Protein 2JUY (pdb70)

Solvent-accessible surface area: 2559 Å² total

Nearest PDB structures (foldseek):
  2juy-assembly1_A  TM=9.361E-01  e=3.278E-03  unclassified
  2juy-assembly1_A  TM=7.278E-01  e=4.340E-03  unclassified
  2juy-assembly1_A  TM=8.025E-01  e=5.940E-03  unclassified
  2juy-assembly1_A  TM=9.299E-01  e=1.489E-03  unclassified
  2juy-assembly1_A  TM=7.868E-01  e=1.217E-03  unclassified

Foldseek 3Di:
DADPDACDVPPPHPPDHADDPDSDGHD

Structure (mmCIF, N/CA/C/O backbone):
data_2JUY
#
_entry.id   2JUY
#
loop_
_atom_site.group_PDB
_atom_site.id
_atom_site.type_symbol
_atom_site.label_atom_id
_atom_site.label_alt_id
_atom_site.label_comp_id
_atom_site.label_asym_id
_atom_site.label_entity_id
_atom_site.label_seq_id
_atom_site.pdbx_PDB_ins_code
_atom_site.Cartn_x
_atom_site.Cartn_y
_atom_site.Cartn_z
_atom_site.occupancy
_atom_site.B_iso_or_equiv
_atom_site.auth_seq_id
_atom_site.auth_comp_id
_atom_site.auth_asym_id
_atom_site.auth_atom_id
_atom_site.pdbx_PDB_model_num
ATOM 1 N N . PHE A 1 1 ? -8.154 -0.523 -1.535 1.00 1.91 1 PHE A N 1
ATOM 2 C CA . PHE A 1 1 ? -8.345 0.512 -0.486 1.00 1.58 1 PHE A CA 1
ATOM 3 C C . PHE A 1 1 ? -7.175 1.489 -0.464 1.00 1.22 1 PHE A C 1
ATOM 4 O O . PHE A 1 1 ? -6.056 1.146 -0.844 1.00 1.22 1 PHE A O 1
ATOM 23 N N . PHE A 1 2 ? -7.445 2.711 -0.014 1.00 1.12 2 PHE A N 1
ATOM 24 C CA . PHE A 1 2 ? -6.424 3.751 0.058 1.00 0.89 2 PHE A CA 1
ATOM 25 C C . PHE A 1 2 ? -5.239 3.308 0.912 1.00 0.68 2 PHE A C 1
ATOM 26 O O . PHE A 1 2 ? -5.406 2.917 2.068 1.00 0.76 2 PHE A O 1
ATOM 43 N N . CYS A 1 3 ? -4.042 3.374 0.334 1.00 0.57 3 CYS A N 1
ATOM 44 C CA . CYS A 1 3 ? -2.827 2.988 1.044 1.00 0.57 3 CYS A CA 1
ATOM 45 C C . CYS A 1 3 ? -2.138 4.212 1.640 1.00 0.61 3 CYS A C 1
ATOM 46 O O . CYS A 1 3 ? -2.376 5.339 1.203 1.00 0.99 3 CYS A O 1
ATOM 53 N N . PRO A 1 4 ? -1.273 4.011 2.648 1.00 0.70 4 PRO A N 1
ATOM 54 C CA . PRO A 1 4 ? -0.559 5.100 3.298 1.00 1.04 4 PRO A CA 1
ATOM 55 C C . PRO A 1 4 ? 0.753 5.446 2.595 1.00 1.10 4 PRO A C 1
ATOM 56 O O . PRO A 1 4 ? 0.879 6.512 1.990 1.00 1.34 4 PRO A O 1
ATOM 67 N N . PHE A 1 5 ? 1.725 4.545 2.678 1.00 1.14 5 PHE A N 1
ATOM 68 C CA . PHE A 1 5 ? 3.028 4.764 2.054 1.00 1.43 5 PHE A CA 1
ATOM 69 C C . PHE A 1 5 ? 3.673 3.442 1.645 1.00 1.59 5 PHE A C 1
ATOM 70 O O . PHE A 1 5 ? 4.896 3.343 1.551 1.00 1.55 5 PHE A O 1
ATOM 87 N N . GLY A 1 6 ? 2.846 2.430 1.403 1.00 2.04 6 GLY A N 1
ATOM 88 C CA . GLY A 1 6 ? 3.362 1.133 1.007 1.00 2.45 6 GLY A CA 1
ATOM 89 C C . GLY A 1 6 ? 2.450 -0.006 1.419 1.00 2.10 6 GLY A C 1
ATOM 90 O O . GLY A 1 6 ? 1.233 0.077 1.261 1.00 1.85 6 GLY A O 1
ATOM 94 N N . CYS A 1 7 ? 3.041 -1.073 1.950 1.00 2.17 7 CYS A N 1
ATOM 95 C CA . CYS A 1 7 ? 2.274 -2.237 2.386 1.00 1.90 7 CYS A CA 1
ATOM 96 C C . CYS A 1 7 ? 1.856 -2.106 3.853 1.00 1.77 7 CYS A C 1
ATOM 97 O O . CYS A 1 7 ? 1.441 -3.083 4.476 1.00 1.94 7 CYS A O 1
ATOM 104 N N . ALA A 1 8 ? 1.964 -0.898 4.400 1.00 2.01 8 ALA A N 1
ATOM 105 C CA . ALA A 1 8 ? 1.594 -0.656 5.789 1.00 2.15 8 ALA A CA 1
ATOM 106 C C . ALA A 1 8 ? 0.089 -0.793 5.987 1.00 1.86 8 ALA A C 1
ATOM 107 O O . ALA A 1 8 ? -0.696 -0.066 5.379 1.00 2.17 8 ALA A O 1
ATOM 114 N N . LEU A 1 9 ? -0.307 -1.730 6.842 1.00 1.84 9 LEU A N 1
ATOM 115 C CA . LEU A 1 9 ? -1.720 -1.965 7.115 1.00 1.78 9 LEU A CA 1
ATOM 116 C C . LEU A 1 9 ? -2.477 -2.279 5.828 1.00 1.36 9 LEU A C 1
ATOM 117 O O . LEU A 1 9 ? -3.686 -2.060 5.739 1.00 1.51 9 LEU A O 1
ATOM 133 N N . VAL A 1 10 ? -1.758 -2.790 4.832 1.00 1.09 10 VAL A N 1
ATOM 134 C CA . VAL A 1 10 ? -2.365 -3.131 3.552 1.00 0.95 10 VAL A CA 1
ATOM 135 C C . VAL A 1 10 ? -2.589 -4.636 3.436 1.00 0.86 10 VAL A C 1
ATOM 136 O O . VAL A 1 10 ? -3.719 -5.112 3.541 1.00 1.06 10 VAL A O 1
ATOM 149 N N . ASP A 1 11 ? -1.510 -5.382 3.221 1.00 0.96 11 ASP A N 1
ATOM 150 C CA . ASP A 1 11 ? -1.606 -6.831 3.094 1.00 1.15 11 ASP A CA 1
ATOM 151 C C . ASP A 1 11 ? -0.333 -7.514 3.574 1.00 1.38 11 ASP A C 1
ATOM 152 O O . ASP A 1 11 ? 0.036 -8.579 3.081 1.00 1.99 11 ASP A O 1
ATOM 161 N N . CYS A 1 12 ? 0.325 -6.900 4.550 1.00 1.17 12 CYS A N 1
ATOM 162 C CA . CYS A 1 12 ? 1.560 -7.447 5.106 1.00 1.51 12 CYS A CA 1
ATOM 163 C C . CYS A 1 12 ? 2.148 -6.516 6.166 1.00 1.88 12 CYS A C 1
ATOM 164 O O . CYS A 1 12 ? 2.663 -6.968 7.189 1.00 2.20 12 CYS A O 1
ATOM 171 N N . GLY A 1 13 ? 2.066 -5.215 5.909 1.00 2.07 13 GLY A N 1
ATOM 172 C CA . GLY A 1 13 ? 2.606 -4.237 6.834 1.00 2.67 13 GLY A CA 1
ATOM 173 C C . GLY A 1 13 ? 3.649 -3.353 6.176 1.00 2.12 13 GLY A C 1
ATOM 174 O O . GLY A 1 13 ? 4.029 -3.595 5.031 1.00 1.94 13 GLY A O 1
ATOM 178 N N . PRO A 1 14 ? 4.137 -2.317 6.875 1.00 2.13 14 PRO A N 1
ATOM 179 C CA . PRO A 1 14 ? 5.144 -1.402 6.327 1.00 2.09 14 PRO A CA 1
ATOM 180 C C . PRO A 1 14 ? 6.522 -2.050 6.230 1.00 2.16 14 PRO A C 1
ATOM 181 O O . PRO A 1 14 ? 7.444 -1.686 6.959 1.00 2.62 14 PRO A O 1
ATOM 192 N N . ASN A 1 15 ? 6.654 -3.013 5.322 1.00 1.89 15 ASN A N 1
ATOM 193 C CA . ASN A 1 15 ? 7.920 -3.713 5.129 1.00 2.09 15 ASN A CA 1
ATOM 194 C C . ASN A 1 15 ? 8.133 -4.072 3.659 1.00 1.59 15 ASN A C 1
ATOM 195 O O . ASN A 1 15 ? 9.171 -3.756 3.079 1.00 1.59 15 ASN A O 1
ATOM 206 N N . ARG A 1 16 ? 7.144 -4.732 3.063 1.00 1.32 16 ARG A N 1
ATOM 207 C CA . ARG A 1 16 ? 7.230 -5.136 1.663 1.00 0.97 16 ARG A CA 1
ATOM 208 C C . ARG A 1 16 ? 6.673 -4.047 0.750 1.00 1.13 16 ARG A C 1
ATOM 209 O O . ARG A 1 16 ? 5.691 -3.385 1.090 1.00 1.54 16 ARG A O 1
ATOM 230 N N . PRO A 1 17 ? 7.293 -3.848 -0.426 1.00 1.34 17 PRO A N 1
ATOM 231 C CA . PRO A 1 17 ? 6.853 -2.837 -1.387 1.00 1.75 17 PRO A CA 1
ATOM 232 C C . PRO A 1 17 ? 5.672 -3.311 -2.226 1.00 1.40 17 PRO A C 1
ATOM 233 O O . PRO A 1 17 ? 5.461 -4.512 -2.396 1.00 1.74 17 PRO A O 1
ATOM 244 N N . CYS A 1 18 ? 4.904 -2.362 -2.749 1.00 1.44 18 CYS A N 1
ATOM 245 C CA . CYS A 1 18 ? 3.743 -2.683 -3.570 1.00 1.36 18 CYS A CA 1
ATOM 246 C C . CYS A 1 18 ? 3.697 -1.804 -4.816 1.00 1.33 18 CYS A C 1
ATOM 247 O O . CYS A 1 18 ? 4.488 -0.872 -4.959 1.00 2.27 18 CYS A O 1
ATOM 254 N N . ARG A 1 19 ? 2.767 -2.110 -5.713 1.00 0.99 19 ARG A N 1
ATOM 255 C CA . ARG A 1 19 ? 2.621 -1.353 -6.953 1.00 1.62 19 ARG A CA 1
ATOM 256 C C . ARG A 1 19 ? 1.659 -0.184 -6.774 1.00 1.24 19 ARG A C 1
ATOM 257 O O . ARG A 1 19 ? 0.442 -0.353 -6.846 1.00 1.80 19 ARG A O 1
ATOM 278 N N . ASP A 1 20 ? 2.214 1.001 -6.543 1.00 0.93 20 ASP A N 1
ATOM 279 C CA . ASP A 1 20 ? 1.407 2.201 -6.359 1.00 1.08 20 ASP A CA 1
ATOM 280 C C . ASP A 1 20 ? 1.512 3.115 -7.576 1.00 0.84 20 ASP A C 1
ATOM 281 O O . ASP A 1 20 ? 2.547 3.737 -7.809 1.00 1.04 20 ASP A O 1
ATOM 290 N N . THR A 1 21 ? 0.432 3.189 -8.349 1.00 0.99 21 THR A N 1
ATOM 291 C CA . THR A 1 21 ? 0.406 4.023 -9.544 1.00 1.20 21 THR A CA 1
ATOM 292 C C . THR A 1 21 ? -0.438 5.276 -9.329 1.00 1.03 21 THR A C 1
ATOM 293 O O . THR A 1 21 ? -0.221 6.299 -9.978 1.00 1.48 21 THR A O 1
ATOM 304 N N . GLY A 1 22 ? -1.401 5.191 -8.415 1.00 0.81 22 GLY A N 1
ATOM 305 C CA . GLY A 1 22 ? -2.261 6.327 -8.139 1.00 0.92 22 GLY A CA 1
ATOM 306 C C . GLY A 1 22 ? -2.314 6.673 -6.665 1.00 0.88 22 GLY A C 1
ATOM 307 O O . GLY A 1 22 ? -2.109 5.811 -5.810 1.00 1.14 22 GLY A O 1
ATOM 311 N N . PHE A 1 23 ? -2.589 7.940 -6.367 1.00 1.07 23 PHE A N 1
ATOM 312 C CA . PHE A 1 23 ? -2.671 8.406 -4.977 1.00 1.36 23 PHE A CA 1
ATOM 313 C C . PHE A 1 23 ? -3.553 7.481 -4.142 1.00 1.25 23 PHE A C 1
ATOM 314 O O . PHE A 1 23 ? -4.751 7.354 -4.396 1.00 1.95 23 PHE A O 1
ATOM 349 N N . SER A 1 25 ? -3.381 4.066 -3.805 1.00 0.83 25 SER A N 1
ATOM 350 C CA . SER A 1 25 ? -3.786 2.930 -4.621 1.00 0.83 25 SER A CA 1
ATOM 351 C C . SER A 1 25 ? -2.641 1.933 -4.741 1.00 0.74 25 SER A C 1
ATOM 352 O O . SER A 1 25 ? -2.146 1.664 -5.836 1.00 1.06 25 SER A O 1
ATOM 360 N N . CYS A 1 26 ? -2.226 1.388 -3.606 1.00 0.57 26 CYS A N 1
ATOM 361 C CA . CYS A 1 26 ? -1.129 0.430 -3.573 1.00 0.56 26 CYS A CA 1
ATOM 362 C C . CYS A 1 26 ? -1.638 -0.998 -3.738 1.00 0.52 26 CYS A C 1
ATOM 363 O O . CYS A 1 26 ? -2.366 -1.511 -2.888 1.00 0.76 26 CYS A O 1
ATOM 370 N N . ASP A 1 27 ? -1.248 -1.632 -4.839 1.00 0.57 27 ASP A N 1
ATOM 371 C CA . ASP A 1 27 ? -1.657 -3.003 -5.119 1.00 0.82 27 ASP A CA 1
ATOM 372 C C . ASP A 1 27 ? -0.510 -3.968 -4.844 1.00 1.04 27 ASP A C 1
ATOM 373 O O . ASP A 1 27 ? 0.501 -3.963 -5.545 1.00 1.17 27 ASP A O 1
ATOM 382 N N . CYS A 1 28 ? -0.675 -4.795 -3.818 1.00 1.41 28 CYS A N 1
ATOM 383 C CA . CYS A 1 28 ? 0.351 -5.760 -3.444 1.00 1.76 28 CYS A CA 1
ATOM 384 C C . CYS A 1 28 ? 0.009 -7.151 -3.967 1.00 2.29 28 CYS A C 1
ATOM 385 O O . CYS A 1 28 ? -0.662 -7.910 -3.236 1.00 2.84 28 CYS A O 1
ATOM 393 N N . PHE A 1 1 ? -8.881 -0.626 -0.686 1.00 1.91 1 PHE A N 2
ATOM 394 C CA . PHE A 1 1 ? -8.838 0.689 0.005 1.00 1.58 1 PHE A CA 2
ATOM 395 C C . PHE A 1 1 ? -7.575 1.459 -0.365 1.00 1.22 1 PHE A C 2
ATOM 396 O O . PHE A 1 1 ? -6.666 0.919 -0.993 1.00 1.22 1 PHE A O 2
ATOM 415 N N . PHE A 1 2 ? -7.529 2.727 0.033 1.00 1.12 2 PHE A N 2
ATOM 416 C CA . PHE A 1 2 ? -6.382 3.583 -0.257 1.00 0.89 2 PHE A CA 2
ATOM 417 C C . PHE A 1 2 ? -5.297 3.432 0.804 1.00 0.68 2 PHE A C 2
ATOM 418 O O . PHE A 1 2 ? -5.591 3.243 1.985 1.00 0.76 2 PHE A O 2
ATOM 435 N N . CYS A 1 3 ? -4.042 3.521 0.374 1.00 0.57 3 CYS A N 2
ATOM 436 C CA . CYS A 1 3 ? -2.910 3.401 1.286 1.00 0.57 3 CYS A CA 2
ATOM 437 C C . CYS A 1 3 ? -2.336 4.775 1.625 1.00 0.61 3 CYS A C 2
ATOM 438 O O . CYS A 1 3 ? -2.347 5.682 0.793 1.00 0.99 3 CYS A O 2
ATOM 445 N N . PRO A 1 4 ? -1.823 4.945 2.857 1.00 0.70 4 PRO A N 2
ATOM 446 C CA . PRO A 1 4 ? -1.251 6.209 3.307 1.00 1.04 4 PRO A CA 2
ATOM 447 C C . PRO A 1 4 ? 0.236 6.335 2.981 1.00 1.10 4 PRO A C 2
ATOM 448 O O . PRO A 1 4 ? 0.790 7.434 3.002 1.00 1.34 4 PRO A O 2
ATOM 459 N N . PHE A 1 5 ? 0.877 5.209 2.682 1.00 1.14 5 PHE A N 2
ATOM 460 C CA . PHE A 1 5 ? 2.298 5.209 2.354 1.00 1.43 5 PHE A CA 2
ATOM 461 C C . PHE A 1 5 ? 2.617 4.139 1.313 1.00 1.59 5 PHE A C 2
ATOM 462 O O . PHE A 1 5 ? 2.983 4.451 0.179 1.00 1.55 5 PHE A O 2
ATOM 479 N N . GLY A 1 6 ? 2.476 2.878 1.707 1.00 2.04 6 GLY A N 2
ATOM 480 C CA . GLY A 1 6 ? 2.753 1.780 0.799 1.00 2.45 6 GLY A CA 2
ATOM 481 C C . GLY A 1 6 ? 1.965 0.532 1.143 1.00 2.10 6 GLY A C 2
ATOM 482 O O . GLY A 1 6 ? 0.735 0.544 1.132 1.00 1.85 6 GLY A O 2
ATOM 486 N N . CYS A 1 7 ? 2.676 -0.548 1.457 1.00 2.17 7 CYS A N 2
ATOM 487 C CA . CYS A 1 7 ? 2.035 -1.811 1.808 1.00 1.90 7 CYS A CA 2
ATOM 488 C C . CYS A 1 7 ? 1.530 -1.795 3.255 1.00 1.77 7 CYS A C 2
ATOM 489 O O . CYS A 1 7 ? 0.964 -2.778 3.731 1.00 1.94 7 CYS A O 2
ATOM 496 N N . ALA A 1 8 ? 1.734 -0.674 3.948 1.00 2.01 8 ALA A N 2
ATOM 497 C CA . ALA A 1 8 ? 1.295 -0.538 5.333 1.00 2.15 8 ALA A CA 2
ATOM 498 C C . ALA A 1 8 ? -0.191 -0.856 5.477 1.00 1.86 8 ALA A C 2
ATOM 499 O O . ALA A 1 8 ? -1.036 -0.212 4.857 1.00 2.17 8 ALA A O 2
ATOM 506 N N . LEU A 1 9 ? -0.501 -1.851 6.302 1.00 1.84 9 LEU A N 2
ATOM 507 C CA . LEU A 1 9 ? -1.883 -2.258 6.525 1.00 1.78 9 LEU A CA 2
ATOM 508 C C . LEU A 1 9 ? -2.574 -2.597 5.206 1.00 1.36 9 LEU A C 2
ATOM 509 O O . LEU A 1 9 ? -3.799 -2.537 5.103 1.00 1.51 9 LEU A O 2
ATOM 525 N N . VAL A 1 10 ? -1.780 -2.955 4.199 1.00 1.09 10 VAL A N 2
ATOM 526 C CA . VAL A 1 10 ? -2.319 -3.302 2.891 1.00 0.95 10 VAL A CA 2
ATOM 527 C C . VAL A 1 10 ? -2.331 -4.815 2.687 1.00 0.86 10 VAL A C 2
ATOM 528 O O . VAL A 1 10 ? -3.390 -5.442 2.708 1.00 1.06 10 VAL A O 2
ATOM 541 N N . ASP A 1 11 ? -1.152 -5.398 2.490 1.00 0.96 11 ASP A N 2
ATOM 542 C CA . ASP A 1 11 ? -1.043 -6.838 2.287 1.00 1.15 11 ASP A CA 2
ATOM 543 C C . ASP A 1 11 ? 0.285 -7.374 2.796 1.00 1.38 11 ASP A C 2
ATOM 544 O O . ASP A 1 11 ? 0.816 -8.348 2.262 1.00 1.99 11 ASP A O 2
ATOM 553 N N . CYS A 1 12 ? 0.810 -6.744 3.839 1.00 1.17 12 CYS A N 2
ATOM 554 C CA . CYS A 1 12 ? 2.083 -7.159 4.422 1.00 1.51 12 CYS A CA 2
ATOM 555 C C . CYS A 1 12 ? 2.513 -6.217 5.544 1.00 1.88 12 CYS A C 2
ATOM 556 O O . CYS A 1 12 ? 3.055 -6.649 6.562 1.00 2.20 12 CYS A O 2
ATOM 563 N N . GLY A 1 13 ? 2.267 -4.928 5.346 1.00 2.07 13 GLY A N 2
ATOM 564 C CA . GLY A 1 13 ? 2.653 -3.935 6.327 1.00 2.67 13 GLY A CA 2
ATOM 565 C C . GLY A 1 13 ? 3.701 -2.986 5.778 1.00 2.12 13 GLY A C 2
ATOM 566 O O . GLY A 1 13 ? 4.192 -3.185 4.667 1.00 1.94 13 GLY A O 2
ATOM 570 N N . PRO A 1 14 ? 4.068 -1.937 6.531 1.00 2.13 14 PRO A N 2
ATOM 571 C CA . PRO A 1 14 ? 5.071 -0.967 6.087 1.00 2.09 14 PRO A CA 2
ATOM 572 C C . PRO A 1 14 ? 6.483 -1.546 6.116 1.00 2.16 14 PRO A C 2
ATOM 573 O O . PRO A 1 14 ? 7.336 -1.093 6.880 1.00 2.62 14 PRO A O 2
ATOM 584 N N . ASN A 1 15 ? 6.726 -2.550 5.276 1.00 1.89 15 ASN A N 2
ATOM 585 C CA . ASN A 1 15 ? 8.035 -3.192 5.214 1.00 2.09 15 ASN A CA 2
ATOM 586 C C . ASN A 1 15 ? 8.370 -3.646 3.794 1.00 1.59 15 ASN A C 2
ATOM 587 O O . ASN A 1 15 ? 9.444 -3.343 3.275 1.00 1.59 15 ASN A O 2
ATOM 598 N N . ARG A 1 16 ? 7.448 -4.374 3.169 1.00 1.32 16 ARG A N 2
ATOM 599 C CA . ARG A 1 16 ? 7.660 -4.871 1.813 1.00 0.97 16 ARG A CA 2
ATOM 600 C C . ARG A 1 16 ? 7.049 -3.922 0.787 1.00 1.13 16 ARG A C 2
ATOM 601 O O . ARG A 1 16 ? 6.067 -3.237 1.071 1.00 1.54 16 ARG A O 2
ATOM 622 N N . PRO A 1 17 ? 7.628 -3.872 -0.425 1.00 1.34 17 PRO A N 2
ATOM 623 C CA . PRO A 1 17 ? 7.138 -3.000 -1.492 1.00 1.75 17 PRO A CA 2
ATOM 624 C C . PRO A 1 17 ? 5.846 -3.516 -2.117 1.00 1.40 17 PRO A C 2
ATOM 625 O O . PRO A 1 17 ? 5.608 -4.723 -2.170 1.00 1.74 17 PRO A O 2
ATOM 636 N N . CYS A 1 18 ? 5.019 -2.591 -2.591 1.00 1.44 18 CYS A N 2
ATOM 637 C CA . CYS A 1 18 ? 3.746 -2.943 -3.211 1.00 1.36 18 CYS A CA 2
ATOM 638 C C . CYS A 1 18 ? 3.631 -2.315 -4.597 1.00 1.33 18 CYS A C 2
ATOM 639 O O . CYS A 1 18 ? 4.487 -1.530 -5.005 1.00 2.27 18 CYS A O 2
ATOM 646 N N . ARG A 1 19 ? 2.572 -2.667 -5.315 1.00 0.99 19 ARG A N 2
ATOM 647 C CA . ARG A 1 19 ? 2.348 -2.133 -6.654 1.00 1.62 19 ARG A CA 2
ATOM 648 C C . ARG A 1 19 ? 1.247 -1.080 -6.638 1.00 1.24 19 ARG A C 2
ATOM 649 O O . ARG A 1 19 ? 0.063 -1.402 -6.738 1.00 1.80 19 ARG A O 2
ATOM 670 N N . ASP A 1 20 ? 1.647 0.182 -6.511 1.00 0.93 20 ASP A N 2
ATOM 671 C CA . ASP A 1 20 ? 0.695 1.286 -6.474 1.00 1.08 20 ASP A CA 2
ATOM 672 C C . ASP A 1 20 ? 0.926 2.251 -7.633 1.00 0.84 20 ASP A C 2
ATOM 673 O O . ASP A 1 20 ? 2.064 2.569 -7.974 1.00 1.04 20 ASP A O 2
ATOM 682 N N . THR A 1 21 ? -0.166 2.710 -8.234 1.00 0.99 21 THR A N 2
ATOM 683 C CA . THR A 1 21 ? -0.091 3.646 -9.349 1.00 1.20 21 THR A CA 2
ATOM 684 C C . THR A 1 21 ? -0.103 5.087 -8.846 1.00 1.03 21 THR A C 2
ATOM 685 O O . THR A 1 21 ? 0.403 5.992 -9.509 1.00 1.48 21 THR A O 2
ATOM 696 N N . GLY A 1 22 ? -0.690 5.291 -7.669 1.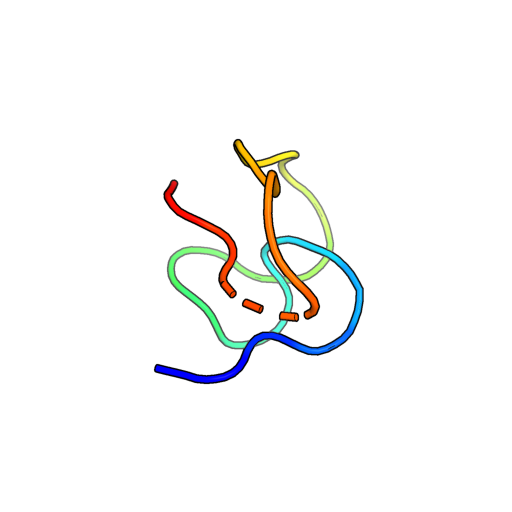00 0.81 22 GLY A N 2
ATOM 697 C CA . GLY A 1 22 ? -0.756 6.619 -7.088 1.00 0.92 22 GLY A CA 2
ATOM 698 C C . GLY A 1 22 ? -0.504 6.600 -5.593 1.00 0.88 22 GLY A C 2
ATOM 699 O O . GLY A 1 22 ? -0.096 5.578 -5.042 1.00 1.14 22 GLY A O 2
ATOM 703 N N . PHE A 1 23 ? -0.745 7.729 -4.935 1.00 1.07 23 PHE A N 2
ATOM 704 C CA . PHE A 1 23 ? -0.538 7.828 -3.487 1.00 1.36 23 PHE A CA 2
ATOM 705 C C . PHE A 1 23 ? -1.807 7.458 -2.725 1.00 1.25 23 PHE A C 2
ATOM 706 O O . PHE A 1 23 ? -2.200 8.145 -1.782 1.00 1.95 23 PHE A O 2
ATOM 741 N N . SER A 1 25 ? -3.367 3.852 -3.772 1.00 0.83 25 SER A N 2
ATOM 742 C CA . SER A 1 25 ? -3.795 2.663 -4.498 1.00 0.83 25 SER A CA 2
ATOM 743 C C . SER A 1 25 ? -2.743 1.564 -4.402 1.00 0.74 25 SER A C 2
ATOM 744 O O . SER A 1 25 ? -2.166 1.154 -5.408 1.00 1.06 25 SER A O 2
ATOM 752 N N . CYS A 1 26 ? -2.498 1.089 -3.188 1.00 0.57 26 CYS A N 2
ATOM 753 C CA . CYS A 1 26 ? -1.508 0.043 -2.971 1.00 0.56 26 CYS A CA 2
ATOM 754 C C . CYS A 1 26 ? -2.136 -1.341 -3.076 1.00 0.52 26 CYS A C 2
ATOM 755 O O . CYS A 1 26 ? -2.998 -1.711 -2.278 1.00 0.76 26 CYS A O 2
ATOM 762 N N . ASP A 1 27 ? -1.694 -2.102 -4.071 1.00 0.57 27 ASP A N 2
ATOM 763 C CA . ASP A 1 27 ? -2.204 -3.449 -4.293 1.00 0.82 27 ASP A CA 2
ATOM 764 C C . ASP A 1 27 ? -1.058 -4.417 -4.566 1.00 1.04 27 ASP A C 2
ATOM 765 O O . ASP A 1 27 ? -0.410 -4.352 -5.610 1.00 1.17 27 ASP A O 2
ATOM 774 N N . CYS A 1 28 ? -0.813 -5.317 -3.620 1.00 1.41 28 CYS A N 2
ATOM 775 C CA . CYS A 1 28 ? 0.257 -6.296 -3.758 1.00 1.76 28 CYS A CA 2
ATOM 776 C C . CYS A 1 28 ? -0.253 -7.564 -4.436 1.00 2.29 28 CYS A C 2
ATOM 777 O O . CYS A 1 28 ? -0.712 -8.475 -3.715 1.00 2.84 28 CYS A O 2
ATOM 785 N N . PHE A 1 1 ? -8.816 0.352 -0.836 1.00 1.91 1 PHE A N 3
ATOM 786 C CA . PHE A 1 1 ? -8.092 0.760 0.395 1.00 1.58 1 PHE A CA 3
ATOM 787 C C . PHE A 1 1 ? -6.924 1.682 0.063 1.00 1.22 1 PHE A C 3
ATOM 788 O O . PHE A 1 1 ? -6.137 1.406 -0.843 1.00 1.22 1 PHE A O 3
ATOM 807 N N . PHE A 1 2 ? -6.818 2.781 0.805 1.00 1.12 2 PHE A N 3
ATOM 808 C CA . PHE A 1 2 ? -5.751 3.752 0.594 1.00 0.89 2 PHE A CA 3
ATOM 809 C C . PHE A 1 2 ? -4.465 3.317 1.290 1.00 0.68 2 PHE A C 3
ATOM 810 O O . PHE A 1 2 ? -4.503 2.734 2.373 1.00 0.76 2 PHE A O 3
ATOM 827 N N . CYS A 1 3 ? -3.330 3.605 0.662 1.00 0.57 3 CYS A N 3
ATOM 828 C CA . CYS A 1 3 ? -2.033 3.245 1.225 1.00 0.57 3 CYS A CA 3
ATOM 829 C C . CYS A 1 3 ? -1.308 4.480 1.761 1.00 0.61 3 CYS A C 3
ATOM 830 O O . CYS A 1 3 ? -0.990 5.396 1.003 1.00 0.99 3 CYS A O 3
ATOM 837 N N . PRO A 1 4 ? -1.039 4.527 3.080 1.00 0.70 4 PRO A N 3
ATOM 838 C CA . PRO A 1 4 ? -0.348 5.653 3.697 1.00 1.04 4 PRO A CA 3
ATOM 839 C C . PRO A 1 4 ? 1.170 5.510 3.631 1.00 1.10 4 PRO A C 3
ATOM 840 O O . PRO A 1 4 ? 1.898 6.499 3.712 1.00 1.34 4 PRO A O 3
ATOM 851 N N . PHE A 1 5 ? 1.643 4.273 3.484 1.00 1.14 5 PHE A N 3
ATOM 852 C CA . PHE A 1 5 ? 3.077 4.012 3.413 1.00 1.43 5 PHE A CA 3
ATOM 853 C C . PHE A 1 5 ? 3.372 2.783 2.555 1.00 1.59 5 PHE A C 3
ATOM 854 O O . PHE A 1 5 ? 4.420 2.154 2.699 1.00 1.55 5 PHE A O 3
ATOM 871 N N . GLY A 1 6 ? 2.444 2.443 1.663 1.00 2.04 6 GLY A N 3
ATOM 872 C CA . GLY A 1 6 ? 2.633 1.289 0.800 1.00 2.45 6 GLY A CA 3
ATOM 873 C C . GLY A 1 6 ? 1.843 0.078 1.260 1.00 2.10 6 GLY A C 3
ATOM 874 O O . GLY A 1 6 ? 0.618 0.048 1.145 1.00 1.85 6 GLY A O 3
ATOM 878 N N . CYS A 1 7 ? 2.547 -0.921 1.784 1.00 2.17 7 CYS A N 3
ATOM 879 C CA . CYS A 1 7 ? 1.905 -2.142 2.264 1.00 1.90 7 CYS A CA 3
ATOM 880 C C . CYS A 1 7 ? 1.509 -2.016 3.737 1.00 1.77 7 CYS A C 3
ATOM 881 O O . CYS A 1 7 ? 1.146 -3.003 4.375 1.00 1.94 7 CYS A O 3
ATOM 888 N N . ALA A 1 8 ? 1.572 -0.796 4.269 1.00 2.01 8 ALA A N 3
ATOM 889 C CA . ALA A 1 8 ? 1.222 -0.548 5.664 1.00 2.15 8 ALA A CA 3
ATOM 890 C C . ALA A 1 8 ? -0.174 -1.066 5.992 1.00 1.86 8 ALA A C 3
ATOM 891 O O . ALA A 1 8 ? -0.391 -1.674 7.039 1.00 2.17 8 ALA A O 3
ATOM 898 N N . LEU A 1 9 ? -1.118 -0.821 5.090 1.00 1.84 9 LEU A N 3
ATOM 899 C CA . LEU A 1 9 ? -2.494 -1.261 5.290 1.00 1.78 9 LEU A CA 3
ATOM 900 C C . LEU A 1 9 ? -2.977 -2.087 4.102 1.00 1.36 9 LEU A C 3
ATOM 901 O O . LEU A 1 9 ? -4.153 -2.043 3.740 1.00 1.51 9 LEU A O 3
ATOM 917 N N . VAL A 1 10 ? -2.064 -2.839 3.496 1.00 1.09 10 VAL A N 3
ATOM 918 C CA . VAL A 1 10 ? -2.407 -3.673 2.352 1.00 0.95 10 VAL A CA 3
ATOM 919 C C . VAL A 1 10 ? -2.545 -5.143 2.754 1.00 0.86 10 VAL A C 3
ATOM 920 O O . VAL A 1 10 ? -3.641 -5.599 3.078 1.00 1.06 10 VAL A O 3
ATOM 933 N N . ASP A 1 11 ? -1.439 -5.886 2.735 1.00 0.96 11 ASP A N 3
ATOM 934 C CA . ASP A 1 11 ? -1.471 -7.299 3.096 1.00 1.15 11 ASP A CA 3
ATOM 935 C C . ASP A 1 11 ? -0.143 -7.755 3.693 1.00 1.38 11 ASP A C 3
ATOM 936 O O . ASP A 1 11 ? 0.336 -8.849 3.395 1.00 1.99 11 ASP A O 3
ATOM 945 N N . CYS A 1 12 ? 0.452 -6.920 4.540 1.00 1.17 12 CYS A N 3
ATOM 946 C CA . CYS A 1 12 ? 1.725 -7.267 5.165 1.00 1.51 12 CYS A CA 3
ATOM 947 C C . CYS A 1 12 ? 2.164 -6.208 6.173 1.00 1.88 12 CYS A C 3
ATOM 948 O O . CYS A 1 12 ? 2.707 -6.528 7.231 1.00 2.20 12 CYS A O 3
ATOM 955 N N . GLY A 1 13 ? 1.924 -4.946 5.838 1.00 2.07 13 GLY A N 3
ATOM 956 C CA . GLY A 1 1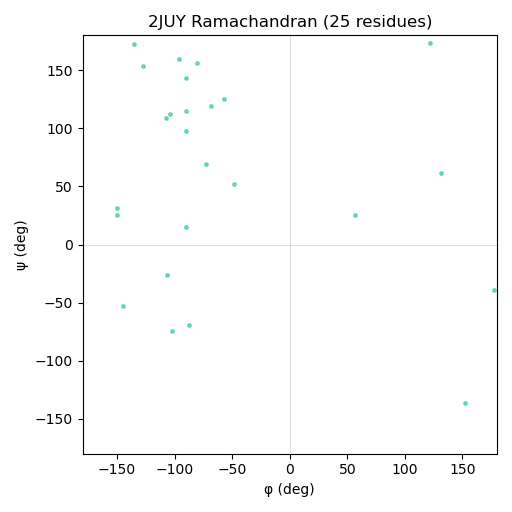3 ? 2.315 -3.856 6.710 1.00 2.67 13 GLY A CA 3
ATOM 957 C C . GLY A 1 13 ? 3.418 -3.012 6.097 1.00 2.12 13 GLY A C 3
ATOM 958 O O . GLY A 1 13 ? 3.788 -3.223 4.943 1.00 1.94 13 GLY A O 3
ATOM 962 N N . PRO A 1 14 ? 3.965 -2.043 6.849 1.00 2.13 14 PRO A N 3
ATOM 963 C CA . PRO A 1 14 ? 5.033 -1.172 6.351 1.00 2.09 14 PRO A CA 3
ATOM 964 C C . PRO A 1 14 ? 6.371 -1.898 6.244 1.00 2.16 14 PRO A C 3
ATOM 965 O O . PRO A 1 14 ? 7.315 -1.594 6.975 1.00 2.62 14 PRO A O 3
ATOM 976 N N . ASN A 1 15 ? 6.446 -2.859 5.328 1.00 1.89 15 ASN A N 3
ATOM 977 C CA . ASN A 1 15 ? 7.669 -3.629 5.127 1.00 2.09 15 ASN A CA 3
ATOM 978 C C . ASN A 1 15 ? 7.876 -3.956 3.651 1.00 1.59 15 ASN A C 3
ATOM 979 O O . ASN A 1 15 ? 8.930 -3.665 3.083 1.00 1.59 15 ASN A O 3
ATOM 990 N N . ARG A 1 16 ? 6.868 -4.563 3.031 1.00 1.32 16 ARG A N 3
ATOM 991 C CA . ARG A 1 16 ? 6.949 -4.931 1.621 1.00 0.97 16 ARG A CA 3
ATOM 992 C C . ARG A 1 16 ? 6.439 -3.796 0.732 1.00 1.13 16 ARG A C 3
ATOM 993 O O . ARG A 1 16 ? 5.395 -3.206 1.010 1.00 1.54 16 ARG A O 3
ATOM 1014 N N . PRO A 1 17 ? 7.171 -3.475 -0.351 1.00 1.34 17 PRO A N 3
ATOM 1015 C CA . PRO A 1 17 ? 6.786 -2.411 -1.277 1.00 1.75 17 PRO A CA 3
ATOM 1016 C C . PRO A 1 17 ? 5.790 -2.888 -2.330 1.00 1.40 17 PRO A C 3
ATOM 1017 O O . PRO A 1 17 ? 6.058 -3.838 -3.065 1.00 1.74 17 PRO A O 3
ATOM 1028 N N . CYS A 1 18 ? 4.642 -2.221 -2.399 1.00 1.44 18 CYS A N 3
ATOM 1029 C CA . CYS A 1 18 ? 3.609 -2.576 -3.366 1.00 1.36 18 CYS A CA 3
ATOM 1030 C C . CYS A 1 18 ? 3.672 -1.665 -4.588 1.00 1.33 18 CYS A C 3
ATOM 1031 O O . CYS A 1 18 ? 4.418 -0.685 -4.607 1.00 2.27 18 CYS A O 3
ATOM 1038 N N . ARG A 1 19 ? 2.885 -1.996 -5.607 1.00 0.99 19 ARG A N 3
ATOM 1039 C CA . ARG A 1 19 ? 2.851 -1.209 -6.835 1.00 1.62 19 ARG A CA 3
ATOM 1040 C C . ARG A 1 19 ? 1.786 -0.122 -6.754 1.00 1.24 19 ARG A C 3
ATOM 1041 O O . ARG A 1 19 ? 0.602 -0.410 -6.578 1.00 1.80 19 ARG A O 3
ATOM 1062 N N . ASP A 1 20 ? 2.216 1.129 -6.885 1.00 0.93 20 ASP A N 3
ATOM 1063 C CA . ASP A 1 20 ? 1.302 2.263 -6.825 1.00 1.08 20 ASP A CA 3
ATOM 1064 C C . ASP A 1 20 ? 0.982 2.778 -8.226 1.00 0.84 20 ASP A C 3
ATOM 1065 O O . ASP A 1 20 ? 1.852 3.308 -8.917 1.00 1.04 20 ASP A O 3
ATOM 1074 N N . THR A 1 21 ? -0.272 2.616 -8.638 1.00 0.99 21 THR A N 3
ATOM 1075 C CA . THR A 1 21 ? -0.707 3.067 -9.954 1.00 1.20 21 THR A CA 3
ATOM 1076 C C . THR A 1 21 ? -1.258 4.488 -9.888 1.00 1.03 21 THR A C 3
ATOM 1077 O O . THR A 1 21 ? -1.148 5.254 -10.846 1.00 1.48 21 THR A O 3
ATOM 1088 N N . GLY A 1 22 ? -1.849 4.833 -8.748 1.00 0.81 22 GLY A N 3
ATOM 1089 C CA . GLY A 1 22 ? -2.407 6.160 -8.572 1.00 0.92 22 GLY A CA 3
ATOM 1090 C C . GLY A 1 22 ? -2.114 6.730 -7.199 1.00 0.88 22 GLY A C 3
ATOM 1091 O O . GLY A 1 22 ? -1.122 6.367 -6.568 1.00 1.14 22 GLY A O 3
ATOM 1095 N N . PHE A 1 23 ? -2.979 7.624 -6.732 1.00 1.07 23 PHE A N 3
ATOM 1096 C CA . PHE A 1 23 ? -2.801 8.244 -5.418 1.00 1.36 23 PHE A CA 3
ATOM 1097 C C . PHE A 1 23 ? -3.498 7.427 -4.333 1.00 1.25 23 PHE A C 3
ATOM 1098 O O . PHE A 1 23 ? -4.719 7.270 -4.350 1.00 1.95 23 PHE A O 3
ATOM 1133 N N . SER A 1 25 ? -3.141 4.054 -3.578 1.00 0.83 25 SER A N 3
ATOM 1134 C CA . SER A 1 25 ? -3.637 2.811 -4.156 1.00 0.83 25 SER A CA 3
ATOM 1135 C C . SER A 1 25 ? -2.497 1.813 -4.319 1.00 0.74 25 SER A C 3
ATOM 1136 O O . SER A 1 25 ? -2.174 1.397 -5.432 1.00 1.06 25 SER A O 3
ATOM 1144 N N . CYS A 1 26 ? -1.892 1.433 -3.202 1.00 0.57 26 CYS A N 3
ATOM 1145 C CA . CYS A 1 26 ? -0.777 0.497 -3.220 1.00 0.56 26 CYS A CA 3
ATOM 1146 C C . CYS A 1 26 ? -1.267 -0.938 -3.063 1.00 0.52 26 CYS A C 3
ATOM 1147 O O . CYS A 1 26 ? -1.817 -1.308 -2.026 1.00 0.76 26 CYS A O 3
ATOM 1154 N N . ASP A 1 27 ? -1.061 -1.742 -4.101 1.00 0.57 27 ASP A N 3
ATOM 1155 C CA . ASP A 1 27 ? -1.484 -3.138 -4.083 1.00 0.82 27 ASP A CA 3
ATOM 1156 C C . ASP A 1 27 ? -0.332 -4.066 -4.456 1.00 1.04 27 ASP A C 3
ATOM 1157 O O . ASP A 1 27 ? 0.290 -3.910 -5.505 1.00 1.17 27 ASP A O 3
ATOM 1166 N N . CYS A 1 28 ? -0.053 -5.034 -3.587 1.00 1.41 28 CYS A N 3
ATOM 1167 C CA . CYS A 1 28 ? 1.022 -5.991 -3.827 1.00 1.76 28 CYS A CA 3
ATOM 1168 C C . CYS A 1 28 ? 0.506 -7.209 -4.586 1.00 2.29 28 CYS A C 3
ATOM 1169 O O . CYS A 1 28 ? 0.080 -8.180 -3.926 1.00 2.84 28 CYS A O 3
ATOM 1177 N N . PHE A 1 1 ? -8.751 0.601 -1.125 1.00 1.91 1 PHE A N 4
ATOM 1178 C CA . PHE A 1 1 ? -7.990 1.002 0.087 1.00 1.58 1 PHE A CA 4
ATOM 1179 C C . PHE A 1 1 ? -6.796 1.876 -0.286 1.00 1.22 1 PHE A C 4
ATOM 1180 O O . PHE A 1 1 ? -6.042 1.558 -1.204 1.00 1.22 1 PHE A O 4
ATOM 1199 N N . PHE A 1 2 ? -6.633 2.980 0.437 1.00 1.12 2 PHE A N 4
ATOM 1200 C CA . PHE A 1 2 ? -5.536 3.908 0.185 1.00 0.89 2 PHE A CA 4
ATOM 1201 C C . PHE A 1 2 ? -4.305 3.535 1.008 1.00 0.68 2 PHE A C 4
ATOM 1202 O O . PHE A 1 2 ? -4.425 3.032 2.125 1.00 0.76 2 PHE A O 4
ATOM 1219 N N . CYS A 1 3 ? -3.123 3.783 0.450 1.00 0.57 3 CYS A N 4
ATOM 1220 C CA . CYS A 1 3 ? -1.874 3.470 1.140 1.00 0.57 3 CYS A CA 4
ATOM 1221 C C . CYS A 1 3 ? -1.109 4.746 1.498 1.00 0.61 3 CYS A C 4
ATOM 1222 O O . CYS A 1 3 ? -0.614 5.448 0.616 1.00 0.99 3 CYS A O 4
ATOM 1229 N N . PRO A 1 4 ? -1.007 5.070 2.801 1.00 0.70 4 PRO A N 4
ATOM 1230 C CA . PRO A 1 4 ? -0.299 6.259 3.264 1.00 1.04 4 PRO A CA 4
ATOM 1231 C C . PRO A 1 4 ? 1.191 6.012 3.491 1.00 1.10 4 PRO A C 4
ATOM 1232 O O . PRO A 1 4 ? 1.996 6.943 3.442 1.00 1.34 4 PRO A O 4
ATOM 1243 N N . PHE A 1 5 ? 1.554 4.757 3.740 1.00 1.14 5 PHE A N 4
ATOM 1244 C CA . PHE A 1 5 ? 2.949 4.400 3.982 1.00 1.43 5 PHE A CA 4
ATOM 1245 C C . PHE A 1 5 ? 3.232 2.974 3.521 1.00 1.59 5 PHE A C 4
ATOM 1246 O O . PHE A 1 5 ? 3.807 2.174 4.262 1.00 1.55 5 PHE A O 4
ATOM 1263 N N . GLY A 1 6 ? 2.827 2.659 2.298 1.00 2.04 6 GLY A N 4
ATOM 1264 C CA . GLY A 1 6 ? 3.040 1.326 1.767 1.00 2.45 6 GLY A CA 4
ATOM 1265 C C . GLY A 1 6 ? 1.848 0.423 2.008 1.00 2.10 6 GLY A C 4
ATOM 1266 O O . GLY A 1 6 ? 0.719 0.895 2.116 1.00 1.85 6 GLY A O 4
ATOM 1270 N N . CYS A 1 7 ? 2.091 -0.878 2.109 1.00 2.17 7 CYS A N 4
ATOM 1271 C CA . CYS A 1 7 ? 1.009 -1.828 2.339 1.00 1.90 7 CYS A CA 4
ATOM 1272 C C . CYS A 1 7 ? 0.770 -2.034 3.833 1.00 1.77 7 CYS A C 4
ATOM 1273 O O . CYS A 1 7 ? 0.513 -3.150 4.284 1.00 1.94 7 CYS A O 4
ATOM 1280 N N . ALA A 1 8 ? 0.858 -0.947 4.597 1.00 2.01 8 ALA A N 4
ATOM 1281 C CA . ALA A 1 8 ? 0.644 -1.003 6.038 1.00 2.15 8 ALA A CA 4
ATOM 1282 C C . ALA A 1 8 ? -0.798 -1.378 6.349 1.00 1.86 8 ALA A C 4
ATOM 1283 O O . ALA A 1 8 ? -1.733 -0.718 5.895 1.00 2.17 8 ALA A O 4
ATOM 1290 N N . LEU A 1 9 ? -0.976 -2.442 7.123 1.00 1.84 9 LEU A N 4
ATOM 1291 C CA . LEU A 1 9 ? -2.311 -2.907 7.482 1.00 1.78 9 LEU A CA 4
ATOM 1292 C C . LEU A 1 9 ? -3.072 -3.365 6.236 1.00 1.36 9 LEU A C 4
ATOM 1293 O O . LEU A 1 9 ? -4.294 -3.517 6.265 1.00 1.51 9 LEU A O 4
ATOM 1309 N N . VAL A 1 10 ? -2.343 -3.587 5.144 1.00 1.09 10 VAL A N 4
ATOM 1310 C CA . VAL A 1 10 ? -2.950 -4.027 3.896 1.00 0.95 10 VAL A CA 4
ATOM 1311 C C . VAL A 1 10 ? -2.755 -5.529 3.699 1.00 0.86 10 VAL A C 4
ATOM 1312 O O . VAL A 1 10 ? -3.660 -6.319 3.971 1.00 1.06 10 VAL A O 4
ATOM 1325 N N . ASP A 1 11 ? -1.574 -5.924 3.226 1.00 0.96 11 ASP A N 4
ATOM 1326 C CA . ASP A 1 11 ? -1.279 -7.336 3.009 1.00 1.15 11 ASP A CA 4
ATOM 1327 C C . ASP A 1 11 ? 0.204 -7.619 3.178 1.00 1.38 11 ASP A C 4
ATOM 1328 O O . ASP A 1 11 ? 0.750 -8.523 2.546 1.00 1.99 11 ASP A O 4
ATOM 1337 N N . CYS A 1 12 ? 0.853 -6.845 4.035 1.00 1.17 12 CYS A N 4
ATOM 1338 C CA . CYS A 1 12 ? 2.283 -7.015 4.281 1.00 1.51 12 CYS A CA 4
ATOM 1339 C C . CYS A 1 12 ? 2.855 -5.895 5.151 1.00 1.88 12 CYS A C 4
ATOM 1340 O O . CYS A 1 12 ? 4.026 -5.538 5.022 1.00 2.20 12 CYS A O 4
ATOM 1347 N N . GLY A 1 13 ? 2.026 -5.351 6.043 1.00 2.07 13 GLY A N 4
ATOM 1348 C CA . GLY A 1 13 ? 2.470 -4.283 6.930 1.00 2.67 13 GLY A CA 4
ATOM 1349 C C . GLY A 1 13 ? 3.281 -3.211 6.222 1.00 2.12 13 GLY A C 4
ATOM 1350 O O . GLY A 1 13 ? 3.364 -3.202 4.997 1.00 1.94 13 GLY A O 4
ATOM 1354 N N . PRO A 1 14 ? 3.891 -2.282 6.976 1.00 2.13 14 PRO A N 4
ATOM 1355 C CA . PRO A 1 14 ? 4.699 -1.210 6.405 1.00 2.09 14 PRO A CA 4
ATOM 1356 C C . PRO A 1 14 ? 6.153 -1.626 6.196 1.00 2.16 14 PRO A C 4
ATOM 1357 O O . PRO A 1 14 ? 7.073 -0.970 6.685 1.00 2.62 14 PRO A O 4
ATOM 1368 N N . ASN A 1 15 ? 6.355 -2.720 5.467 1.00 1.89 15 ASN A N 4
ATOM 1369 C CA . ASN A 1 15 ? 7.702 -3.217 5.203 1.00 2.09 15 ASN A CA 4
ATOM 1370 C C . ASN A 1 15 ? 7.775 -3.942 3.858 1.00 1.59 15 ASN A C 4
ATOM 1371 O O . ASN A 1 15 ? 8.651 -4.779 3.645 1.00 1.59 15 ASN A O 4
ATOM 1382 N N . ARG A 1 16 ? 6.853 -3.617 2.956 1.00 1.32 16 ARG A N 4
ATOM 1383 C CA . ARG A 1 16 ? 6.826 -4.241 1.636 1.00 0.97 16 ARG A CA 4
ATOM 1384 C C . ARG A 1 16 ? 6.250 -3.284 0.591 1.00 1.13 16 ARG A C 4
ATOM 1385 O O . ARG A 1 16 ? 5.134 -2.788 0.747 1.00 1.54 16 ARG A O 4
ATOM 1406 N N . PRO A 1 17 ? 7.005 -3.011 -0.490 1.00 1.34 17 PRO A N 4
ATOM 1407 C CA . PRO A 1 17 ? 6.560 -2.109 -1.554 1.00 1.75 17 PRO A CA 4
ATOM 1408 C C . PRO A 1 17 ? 5.613 -2.786 -2.540 1.00 1.40 17 PRO A C 4
ATOM 1409 O O . PRO A 1 17 ? 5.757 -3.970 -2.844 1.00 1.74 17 PRO A O 4
ATOM 1420 N N . CYS A 1 18 ? 4.645 -2.022 -3.039 1.00 1.44 18 CYS A N 4
ATOM 1421 C CA . CYS A 1 18 ? 3.671 -2.539 -3.995 1.00 1.36 18 CYS A CA 4
ATOM 1422 C C . CYS A 1 18 ? 3.641 -1.677 -5.253 1.00 1.33 18 CYS A C 4
ATOM 1423 O O . CYS A 1 18 ? 4.277 -0.624 -5.311 1.00 2.27 18 CYS A O 4
ATOM 1430 N N . ARG A 1 19 ? 2.900 -2.132 -6.258 1.00 0.99 19 ARG A N 4
ATOM 1431 C CA . ARG A 1 19 ? 2.784 -1.402 -7.514 1.00 1.62 19 ARG A CA 4
ATOM 1432 C C . ARG A 1 19 ? 1.608 -0.434 -7.473 1.00 1.24 19 ARG A C 4
ATOM 1433 O O . ARG A 1 19 ? 0.452 -0.841 -7.598 1.00 1.80 19 ARG A O 4
ATOM 1454 N N . ASP A 1 20 ? 1.909 0.849 -7.297 1.00 0.93 20 ASP A N 4
ATOM 1455 C CA . ASP A 1 20 ? 0.876 1.875 -7.235 1.00 1.08 20 ASP A CA 4
ATOM 1456 C C . ASP A 1 20 ? 0.574 2.431 -8.624 1.00 0.84 20 ASP A C 4
ATOM 1457 O O . ASP A 1 20 ? 1.476 2.607 -9.443 1.00 1.04 20 ASP A O 4
ATOM 1466 N N . THR A 1 21 ? -0.701 2.705 -8.880 1.00 0.99 21 THR A N 4
ATOM 1467 C CA . THR A 1 21 ? -1.124 3.238 -10.168 1.00 1.20 21 THR A CA 4
ATOM 1468 C C . THR A 1 21 ? -1.475 4.720 -10.066 1.00 1.03 21 THR A C 4
ATOM 1469 O O . THR A 1 21 ? -1.399 5.453 -11.051 1.00 1.48 21 THR A O 4
ATOM 1480 N N . GLY A 1 22 ? -1.859 5.156 -8.870 1.00 0.81 22 GLY A N 4
ATOM 1481 C CA . GLY A 1 22 ? -2.215 6.548 -8.670 1.00 0.92 22 GLY A CA 4
ATOM 1482 C C . GLY A 1 22 ? -1.826 7.057 -7.297 1.00 0.88 22 GLY A C 4
ATOM 1483 O O . GLY A 1 22 ? -0.764 6.713 -6.777 1.00 1.14 22 GLY A O 4
ATOM 1487 N N . PHE A 1 23 ? -2.687 7.878 -6.706 1.00 1.07 23 PHE A N 4
ATOM 1488 C CA . PHE A 1 23 ? -2.426 8.437 -5.379 1.00 1.36 23 PHE A CA 4
ATOM 1489 C C . PHE A 1 23 ? -2.983 7.529 -4.289 1.00 1.25 23 PHE A C 4
ATOM 1490 O O . PHE A 1 23 ? -4.197 7.394 -4.138 1.00 1.95 23 PHE A O 4
ATOM 1525 N N . SER A 1 25 ? -2.559 3.947 -3.718 1.00 0.83 25 SER A N 4
ATOM 1526 C CA . SER A 1 25 ? -3.162 2.760 -4.311 1.00 0.83 25 SER A CA 4
ATOM 1527 C C . SER A 1 25 ? -2.121 1.654 -4.400 1.00 0.74 25 SER A C 4
ATOM 1528 O O . SER A 1 25 ? -1.759 1.206 -5.488 1.00 1.06 25 SER A O 4
ATOM 1536 N N . CYS A 1 26 ? -1.649 1.219 -3.240 1.00 0.57 26 CYS A N 4
ATOM 1537 C CA . CYS A 1 26 ? -0.625 0.189 -3.166 1.00 0.56 26 CYS A CA 4
ATOM 1538 C C . CYS A 1 26 ? -1.240 -1.203 -3.103 1.00 0.52 26 CYS A C 4
ATOM 1539 O O . CYS A 1 26 ? -1.988 -1.524 -2.180 1.00 0.76 26 CYS A O 4
ATOM 1546 N N . ASP A 1 27 ? -0.915 -2.026 -4.094 1.00 0.57 27 ASP A N 4
ATOM 1547 C CA . ASP A 1 27 ? -1.431 -3.388 -4.157 1.00 0.82 27 ASP A CA 4
ATOM 1548 C C . ASP A 1 27 ? -0.363 -4.349 -4.675 1.00 1.04 27 ASP A C 4
ATOM 1549 O O . ASP A 1 27 ? 0.051 -4.265 -5.831 1.00 1.17 27 ASP A O 4
ATOM 1558 N N . CYS A 1 28 ? 0.076 -5.260 -3.813 1.00 1.41 28 CYS A N 4
ATOM 1559 C CA . CYS A 1 28 ? 1.092 -6.237 -4.186 1.00 1.76 28 CYS A CA 4
ATOM 1560 C C . CYS A 1 28 ? 0.450 -7.497 -4.756 1.00 2.29 28 CYS A C 4
ATOM 1561 O O . CYS A 1 28 ? 0.152 -8.418 -3.967 1.00 2.84 28 CYS A O 4
ATOM 1569 N N . PHE A 1 1 ? -9.014 0.810 -0.109 1.00 1.91 1 PHE A N 5
ATOM 1570 C CA . PHE A 1 1 ? -8.070 1.195 0.971 1.00 1.58 1 PHE A CA 5
ATOM 1571 C C . PHE A 1 1 ? -6.967 2.101 0.435 1.00 1.22 1 PHE A C 5
ATOM 1572 O O . PHE A 1 1 ? -6.345 1.806 -0.586 1.00 1.22 1 PHE A O 5
ATOM 1591 N N . PHE A 1 2 ? -6.731 3.207 1.132 1.00 1.12 2 PHE A N 5
ATOM 1592 C CA . PHE A 1 2 ? -5.707 4.166 0.733 1.00 0.89 2 PHE A CA 5
ATOM 1593 C C . PHE A 1 2 ? -4.361 3.825 1.368 1.00 0.68 2 PHE A C 5
ATOM 1594 O O . PHE A 1 2 ? -4.298 3.444 2.537 1.00 0.76 2 PHE A O 5
ATOM 1611 N N . CYS A 1 3 ? -3.287 3.961 0.594 1.00 0.57 3 CYS A N 5
ATOM 1612 C CA . CYS A 1 3 ? -1.947 3.666 1.094 1.00 0.57 3 CYS A CA 5
ATOM 1613 C C . CYS A 1 3 ? -1.152 4.953 1.326 1.00 0.61 3 CYS A C 5
ATOM 1614 O O . CYS A 1 3 ? -0.976 5.754 0.407 1.00 0.99 3 CYS A O 5
ATOM 1621 N N . PRO A 1 4 ? -0.663 5.172 2.561 1.00 0.70 4 PRO A N 5
ATOM 1622 C CA . PRO A 1 4 ? 0.115 6.363 2.900 1.00 1.04 4 PRO A CA 5
ATOM 1623 C C . PRO A 1 4 ? 1.591 6.215 2.544 1.00 1.10 4 PRO A C 5
ATOM 1624 O O . PRO A 1 4 ? 2.253 7.190 2.190 1.00 1.34 4 PRO A O 5
ATOM 1635 N N . PHE A 1 5 ? 2.099 4.991 2.642 1.00 1.14 5 PHE A N 5
ATOM 1636 C CA . PHE A 1 5 ? 3.498 4.718 2.332 1.00 1.43 5 PHE A CA 5
ATOM 1637 C C . PHE A 1 5 ? 3.625 3.452 1.490 1.00 1.59 5 PHE A C 5
ATOM 1638 O O . PHE A 1 5 ? 4.034 3.502 0.330 1.00 1.55 5 PHE A O 5
ATOM 1655 N N . GLY A 1 6 ? 3.268 2.320 2.086 1.00 2.04 6 GLY A N 5
ATOM 1656 C CA . GLY A 1 6 ? 3.338 1.051 1.385 1.00 2.45 6 GLY A CA 5
ATOM 1657 C C . GLY A 1 6 ? 2.145 0.168 1.689 1.00 2.10 6 GLY A C 5
ATOM 1658 O O . GLY A 1 6 ? 1.010 0.642 1.719 1.00 1.85 6 GLY A O 5
ATOM 1662 N N . CYS A 1 7 ? 2.395 -1.117 1.915 1.00 2.17 7 CYS A N 5
ATOM 1663 C CA . CYS A 1 7 ? 1.325 -2.055 2.228 1.00 1.90 7 CYS A CA 5
ATOM 1664 C C . CYS A 1 7 ? 1.099 -2.136 3.734 1.00 1.77 7 CYS A C 5
ATOM 1665 O O . CYS A 1 7 ? 0.899 -3.217 4.288 1.00 1.94 7 CYS A O 5
ATOM 1672 N N . ALA A 1 8 ? 1.134 -0.979 4.392 1.00 2.01 8 ALA A N 5
ATOM 1673 C CA . ALA A 1 8 ? 0.936 -0.903 5.834 1.00 2.15 8 ALA A CA 5
ATOM 1674 C C . ALA A 1 8 ? -0.354 -1.598 6.261 1.00 1.86 8 ALA A C 5
ATOM 1675 O O . ALA A 1 8 ? -0.472 -2.065 7.394 1.00 2.17 8 ALA A O 5
ATOM 1682 N N . LEU A 1 9 ? -1.318 -1.668 5.348 1.00 1.84 9 LEU A N 5
ATOM 1683 C CA . LEU A 1 9 ? -2.597 -2.304 5.640 1.00 1.78 9 LEU A CA 5
ATOM 1684 C C . LEU A 1 9 ? -3.183 -2.956 4.390 1.00 1.36 9 LEU A C 5
ATOM 1685 O O . LEU A 1 9 ? -4.386 -2.869 4.140 1.00 1.51 9 LEU A O 5
ATOM 1701 N N . VAL A 1 10 ? -2.331 -3.606 3.601 1.00 1.09 10 VAL A N 5
ATOM 1702 C CA . VAL A 1 10 ? -2.783 -4.266 2.382 1.00 0.95 10 VAL A CA 5
ATOM 1703 C C . VAL A 1 10 ? -2.519 -5.772 2.430 1.00 0.86 10 VAL A C 5
ATOM 1704 O O . VAL A 1 10 ? -3.437 -6.556 2.662 1.00 1.06 10 VAL A O 5
ATOM 1717 N N . ASP A 1 11 ? -1.267 -6.178 2.209 1.00 0.96 11 ASP A N 5
ATOM 1718 C CA . ASP A 1 11 ? -0.923 -7.597 2.231 1.00 1.15 11 ASP A CA 5
ATOM 1719 C C . ASP A 1 11 ? 0.518 -7.834 2.674 1.00 1.38 11 ASP A C 5
ATOM 1720 O O . ASP A 1 11 ? 1.192 -8.728 2.163 1.00 1.99 11 ASP A O 5
ATOM 1729 N N . CYS A 1 12 ? 0.991 -7.034 3.624 1.00 1.17 12 CYS A N 5
ATOM 1730 C CA . CYS A 1 12 ? 2.356 -7.186 4.133 1.00 1.51 12 CYS A CA 5
ATOM 1731 C C . CYS A 1 12 ? 2.744 -6.071 5.104 1.00 1.88 12 CYS A C 5
ATOM 1732 O O . CYS A 1 12 ? 3.924 -5.746 5.238 1.00 2.20 12 CYS A O 5
ATOM 1739 N N . GLY A 1 13 ? 1.753 -5.499 5.788 1.00 2.07 13 GLY A N 5
ATOM 1740 C CA . GLY A 1 13 ? 2.016 -4.433 6.746 1.00 2.67 13 GLY A CA 5
ATOM 1741 C C . GLY A 1 13 ? 3.050 -3.428 6.261 1.00 2.12 13 GLY A C 5
ATOM 1742 O O . GLY A 1 13 ? 3.363 -3.383 5.074 1.00 1.94 13 GLY A O 5
ATOM 1746 N N . PRO A 1 14 ? 3.590 -2.596 7.166 1.00 2.13 14 PRO A N 5
ATOM 1747 C CA . PRO A 1 14 ? 4.595 -1.593 6.817 1.00 2.09 14 PRO A CA 5
ATOM 1748 C C . PRO A 1 14 ? 6.013 -2.157 6.840 1.00 2.16 14 PRO A C 5
ATOM 1749 O O . PRO A 1 14 ? 6.828 -1.778 7.681 1.00 2.62 14 PRO A O 5
ATOM 1760 N N . ASN A 1 15 ? 6.303 -3.063 5.911 1.00 1.89 15 ASN A N 5
ATOM 1761 C CA . ASN A 1 15 ? 7.625 -3.678 5.834 1.00 2.09 15 ASN A CA 5
ATOM 1762 C C . ASN A 1 15 ? 8.014 -3.976 4.387 1.00 1.59 15 ASN A C 5
ATOM 1763 O O . ASN A 1 15 ? 9.130 -3.679 3.963 1.00 1.59 15 ASN A O 5
ATOM 1774 N N . ARG A 1 16 ? 7.088 -4.562 3.636 1.00 1.32 16 ARG A N 5
ATOM 1775 C CA . ARG A 1 16 ? 7.339 -4.901 2.241 1.00 0.97 16 ARG A CA 5
ATOM 1776 C C . ARG A 1 16 ? 6.802 -3.817 1.313 1.00 1.13 16 ARG A C 5
ATOM 1777 O O . ARG A 1 16 ? 5.809 -3.160 1.623 1.00 1.54 16 ARG A O 5
ATOM 1798 N N . PRO A 1 17 ? 7.457 -3.616 0.156 1.00 1.34 17 PRO A N 5
ATOM 1799 C CA . PRO A 1 17 ? 7.039 -2.606 -0.819 1.00 1.75 17 PRO A CA 5
ATOM 1800 C C . PRO A 1 17 ? 5.765 -3.007 -1.553 1.00 1.40 17 PRO A C 5
ATOM 1801 O O . PRO A 1 17 ? 5.322 -4.152 -1.467 1.00 1.74 17 PRO A O 5
ATOM 1812 N N . CYS A 1 18 ? 5.183 -2.059 -2.278 1.00 1.44 18 CYS A N 5
ATOM 1813 C CA . CYS A 1 18 ? 3.958 -2.313 -3.026 1.00 1.36 18 CYS A CA 5
ATOM 1814 C C . CYS A 1 18 ? 3.987 -1.593 -4.371 1.00 1.33 18 CYS A C 5
ATOM 1815 O O . CYS A 1 18 ? 4.888 -0.799 -4.639 1.00 2.27 18 CYS A O 5
ATOM 1822 N N . ARG A 1 19 ? 2.997 -1.876 -5.211 1.00 0.99 19 ARG A N 5
ATOM 1823 C CA . ARG A 1 19 ? 2.916 -1.254 -6.528 1.00 1.62 19 ARG A CA 5
ATOM 1824 C C . ARG A 1 19 ? 1.907 -0.111 -6.527 1.00 1.24 19 ARG A C 5
ATOM 1825 O O . ARG A 1 19 ? 0.729 -0.310 -6.230 1.00 1.80 19 ARG A O 5
ATOM 1846 N N . ASP A 1 20 ? 2.377 1.085 -6.865 1.00 0.93 20 ASP A N 5
ATOM 1847 C CA . ASP A 1 20 ? 1.518 2.263 -6.903 1.00 1.08 20 ASP A CA 5
ATOM 1848 C C . ASP A 1 20 ? 0.892 2.437 -8.282 1.00 0.84 20 ASP A C 5
ATOM 1849 O O . ASP A 1 20 ? 1.572 2.328 -9.302 1.00 1.04 20 ASP A O 5
ATOM 1858 N N . THR A 1 21 ? -0.409 2.710 -8.305 1.00 0.99 21 THR A N 5
ATOM 1859 C CA . THR A 1 21 ? -1.128 2.901 -9.560 1.00 1.20 21 THR A CA 5
ATOM 1860 C C . THR A 1 21 ? -1.611 4.342 -9.699 1.00 1.03 21 THR A C 5
ATOM 1861 O O . THR A 1 21 ? -1.669 4.884 -10.803 1.00 1.48 21 THR A O 5
ATOM 1872 N N . GLY A 1 22 ? -1.957 4.958 -8.573 1.00 0.81 22 GLY A N 5
ATOM 1873 C CA . GLY A 1 22 ? -2.430 6.330 -8.591 1.00 0.92 22 GLY A CA 5
ATOM 1874 C C . GLY A 1 22 ? -2.253 7.023 -7.254 1.00 0.88 22 GLY A C 5
ATOM 1875 O O . GLY A 1 22 ? -1.196 6.926 -6.632 1.00 1.14 22 GLY A O 5
ATOM 1879 N N . PHE A 1 23 ? -3.291 7.725 -6.810 1.00 1.07 23 PHE A N 5
ATOM 1880 C CA . PHE A 1 23 ? -3.245 8.439 -5.533 1.00 1.36 23 PHE A CA 5
ATOM 1881 C C . PHE A 1 23 ? -3.726 7.549 -4.394 1.00 1.25 23 PHE A C 5
ATOM 1882 O O . PHE A 1 23 ? -4.925 7.315 -4.240 1.00 1.95 23 PHE A O 5
ATOM 1917 N N . SER A 1 25 ? -3.170 4.101 -3.704 1.00 0.83 25 SER A N 5
ATOM 1918 C CA . SER A 1 25 ? -3.753 2.878 -4.239 1.00 0.83 25 SER A CA 5
ATOM 1919 C C . SER A 1 25 ? -2.672 1.820 -4.407 1.00 0.74 25 SER A C 5
ATOM 1920 O O . SER A 1 25 ? -2.364 1.398 -5.521 1.00 1.06 25 SER A O 5
ATOM 1928 N N . CYS A 1 26 ? -2.101 1.397 -3.290 1.00 0.57 26 CYS A N 5
ATOM 1929 C CA . CYS A 1 26 ? -1.036 0.407 -3.302 1.00 0.56 26 CYS A CA 5
ATOM 1930 C C . CYS A 1 26 ? -1.595 -1.008 -3.212 1.00 0.52 26 CYS A C 5
ATOM 1931 O O . CYS A 1 26 ? -2.234 -1.375 -2.225 1.00 0.76 26 CYS A O 5
ATOM 1938 N N . ASP A 1 27 ? -1.346 -1.799 -4.250 1.00 0.57 27 ASP A N 5
ATOM 1939 C CA . ASP A 1 27 ? -1.820 -3.177 -4.297 1.00 0.82 27 ASP A CA 5
ATOM 1940 C C . ASP A 1 27 ? -0.656 -4.142 -4.489 1.00 1.04 27 ASP A C 5
ATOM 1941 O O . ASP A 1 27 ? 0.001 -4.138 -5.531 1.00 1.17 27 ASP A O 5
ATOM 1950 N N . CYS A 1 28 ? -0.404 -4.965 -3.478 1.00 1.41 28 CYS A N 5
ATOM 1951 C CA . CYS A 1 28 ? 0.686 -5.932 -3.534 1.00 1.76 28 CYS A CA 5
ATOM 1952 C C . CYS A 1 28 ? 0.204 -7.262 -4.102 1.00 2.29 28 CYS A C 5
ATOM 1953 O O . CYS A 1 28 ? -0.231 -8.122 -3.306 1.00 2.84 28 CYS A O 5
ATOM 1961 N N . PHE A 1 1 ? -8.900 0.560 -0.227 1.00 1.91 1 PHE A N 6
ATOM 1962 C CA . PHE A 1 1 ? -8.033 1.010 0.891 1.00 1.58 1 PHE A CA 6
ATOM 1963 C C . PHE A 1 1 ? -6.914 1.914 0.385 1.00 1.22 1 PHE A C 6
ATOM 1964 O O . PHE A 1 1 ? -6.224 1.588 -0.582 1.00 1.22 1 PHE A O 6
ATOM 1983 N N . PHE A 1 2 ? -6.742 3.055 1.046 1.00 1.12 2 PHE A N 6
ATOM 1984 C CA . PHE A 1 2 ? -5.713 4.017 0.668 1.00 0.89 2 PHE A CA 6
ATOM 1985 C C . PHE A 1 2 ? -4.402 3.736 1.397 1.00 0.68 2 PHE A C 6
ATOM 1986 O O . PHE A 1 2 ? -4.398 3.432 2.589 1.00 0.76 2 PHE A O 6
ATOM 2003 N N . CYS A 1 3 ? -3.289 3.840 0.674 1.00 0.57 3 CYS A N 6
ATOM 2004 C CA . CYS A 1 3 ? -1.974 3.602 1.261 1.00 0.57 3 CYS A CA 6
ATOM 2005 C C . CYS A 1 3 ? -1.246 4.922 1.517 1.00 0.61 3 CYS A C 6
ATOM 2006 O O . CYS A 1 3 ? -1.106 5.743 0.609 1.00 0.99 3 CYS A O 6
ATOM 2013 N N . PRO A 1 4 ? -0.771 5.147 2.756 1.00 0.70 4 PRO A N 6
ATOM 2014 C CA . PRO A 1 4 ? -0.060 6.373 3.116 1.00 1.04 4 PRO A CA 6
ATOM 2015 C C . PRO A 1 4 ? 1.415 6.323 2.732 1.00 1.10 4 PRO A C 6
ATOM 2016 O O . PRO A 1 4 ? 2.055 7.359 2.552 1.00 1.34 4 PRO A O 6
ATOM 2027 N N . PHE A 1 5 ? 1.950 5.112 2.611 1.00 1.14 5 PHE A N 6
ATOM 2028 C CA . PHE A 1 5 ? 3.351 4.928 2.250 1.00 1.43 5 PHE A CA 6
ATOM 2029 C C . PHE A 1 5 ? 3.504 3.768 1.272 1.00 1.59 5 PHE A C 6
ATOM 2030 O O . PHE A 1 5 ? 4.039 3.933 0.175 1.00 1.55 5 PHE A O 6
ATOM 2047 N N . GLY A 1 6 ? 3.029 2.597 1.679 1.00 2.04 6 GLY A N 6
ATOM 2048 C CA . GLY A 1 6 ? 3.117 1.421 0.834 1.00 2.45 6 GLY A CA 6
ATOM 2049 C C . GLY A 1 6 ? 2.165 0.326 1.273 1.00 2.10 6 GLY A C 6
ATOM 2050 O O . GLY A 1 6 ? 0.960 0.409 1.039 1.00 1.85 6 GLY A O 6
ATOM 2054 N N . CYS A 1 7 ? 2.708 -0.704 1.913 1.00 2.17 7 CYS A N 6
ATOM 2055 C CA . CYS A 1 7 ? 1.903 -1.822 2.393 1.00 1.90 7 CYS A CA 6
ATOM 2056 C C . CYS A 1 7 ? 1.419 -1.571 3.822 1.00 1.77 7 CYS A C 6
ATOM 2057 O O . CYS A 1 7 ? 1.381 -2.484 4.644 1.00 1.94 7 CYS A O 6
ATOM 2064 N N . ALA A 1 8 ? 1.044 -0.327 4.111 1.00 2.01 8 ALA A N 6
ATOM 2065 C CA . ALA A 1 8 ? 0.569 0.044 5.442 1.00 2.15 8 ALA A CA 6
ATOM 2066 C C . ALA A 1 8 ? -0.454 -0.957 5.971 1.00 1.86 8 ALA A C 6
ATOM 2067 O O . ALA A 1 8 ? -0.249 -1.576 7.015 1.00 2.17 8 ALA A O 6
ATOM 2074 N N . LEU A 1 9 ? -1.555 -1.113 5.243 1.00 1.84 9 LEU A N 6
ATOM 2075 C CA . LEU A 1 9 ? -2.609 -2.040 5.639 1.00 1.78 9 LEU A CA 6
ATOM 2076 C C . LEU A 1 9 ? -3.147 -2.797 4.429 1.00 1.36 9 LEU A C 6
ATOM 2077 O O . LEU A 1 9 ? -4.356 -2.853 4.205 1.00 1.51 9 LEU A O 6
ATOM 2093 N N . VAL A 1 10 ? -2.241 -3.380 3.650 1.00 1.09 10 VAL A N 6
ATOM 2094 C CA . VAL A 1 10 ? -2.631 -4.129 2.462 1.00 0.95 10 VAL A CA 6
ATOM 2095 C C . VAL A 1 10 ? -2.564 -5.641 2.704 1.00 0.86 10 VAL A C 6
ATOM 2096 O O . VAL A 1 10 ? -3.558 -6.252 3.098 1.00 1.06 10 VAL A O 6
ATOM 2109 N N . ASP A 1 11 ? -1.399 -6.243 2.471 1.00 0.96 11 ASP A N 6
ATOM 2110 C CA . ASP A 1 11 ? -1.231 -7.679 2.668 1.00 1.15 11 ASP A CA 6
ATOM 2111 C C . ASP A 1 11 ? 0.206 -8.012 3.048 1.00 1.38 11 ASP A C 6
ATOM 2112 O O . ASP A 1 11 ? 0.754 -9.025 2.612 1.00 1.99 11 ASP A O 6
ATOM 2121 N N . CYS A 1 12 ? 0.812 -7.160 3.863 1.00 1.17 12 CYS A N 6
ATOM 2122 C CA . CYS A 1 12 ? 2.195 -7.371 4.282 1.00 1.51 12 CYS A CA 6
ATOM 2123 C C . CYS A 1 12 ? 2.667 -6.314 5.280 1.00 1.88 12 CYS A C 6
ATOM 2124 O O . CYS A 1 12 ? 3.869 -6.105 5.443 1.00 2.20 12 CYS A O 6
ATOM 2131 N N . GLY A 1 13 ? 1.726 -5.654 5.953 1.00 2.07 13 GLY A N 6
ATOM 2132 C CA . GLY A 1 13 ? 2.088 -4.627 6.917 1.00 2.67 13 GLY A CA 6
ATOM 2133 C C . GLY A 1 13 ? 3.105 -3.642 6.364 1.00 2.12 13 GLY A C 6
ATOM 2134 O O . GLY A 1 13 ? 3.459 -3.709 5.187 1.00 1.94 13 GLY A O 6
ATOM 2138 N N . PRO A 1 14 ? 3.592 -2.705 7.193 1.00 2.13 14 PRO A N 6
ATOM 2139 C CA . PRO A 1 14 ? 4.577 -1.711 6.762 1.00 2.09 14 PRO A CA 6
ATOM 2140 C C . PRO A 1 14 ? 5.981 -2.299 6.655 1.00 2.16 14 PRO A C 6
ATOM 2141 O O . PRO A 1 14 ? 6.908 -1.849 7.329 1.00 2.62 14 PRO A O 6
ATOM 2152 N N . ASN A 1 15 ? 6.132 -3.310 5.803 1.00 1.89 15 ASN A N 6
ATOM 2153 C CA . ASN A 1 15 ? 7.424 -3.961 5.612 1.00 2.09 15 ASN A CA 6
ATOM 2154 C C . ASN A 1 15 ? 7.715 -4.186 4.129 1.00 1.59 15 ASN A C 6
ATOM 2155 O O . ASN A 1 15 ? 8.741 -3.740 3.615 1.00 1.59 15 ASN A O 6
ATOM 2166 N N . ARG A 1 16 ? 6.808 -4.879 3.447 1.00 1.32 16 ARG A N 6
ATOM 2167 C CA . ARG A 1 16 ? 6.975 -5.161 2.025 1.00 0.97 16 ARG A CA 6
ATOM 2168 C C . ARG A 1 16 ? 6.358 -4.052 1.175 1.00 1.13 16 ARG A C 6
ATOM 2169 O O . ARG A 1 16 ? 5.240 -3.612 1.439 1.00 1.54 16 ARG A O 6
ATOM 2190 N N . PRO A 1 17 ? 7.080 -3.583 0.141 1.00 1.34 17 PRO A N 6
ATOM 2191 C CA . PRO A 1 17 ? 6.596 -2.520 -0.742 1.00 1.75 17 PRO A CA 6
ATOM 2192 C C . PRO A 1 17 ? 5.652 -3.038 -1.822 1.00 1.40 17 PRO A C 6
ATOM 2193 O O . PRO A 1 17 ? 5.788 -4.169 -2.290 1.00 1.74 17 PRO A O 6
ATOM 2204 N N . CYS A 1 18 ? 4.697 -2.200 -2.215 1.00 1.44 18 CYS A N 6
ATOM 2205 C CA . CYS A 1 18 ? 3.727 -2.566 -3.242 1.00 1.36 18 CYS A CA 6
ATOM 2206 C C . CYS A 1 18 ? 3.774 -1.582 -4.408 1.00 1.33 18 CYS A C 6
ATOM 2207 O O . CYS A 1 18 ? 4.405 -0.529 -4.319 1.00 2.27 18 CYS A O 6
ATOM 2214 N N . ARG A 1 19 ? 3.103 -1.934 -5.500 1.00 0.99 19 ARG A N 6
ATOM 2215 C CA . ARG A 1 19 ? 3.063 -1.082 -6.684 1.00 1.62 19 ARG A CA 6
ATOM 2216 C C . ARG A 1 19 ? 1.772 -0.268 -6.729 1.00 1.24 19 ARG A C 6
ATOM 2217 O O . ARG A 1 19 ? 0.675 -0.821 -6.670 1.00 1.80 19 ARG A O 6
ATOM 2238 N N . ASP A 1 20 ? 1.916 1.049 -6.834 1.00 0.93 20 ASP A N 6
ATOM 2239 C CA . ASP A 1 20 ? 0.765 1.944 -6.893 1.00 1.08 20 ASP A CA 6
ATOM 2240 C C . ASP A 1 20 ? 0.717 2.675 -8.230 1.00 0.84 20 ASP A C 6
ATOM 2241 O O . ASP A 1 20 ? 1.752 3.058 -8.775 1.00 1.04 20 ASP A O 6
ATOM 2250 N N . THR A 1 21 ? -0.489 2.867 -8.756 1.00 0.99 21 THR A N 6
ATOM 2251 C CA . THR A 1 21 ? -0.663 3.549 -10.034 1.00 1.20 21 THR A CA 6
ATOM 2252 C C . THR A 1 21 ? -1.374 4.890 -9.864 1.00 1.03 21 THR A C 6
ATOM 2253 O O . THR A 1 21 ? -1.312 5.746 -10.746 1.00 1.48 21 THR A O 6
ATOM 2264 N N . GLY A 1 22 ? -2.048 5.073 -8.731 1.00 0.81 22 GLY A N 6
ATOM 2265 C CA . GLY A 1 22 ? -2.759 6.316 -8.490 1.00 0.92 22 GLY A CA 6
ATOM 2266 C C . GLY A 1 22 ? -2.449 6.913 -7.133 1.00 0.88 22 GLY A C 6
ATOM 2267 O O . GLY A 1 22 ? -1.403 6.632 -6.546 1.00 1.14 22 GLY A O 6
ATOM 2271 N N . PHE A 1 23 ? -3.361 7.740 -6.632 1.00 1.07 23 PHE A N 6
ATOM 2272 C CA . PHE A 1 23 ? -3.181 8.381 -5.328 1.00 1.36 23 PHE A CA 6
ATOM 2273 C C . PHE A 1 23 ? -3.635 7.454 -4.206 1.00 1.25 23 PHE A C 6
ATOM 2274 O O . PHE A 1 23 ? -4.831 7.259 -3.994 1.00 1.95 23 PHE A O 6
ATOM 2309 N N . SER A 1 25 ? -2.894 3.884 -3.613 1.00 0.83 25 SER A N 6
ATOM 2310 C CA . SER A 1 25 ? -3.411 2.644 -4.175 1.00 0.83 25 SER A CA 6
ATOM 2311 C C . SER A 1 25 ? -2.295 1.611 -4.251 1.00 0.74 25 SER A C 6
ATOM 2312 O O . SER A 1 25 ? -1.920 1.157 -5.332 1.00 1.06 25 SER A O 6
ATOM 2320 N N . CYS A 1 26 ? -1.771 1.248 -3.089 1.00 0.57 26 CYS A N 6
ATOM 2321 C CA . CYS A 1 26 ? -0.682 0.288 -3.004 1.00 0.56 26 CYS A CA 6
ATOM 2322 C C . CYS A 1 26 ? -1.212 -1.135 -2.882 1.00 0.52 26 CYS A C 6
ATOM 2323 O O . CYS A 1 26 ? -1.898 -1.474 -1.918 1.00 0.76 26 CYS A O 6
ATOM 2330 N N . ASP A 1 27 ? -0.887 -1.965 -3.868 1.00 0.57 27 ASP A N 6
ATOM 2331 C CA . ASP A 1 27 ? -1.330 -3.355 -3.874 1.00 0.82 27 ASP A CA 6
ATOM 2332 C C . ASP A 1 27 ? -0.204 -4.287 -4.313 1.00 1.04 27 ASP A C 6
ATOM 2333 O O . ASP A 1 27 ? 0.336 -4.150 -5.411 1.00 1.17 27 ASP A O 6
ATOM 2342 N N . CYS A 1 28 ? 0.144 -5.235 -3.448 1.00 1.41 28 CYS A N 6
ATOM 2343 C CA . CYS A 1 28 ? 1.202 -6.195 -3.750 1.00 1.76 28 CYS A CA 6
ATOM 2344 C C . CYS A 1 28 ? 0.632 -7.429 -4.440 1.00 2.29 28 CYS A C 6
ATOM 2345 O O . CYS A 1 28 ? 0.258 -8.385 -3.727 1.00 2.84 28 CYS A O 6
ATOM 2353 N N . PHE A 1 1 ? -8.842 0.467 -0.579 1.00 1.91 1 PHE A N 7
ATOM 2354 C CA . PHE A 1 1 ? -7.939 0.690 0.580 1.00 1.58 1 PHE A CA 7
ATOM 2355 C C . PHE A 1 1 ? -6.813 1.653 0.218 1.00 1.22 1 PHE A C 7
ATOM 2356 O O . PHE A 1 1 ? -6.149 1.494 -0.805 1.00 1.22 1 PHE A O 7
ATOM 2375 N N . PHE A 1 2 ? -6.609 2.656 1.066 1.00 1.12 2 PHE A N 7
ATOM 2376 C CA . PHE A 1 2 ? -5.566 3.650 0.840 1.00 0.89 2 PHE A CA 7
ATOM 2377 C C . PHE A 1 2 ? -4.251 3.227 1.488 1.00 0.68 2 PHE A C 7
ATOM 2378 O O . PHE A 1 2 ? -4.242 2.596 2.545 1.00 0.76 2 PHE A O 7
ATOM 2395 N N . CYS A 1 3 ? -3.142 3.579 0.844 1.00 0.57 3 CYS A N 7
ATOM 2396 C CA . CYS A 1 3 ? -1.817 3.244 1.355 1.00 0.57 3 CYS A CA 7
ATOM 2397 C C . CYS A 1 3 ? -0.859 4.418 1.143 1.00 0.61 3 CYS A C 7
ATOM 2398 O O . CYS A 1 3 ? -0.761 4.952 0.038 1.00 0.99 3 CYS A O 7
ATOM 2405 N N . PRO A 1 4 ? -0.137 4.839 2.201 1.00 0.70 4 PRO A N 7
ATOM 2406 C CA . PRO A 1 4 ? 0.795 5.969 2.120 1.00 1.04 4 PRO A CA 7
ATOM 2407 C C . PRO A 1 4 ? 2.108 5.616 1.427 1.00 1.10 4 PRO A C 7
ATOM 2408 O O . PRO A 1 4 ? 2.581 6.356 0.566 1.00 1.34 4 PRO A O 7
ATOM 2419 N N . PHE A 1 5 ? 2.695 4.487 1.808 1.00 1.14 5 PHE A N 7
ATOM 2420 C CA . PHE A 1 5 ? 3.960 4.051 1.219 1.00 1.43 5 PHE A CA 7
ATOM 2421 C C . PHE A 1 5 ? 3.850 2.615 0.719 1.00 1.59 5 PHE A C 7
ATOM 2422 O O . PHE A 1 5 ? 3.874 2.362 -0.484 1.00 1.55 5 PHE A O 7
ATOM 2439 N N . GLY A 1 6 ? 3.732 1.679 1.655 1.00 2.04 6 GLY A N 7
ATOM 2440 C CA . GLY A 1 6 ? 3.612 0.280 1.294 1.00 2.45 6 GLY A CA 7
ATOM 2441 C C . GLY A 1 6 ? 2.214 -0.246 1.537 1.00 2.10 6 GLY A C 7
ATOM 2442 O O . GLY A 1 6 ? 1.260 0.186 0.891 1.00 1.85 6 GLY A O 7
ATOM 2446 N N . CYS A 1 7 ? 2.087 -1.178 2.474 1.00 2.17 7 CYS A N 7
ATOM 2447 C CA . CYS A 1 7 ? 0.789 -1.753 2.802 1.00 1.90 7 CYS A CA 7
ATOM 2448 C C . CYS A 1 7 ? 0.099 -0.940 3.890 1.00 1.77 7 CYS A C 7
ATOM 2449 O O . CYS A 1 7 ? -0.830 -0.182 3.619 1.00 1.94 7 CYS A O 7
ATOM 2456 N N . ALA A 1 8 ? 0.576 -1.095 5.119 1.00 2.01 8 ALA A N 7
ATOM 2457 C CA . ALA A 1 8 ? 0.003 -0.393 6.262 1.00 2.15 8 ALA A CA 7
ATOM 2458 C C . ALA A 1 8 ? -1.360 -0.976 6.616 1.00 1.86 8 ALA A C 7
ATOM 2459 O O . ALA A 1 8 ? -2.395 -0.357 6.372 1.00 2.17 8 ALA A O 7
ATOM 2466 N N . LEU A 1 9 ? -1.347 -2.177 7.188 1.00 1.84 9 LEU A N 7
ATOM 2467 C CA . LEU A 1 9 ? -2.575 -2.864 7.574 1.00 1.78 9 LEU A CA 7
ATOM 2468 C C . LEU A 1 9 ? -3.384 -3.263 6.344 1.00 1.36 9 LEU A C 7
ATOM 2469 O O . LEU A 1 9 ? -4.613 -3.301 6.382 1.00 1.51 9 LEU A O 7
ATOM 2485 N N . VAL A 1 10 ? -2.684 -3.558 5.250 1.00 1.09 10 VAL A N 7
ATOM 2486 C CA . VAL A 1 10 ? -3.339 -3.954 4.009 1.00 0.95 10 VAL A CA 7
ATOM 2487 C C . VAL A 1 10 ? -3.131 -5.441 3.720 1.00 0.86 10 VAL A C 7
ATOM 2488 O O . VAL A 1 10 ? -4.043 -6.247 3.907 1.00 1.06 10 VAL A O 7
ATOM 2501 N N . ASP A 1 11 ? -1.934 -5.803 3.264 1.00 0.96 11 ASP A N 7
ATOM 2502 C CA . ASP A 1 11 ? -1.637 -7.198 2.951 1.00 1.15 11 ASP A CA 7
ATOM 2503 C C . ASP A 1 11 ? -0.163 -7.521 3.156 1.00 1.38 11 ASP A C 7
ATOM 2504 O O . ASP A 1 11 ? 0.404 -8.344 2.437 1.00 1.99 11 ASP A O 7
ATOM 2513 N N . CYS A 1 12 ? 0.447 -6.884 4.146 1.00 1.17 12 CYS A N 7
ATOM 2514 C CA . CYS A 1 12 ? 1.863 -7.110 4.441 1.00 1.51 12 CYS A CA 7
ATOM 2515 C C . CYS A 1 12 ? 2.353 -6.191 5.560 1.00 1.88 12 CYS A C 7
ATOM 2516 O O . CYS A 1 12 ? 3.270 -6.539 6.303 1.00 2.20 12 CYS A O 7
ATOM 2523 N N . GLY A 1 13 ? 1.735 -5.022 5.672 1.00 2.07 13 GLY A N 7
ATOM 2524 C CA . GLY A 1 13 ? 2.138 -4.066 6.684 1.00 2.67 13 GLY A CA 7
ATOM 2525 C C . GLY A 1 13 ? 3.261 -3.172 6.193 1.00 2.12 13 GLY A C 7
ATOM 2526 O O . GLY A 1 13 ? 3.666 -3.273 5.035 1.00 1.94 13 GLY A O 7
ATOM 2530 N N . PRO A 1 14 ? 3.787 -2.283 7.047 1.00 2.13 14 PRO A N 7
ATOM 2531 C CA . PRO A 1 14 ? 4.876 -1.380 6.666 1.00 2.09 14 PRO A CA 7
ATOM 2532 C C . PRO A 1 14 ? 6.198 -2.122 6.479 1.00 2.16 14 PRO A C 7
ATOM 2533 O O . PRO A 1 14 ? 7.162 -1.887 7.208 1.00 2.62 14 PRO A O 7
ATOM 2544 N N . ASN A 1 15 ? 6.236 -3.018 5.497 1.00 1.89 15 ASN A N 7
ATOM 2545 C CA . ASN A 1 15 ? 7.439 -3.796 5.220 1.00 2.09 15 ASN A CA 7
ATOM 2546 C C . ASN A 1 15 ? 7.638 -4.000 3.719 1.00 1.59 15 ASN A C 7
ATOM 2547 O O . ASN A 1 15 ? 8.619 -3.526 3.145 1.00 1.59 15 ASN A O 7
ATOM 2558 N N . ARG A 1 16 ? 6.702 -4.703 3.087 1.00 1.32 16 ARG A N 7
ATOM 2559 C CA . ARG A 1 16 ? 6.785 -4.971 1.655 1.00 0.97 16 ARG A CA 7
ATOM 2560 C C . ARG A 1 16 ? 6.099 -3.867 0.851 1.00 1.13 16 ARG A C 7
ATOM 2561 O O . ARG A 1 16 ? 4.874 -3.747 0.873 1.00 1.54 16 ARG A O 7
ATOM 2582 N N . PRO A 1 17 ? 6.881 -3.044 0.128 1.00 1.34 17 PRO A N 7
ATOM 2583 C CA . PRO A 1 17 ? 6.335 -1.949 -0.681 1.00 1.75 17 PRO A CA 7
ATOM 2584 C C . PRO A 1 17 ? 5.601 -2.451 -1.920 1.00 1.40 17 PRO A C 7
ATOM 2585 O O . PRO A 1 17 ? 6.019 -3.421 -2.551 1.00 1.74 17 PRO A O 7
ATOM 2596 N N . CYS A 1 18 ? 4.505 -1.782 -2.261 1.00 1.44 18 CYS A N 7
ATOM 2597 C CA . CYS A 1 18 ? 3.710 -2.155 -3.425 1.00 1.36 18 CYS A CA 7
ATOM 2598 C C . CYS A 1 18 ? 3.859 -1.123 -4.535 1.00 1.33 18 CYS A C 7
ATOM 2599 O O . CYS A 1 18 ? 4.494 -0.084 -4.352 1.00 2.27 18 CYS A O 7
ATOM 2606 N N . ARG A 1 19 ? 3.268 -1.417 -5.687 1.00 0.99 19 ARG A N 7
ATOM 2607 C CA . ARG A 1 19 ? 3.330 -0.514 -6.829 1.00 1.62 19 ARG A CA 7
ATOM 2608 C C . ARG A 1 19 ? 2.163 0.466 -6.800 1.00 1.24 19 ARG A C 7
ATOM 2609 O O . ARG A 1 19 ? 1.001 0.062 -6.759 1.00 1.80 19 ARG A O 7
ATOM 2630 N N . ASP A 1 20 ? 2.480 1.757 -6.825 1.00 0.93 20 ASP A N 7
ATOM 2631 C CA . ASP A 1 20 ? 1.456 2.795 -6.797 1.00 1.08 20 ASP A CA 7
ATOM 2632 C C . ASP A 1 20 ? 1.016 3.164 -8.209 1.00 0.84 20 ASP A C 7
ATOM 2633 O O . ASP A 1 20 ? 1.842 3.460 -9.070 1.00 1.04 20 ASP A O 7
ATOM 2642 N N . THR A 1 21 ? -0.293 3.143 -8.437 1.00 0.99 21 THR A N 7
ATOM 2643 C CA . THR A 1 21 ? -0.846 3.474 -9.744 1.00 1.20 21 THR A CA 7
ATOM 2644 C C . THR A 1 21 ? -1.563 4.819 -9.715 1.00 1.03 21 THR A C 7
ATOM 2645 O O . THR A 1 21 ? -1.656 5.504 -10.734 1.00 1.48 21 THR A O 7
ATOM 2656 N N . GLY A 1 22 ? -2.068 5.196 -8.543 1.00 0.81 22 GLY A N 7
ATOM 2657 C CA . GLY A 1 22 ? -2.769 6.459 -8.414 1.00 0.92 22 GLY A CA 7
ATOM 2658 C C . GLY A 1 22 ? -2.573 7.099 -7.054 1.00 0.88 22 GLY A C 7
ATOM 2659 O O . GLY A 1 22 ? -1.466 7.105 -6.516 1.00 1.14 22 GLY A O 7
ATOM 2663 N N . PHE A 1 23 ? -3.651 7.640 -6.497 1.00 1.07 23 PHE A N 7
ATOM 2664 C CA . PHE A 1 23 ? -3.595 8.290 -5.187 1.00 1.36 23 PHE A CA 7
ATOM 2665 C C . PHE A 1 23 ? -3.874 7.290 -4.070 1.00 1.25 23 PHE A C 7
ATOM 2666 O O . PHE A 1 23 ? -5.010 6.856 -3.880 1.00 1.95 23 PHE A O 7
ATOM 2701 N N . SER A 1 25 ? -2.628 3.851 -3.361 1.00 0.83 25 SER A N 7
ATOM 2702 C CA . SER A 1 25 ? -3.012 2.543 -3.878 1.00 0.83 25 SER A CA 7
ATOM 2703 C C . SER A 1 25 ? -1.822 1.593 -3.861 1.00 0.74 25 SER A C 7
ATOM 2704 O O . SER A 1 25 ? -0.935 1.678 -4.711 1.00 1.06 25 SER A O 7
ATOM 2712 N N . CYS A 1 26 ? -1.807 0.689 -2.889 1.00 0.57 26 CYS A N 7
ATOM 2713 C CA . CYS A 1 26 ? -0.718 -0.272 -2.758 1.00 0.56 26 CYS A CA 7
ATOM 2714 C C . CYS A 1 26 ? -1.147 -1.656 -3.239 1.00 0.52 26 CYS A C 7
ATOM 2715 O O . CYS A 1 26 ? -1.919 -2.347 -2.575 1.00 0.76 26 CYS A O 7
ATOM 2722 N N . ASP A 1 27 ? -0.644 -2.052 -4.402 1.00 0.57 27 ASP A N 7
ATOM 2723 C CA . ASP A 1 27 ? -0.972 -3.352 -4.976 1.00 0.82 27 ASP A CA 7
ATOM 2724 C C . ASP A 1 27 ? 0.281 -4.198 -5.176 1.00 1.04 27 ASP A C 7
ATOM 2725 O O . ASP A 1 27 ? 1.004 -4.032 -6.158 1.00 1.17 27 ASP A O 7
ATOM 2734 N N . CYS A 1 28 ? 0.533 -5.108 -4.239 1.00 1.41 28 CYS A N 7
ATOM 2735 C CA . CYS A 1 28 ? 1.697 -5.984 -4.315 1.00 1.76 28 CYS A CA 7
ATOM 2736 C C . CYS A 1 28 ? 1.362 -7.268 -5.068 1.00 2.29 28 CYS A C 7
ATOM 2737 O O . CYS A 1 28 ? 0.940 -8.244 -4.414 1.00 2.84 28 CYS A O 7
ATOM 2745 N N . PHE A 1 1 ? -9.217 -0.382 -1.224 1.00 1.91 1 PHE A N 8
ATOM 2746 C CA . PHE A 1 1 ? -8.599 0.180 0.005 1.00 1.58 1 PHE A CA 8
ATOM 2747 C C . PHE A 1 1 ? -7.511 1.189 -0.344 1.00 1.22 1 PHE A C 8
ATOM 2748 O O . PHE A 1 1 ? -6.717 0.972 -1.259 1.00 1.22 1 PHE A O 8
ATOM 2767 N N . PHE A 1 2 ? -7.482 2.294 0.393 1.00 1.12 2 PHE A N 8
ATOM 2768 C CA . PHE A 1 2 ? -6.495 3.345 0.166 1.00 0.89 2 PHE A CA 8
ATOM 2769 C C . PHE A 1 2 ? -5.239 3.104 0.998 1.00 0.68 2 PHE A C 8
ATOM 2770 O O . PHE A 1 2 ? -5.323 2.757 2.176 1.00 0.76 2 PHE A O 8
ATOM 2787 N N . CYS A 1 3 ? -4.077 3.291 0.380 1.00 0.57 3 CYS A N 8
ATOM 2788 C CA . CYS A 1 3 ? -2.808 3.097 1.072 1.00 0.57 3 CYS A CA 8
ATOM 2789 C C . CYS A 1 3 ? -2.171 4.438 1.433 1.00 0.61 3 CYS A C 8
ATOM 2790 O O . CYS A 1 3 ? -2.094 5.338 0.597 1.00 0.99 3 CYS A O 8
ATOM 2797 N N . PRO A 1 4 ? -1.704 4.592 2.687 1.00 0.70 4 PRO A N 8
ATOM 2798 C CA . PRO A 1 4 ? -1.073 5.827 3.144 1.00 1.04 4 PRO A CA 8
ATOM 2799 C C . PRO A 1 4 ? 0.415 5.881 2.808 1.00 1.10 4 PRO A C 8
ATOM 2800 O O . PRO A 1 4 ? 1.015 6.955 2.775 1.00 1.34 4 PRO A O 8
ATOM 2811 N N . PHE A 1 5 ? 1.006 4.715 2.561 1.00 1.14 5 PHE A N 8
ATOM 2812 C CA . PHE A 1 5 ? 2.424 4.632 2.227 1.00 1.43 5 PHE A CA 8
ATOM 2813 C C . PHE A 1 5 ? 2.676 3.530 1.203 1.00 1.59 5 PHE A C 8
ATOM 2814 O O . PHE A 1 5 ? 3.069 3.800 0.068 1.00 1.55 5 PHE A O 8
ATOM 2831 N N . GLY A 1 6 ? 2.444 2.288 1.614 1.00 2.04 6 GLY A N 8
ATOM 2832 C CA . GLY A 1 6 ? 2.649 1.159 0.725 1.00 2.45 6 GLY A CA 8
ATOM 2833 C C . GLY A 1 6 ? 1.875 -0.069 1.166 1.00 2.10 6 GLY A C 8
ATOM 2834 O O . GLY A 1 6 ? 0.658 -0.139 0.997 1.00 1.85 6 GLY A O 8
ATOM 2838 N N . CYS A 1 7 ? 2.585 -1.039 1.734 1.00 2.17 7 CYS A N 8
ATOM 2839 C CA . CYS A 1 7 ? 1.960 -2.269 2.208 1.00 1.90 7 CYS A CA 8
ATOM 2840 C C . CYS A 1 7 ? 1.522 -2.130 3.670 1.00 1.77 7 CYS A C 8
ATOM 2841 O O . CYS A 1 7 ? 1.145 -3.111 4.311 1.00 1.94 7 CYS A O 8
ATOM 2848 N N . ALA A 1 8 ? 1.562 -0.903 4.190 1.00 2.01 8 ALA A N 8
ATOM 2849 C CA . ALA A 1 8 ? 1.174 -0.639 5.573 1.00 2.15 8 ALA A CA 8
ATOM 2850 C C . ALA A 1 8 ? -0.174 -1.273 5.905 1.00 1.86 8 ALA A C 8
ATOM 2851 O O . ALA A 1 8 ? -0.243 -2.258 6.639 1.00 2.17 8 ALA A O 8
ATOM 2858 N N . LEU A 1 9 ? -1.241 -0.702 5.360 1.00 1.84 9 LEU A N 8
ATOM 2859 C CA . LEU A 1 9 ? -2.584 -1.213 5.599 1.00 1.78 9 LEU A CA 8
ATOM 2860 C C . LEU A 1 9 ? -3.035 -2.102 4.444 1.00 1.36 9 LEU A C 8
ATOM 2861 O O . LEU A 1 9 ? -4.218 -2.145 4.109 1.00 1.51 9 LEU A O 8
ATOM 2877 N N . VAL A 1 10 ? -2.086 -2.810 3.839 1.00 1.09 10 VAL A N 8
ATOM 2878 C CA . VAL A 1 10 ? -2.395 -3.690 2.720 1.00 0.95 10 VAL A CA 8
ATOM 2879 C C . VAL A 1 10 ? -2.449 -5.157 3.157 1.00 0.86 10 VAL A C 8
ATOM 2880 O O . VAL A 1 10 ? -3.516 -5.658 3.516 1.00 1.06 10 VAL A O 8
ATOM 2893 N N . ASP A 1 11 ? -1.309 -5.851 3.130 1.00 0.96 11 ASP A N 8
ATOM 2894 C CA . ASP A 1 11 ? -1.278 -7.257 3.519 1.00 1.15 11 ASP A CA 8
ATOM 2895 C C . ASP A 1 11 ? 0.074 -7.663 4.101 1.00 1.38 11 ASP A C 8
ATOM 2896 O O . ASP A 1 11 ? 0.555 -8.766 3.848 1.00 1.99 11 ASP A O 8
ATOM 2905 N N . CYS A 1 12 ? 0.683 -6.780 4.885 1.00 1.17 12 CYS A N 8
ATOM 2906 C CA . CYS A 1 12 ? 1.978 -7.084 5.490 1.00 1.51 12 CYS A CA 8
ATOM 2907 C C . CYS A 1 12 ? 2.462 -5.954 6.398 1.00 1.88 12 CYS A C 8
ATOM 2908 O O . CYS A 1 12 ? 3.001 -6.200 7.478 1.00 2.20 12 CYS A O 8
ATOM 2915 N N . GLY A 1 13 ? 2.263 -4.719 5.955 1.00 2.07 13 GLY A N 8
ATOM 2916 C CA . GLY A 1 13 ? 2.699 -3.573 6.729 1.00 2.67 13 GLY A CA 8
ATOM 2917 C C . GLY A 1 13 ? 3.689 -2.715 5.964 1.00 2.12 13 GLY A C 8
ATOM 2918 O O . GLY A 1 13 ? 4.039 -3.039 4.829 1.00 1.94 13 GLY A O 8
ATOM 2922 N N . PRO A 1 14 ? 4.164 -1.610 6.560 1.00 2.13 14 PRO A N 8
ATOM 2923 C CA . PRO A 1 14 ? 5.121 -0.710 5.906 1.00 2.09 14 PRO A CA 8
ATOM 2924 C C . PRO A 1 14 ? 6.511 -1.327 5.793 1.00 2.16 14 PRO A C 8
ATOM 2925 O O . PRO A 1 14 ? 7.465 -0.851 6.410 1.00 2.62 14 PRO A O 8
ATOM 2936 N N . ASN A 1 15 ? 6.621 -2.389 4.999 1.00 1.89 15 ASN A N 8
ATOM 2937 C CA . ASN A 1 15 ? 7.898 -3.071 4.808 1.00 2.09 15 ASN A CA 8
ATOM 2938 C C . ASN A 1 15 ? 8.081 -3.509 3.357 1.00 1.59 15 ASN A C 8
ATOM 2939 O O . ASN A 1 15 ? 9.123 -3.253 2.752 1.00 1.59 15 ASN A O 8
ATOM 2950 N N . ARG A 1 16 ? 7.067 -4.168 2.805 1.00 1.32 16 ARG A N 8
ATOM 2951 C CA . ARG A 1 16 ? 7.127 -4.646 1.426 1.00 0.97 16 ARG A CA 8
ATOM 2952 C C . ARG A 1 16 ? 6.501 -3.636 0.467 1.00 1.13 16 ARG A C 8
ATOM 2953 O O . ARG A 1 16 ? 5.519 -2.974 0.804 1.00 1.54 16 ARG A O 8
ATOM 2974 N N . PRO A 1 17 ? 7.066 -3.505 -0.748 1.00 1.34 17 PRO A N 8
ATOM 2975 C CA . PRO A 1 17 ? 6.559 -2.574 -1.759 1.00 1.75 17 PRO A CA 8
ATOM 2976 C C . PRO A 1 17 ? 5.321 -3.109 -2.468 1.00 1.40 17 PRO A C 8
ATOM 2977 O O . PRO A 1 17 ? 4.977 -4.283 -2.335 1.00 1.74 17 PRO A O 8
ATOM 2988 N N . CYS A 1 18 ? 4.656 -2.243 -3.226 1.00 1.44 18 CYS A N 8
ATOM 2989 C CA . CYS A 1 18 ? 3.452 -2.632 -3.954 1.00 1.36 18 CYS A CA 8
ATOM 2990 C C . CYS A 1 18 ? 3.368 -1.899 -5.288 1.00 1.33 18 CYS A C 8
ATOM 2991 O O . CYS A 1 18 ? 4.081 -0.922 -5.518 1.00 2.27 18 CYS A O 8
ATOM 2998 N N . ARG A 1 19 ? 2.489 -2.376 -6.165 1.00 0.99 19 ARG A N 8
ATOM 2999 C CA . ARG A 1 19 ? 2.310 -1.765 -7.476 1.00 1.62 19 ARG A CA 8
ATOM 3000 C C . ARG A 1 19 ? 1.242 -0.679 -7.417 1.00 1.24 19 ARG A C 8
ATOM 3001 O O . ARG A 1 19 ? 0.066 -0.936 -7.676 1.00 1.80 19 ARG A O 8
ATOM 3022 N N . ASP A 1 20 ? 1.660 0.535 -7.076 1.00 0.93 20 ASP A N 8
ATOM 3023 C CA . ASP A 1 20 ? 0.739 1.659 -6.969 1.00 1.08 20 ASP A CA 8
ATOM 3024 C C . ASP A 1 20 ? 1.070 2.748 -7.983 1.00 0.84 20 ASP A C 8
ATOM 3025 O O . ASP A 1 20 ? 2.236 3.069 -8.208 1.00 1.04 20 ASP A O 8
ATOM 3034 N N . THR A 1 21 ? 0.031 3.314 -8.587 1.00 0.99 21 THR A N 8
ATOM 3035 C CA . THR A 1 21 ? 0.202 4.384 -9.561 1.00 1.20 21 THR A CA 8
ATOM 3036 C C . THR A 1 21 ? 0.185 5.740 -8.862 1.00 1.03 21 THR A C 8
ATOM 3037 O O . THR A 1 21 ? 0.715 6.725 -9.377 1.00 1.48 21 THR A O 8
ATOM 3048 N N . GLY A 1 22 ? -0.433 5.776 -7.684 1.00 0.81 22 GLY A N 8
ATOM 3049 C CA . GLY A 1 22 ? -0.509 7.000 -6.911 1.00 0.92 22 GLY A CA 8
ATOM 3050 C C . GLY A 1 22 ? -0.360 6.736 -5.425 1.00 0.88 22 GLY A C 8
ATOM 3051 O O . GLY A 1 22 ? -0.071 5.610 -5.017 1.00 1.14 22 GLY A O 8
ATOM 3055 N N . PHE A 1 23 ? -0.557 7.766 -4.612 1.00 1.07 23 PHE A N 8
ATOM 3056 C CA . PHE A 1 23 ? -0.439 7.624 -3.159 1.00 1.36 23 PHE A CA 8
ATOM 3057 C C . PHE A 1 23 ? -1.781 7.248 -2.534 1.00 1.25 23 PHE A C 8
ATOM 3058 O O . PHE A 1 23 ? -2.225 7.876 -1.573 1.00 1.95 23 PHE A O 8
ATOM 3093 N N . SER A 1 25 ? -3.297 3.752 -3.874 1.00 0.83 25 SER A N 8
ATOM 3094 C CA . SER A 1 25 ? -3.671 2.533 -4.579 1.00 0.83 25 SER A CA 8
ATOM 3095 C C . SER A 1 25 ? -2.531 1.521 -4.551 1.00 0.74 25 SER A C 8
ATOM 3096 O O . SER A 1 25 ? -1.943 1.205 -5.587 1.00 1.06 25 SER A O 8
ATOM 3104 N N . CYS A 1 26 ? -2.222 1.015 -3.366 1.00 0.57 26 CYS A N 8
ATOM 3105 C CA . CYS A 1 26 ? -1.144 0.049 -3.212 1.00 0.56 26 CYS A CA 8
ATOM 3106 C C . CYS A 1 26 ? -1.679 -1.377 -3.168 1.00 0.52 26 CYS A C 8
ATOM 3107 O O . CYS A 1 26 ? -2.319 -1.784 -2.199 1.00 0.76 26 CYS A O 8
ATOM 3114 N N . ASP A 1 27 ? -1.408 -2.130 -4.228 1.00 0.57 27 ASP A N 8
ATOM 3115 C CA . ASP A 1 27 ? -1.855 -3.515 -4.322 1.00 0.82 27 ASP A CA 8
ATOM 3116 C C . ASP A 1 27 ? -0.666 -4.465 -4.425 1.00 1.04 27 ASP A C 8
ATOM 3117 O O . ASP A 1 27 ? -0.087 -4.637 -5.498 1.00 1.17 27 ASP A O 8
ATOM 3126 N N . CYS A 1 28 ? -0.309 -5.080 -3.303 1.00 1.41 28 CYS A N 8
ATOM 3127 C CA . CYS A 1 28 ? 0.811 -6.015 -3.262 1.00 1.76 28 CYS A CA 8
ATOM 3128 C C . CYS A 1 28 ? 0.382 -7.355 -2.672 1.00 2.29 28 CYS A C 8
ATOM 3129 O O . CYS A 1 28 ? -0.049 -8.232 -3.450 1.00 2.84 28 CYS A O 8
ATOM 3137 N N . PHE A 1 1 ? -8.763 0.401 -0.427 1.00 1.91 1 PHE A N 9
ATOM 3138 C CA . PHE A 1 1 ? -7.801 0.599 0.688 1.00 1.58 1 PHE A CA 9
ATOM 3139 C C . PHE A 1 1 ? -6.713 1.594 0.302 1.00 1.22 1 PHE A C 9
ATOM 3140 O O . PHE A 1 1 ? -6.103 1.483 -0.762 1.00 1.22 1 PHE A O 9
ATOM 3159 N N . PHE A 1 2 ? -6.478 2.570 1.173 1.00 1.12 2 PHE A N 9
ATOM 3160 C CA . PHE A 1 2 ? -5.466 3.593 0.926 1.00 0.89 2 PHE A CA 9
ATOM 3161 C C . PHE A 1 2 ? -4.108 3.170 1.482 1.00 0.68 2 PHE A C 9
ATOM 3162 O O . PHE A 1 2 ? -4.030 2.478 2.496 1.00 0.76 2 PHE A O 9
ATOM 3179 N N . CYS A 1 3 ? -3.042 3.593 0.807 1.00 0.57 3 CYS A N 9
ATOM 3180 C CA . CYS A 1 3 ? -1.685 3.264 1.235 1.00 0.57 3 CYS A CA 9
ATOM 3181 C C . CYS A 1 3 ? -0.753 4.456 1.007 1.00 0.61 3 CYS A C 9
ATOM 3182 O O . CYS A 1 3 ? -0.706 5.009 -0.091 1.00 0.99 3 CYS A O 9
ATOM 3189 N N . PRO A 1 4 ? 0.005 4.868 2.043 1.00 0.70 4 PRO A N 9
ATOM 3190 C CA . PRO A 1 4 ? 0.921 6.005 1.944 1.00 1.04 4 PRO A CA 9
ATOM 3191 C C . PRO A 1 4 ? 2.256 5.638 1.302 1.00 1.10 4 PRO A C 9
ATOM 3192 O O . PRO A 1 4 ? 2.764 6.365 0.450 1.00 1.34 4 PRO A O 9
ATOM 3203 N N . PHE A 1 5 ? 2.821 4.509 1.719 1.00 1.14 5 PHE A N 9
ATOM 3204 C CA . PHE A 1 5 ? 4.103 4.056 1.184 1.00 1.43 5 PHE A CA 9
ATOM 3205 C C . PHE A 1 5 ? 3.988 2.637 0.640 1.00 1.59 5 PHE A C 9
ATOM 3206 O O . PHE A 1 5 ? 4.068 2.415 -0.568 1.00 1.55 5 PHE A O 9
ATOM 3223 N N . GLY A 1 6 ? 3.800 1.679 1.543 1.00 2.04 6 GLY A N 9
ATOM 3224 C CA . GLY A 1 6 ? 3.670 0.293 1.139 1.00 2.45 6 GLY A CA 9
ATOM 3225 C C . GLY A 1 6 ? 2.268 -0.231 1.365 1.00 2.10 6 GLY A C 9
ATOM 3226 O O . GLY A 1 6 ? 1.330 0.173 0.678 1.00 1.85 6 GLY A O 9
ATOM 3230 N N . CYS A 1 7 ? 2.120 -1.129 2.331 1.00 2.17 7 CYS A N 9
ATOM 3231 C CA . CYS A 1 7 ? 0.815 -1.696 2.647 1.00 1.90 7 CYS A CA 9
ATOM 3232 C C . CYS A 1 7 ? 0.103 -0.862 3.705 1.00 1.77 7 CYS A C 9
ATOM 3233 O O . CYS A 1 7 ? -0.790 -0.077 3.395 1.00 1.94 7 CYS A O 9
ATOM 3240 N N . ALA A 1 8 ? 0.524 -1.027 4.955 1.00 2.01 8 ALA A N 9
ATOM 3241 C CA . ALA A 1 8 ? -0.078 -0.312 6.074 1.00 2.15 8 ALA A CA 9
ATOM 3242 C C . ALA A 1 8 ? -1.452 -0.889 6.388 1.00 1.86 8 ALA A C 9
ATOM 3243 O O . ALA A 1 8 ? -2.479 -0.274 6.099 1.00 2.17 8 ALA A O 9
ATOM 3250 N N . LEU A 1 9 ? -1.459 -2.082 6.979 1.00 1.84 9 LEU A N 9
ATOM 3251 C CA . LEU A 1 9 ? -2.700 -2.765 7.329 1.00 1.78 9 LEU A CA 9
ATOM 3252 C C . LEU A 1 9 ? -3.476 -3.146 6.072 1.00 1.36 9 LEU A C 9
ATOM 3253 O O . LEU A 1 9 ? -4.706 -3.137 6.063 1.00 1.51 9 LEU A O 9
ATOM 3269 N N . VAL A 1 10 ? -2.746 -3.481 5.011 1.00 1.09 10 VAL A N 9
ATOM 3270 C CA . VAL A 1 10 ? -3.361 -3.865 3.747 1.00 0.95 10 VAL A CA 9
ATOM 3271 C C . VAL A 1 10 ? -3.164 -5.352 3.456 1.00 0.86 10 VAL A C 9
ATOM 3272 O O . VAL A 1 10 ? -4.090 -6.147 3.608 1.00 1.06 10 VAL A O 9
ATOM 3285 N N . ASP A 1 11 ? -1.956 -5.727 3.038 1.00 0.96 11 ASP A N 9
ATOM 3286 C CA . ASP A 1 11 ? -1.663 -7.123 2.727 1.00 1.15 11 ASP A CA 9
ATOM 3287 C C . ASP A 1 11 ? -0.200 -7.466 2.981 1.00 1.38 11 ASP A C 9
ATOM 3288 O O . ASP A 1 11 ? 0.380 -8.292 2.277 1.00 1.99 11 ASP A O 9
ATOM 3297 N N . CYS A 1 12 ? 0.384 -6.846 3.998 1.00 1.17 12 CYS A N 9
ATOM 3298 C CA . CYS A 1 12 ? 1.784 -7.095 4.340 1.00 1.51 12 CYS A CA 9
ATOM 3299 C C . CYS A 1 12 ? 2.245 -6.198 5.486 1.00 1.88 12 CYS A C 9
ATOM 3300 O O . CYS A 1 12 ? 3.095 -6.587 6.288 1.00 2.20 12 CYS A O 9
ATOM 3307 N N . GLY A 1 13 ? 1.677 -5.001 5.559 1.00 2.07 13 GLY A N 9
ATOM 3308 C CA . GLY A 1 13 ? 2.060 -4.060 6.592 1.00 2.67 13 GLY A CA 9
ATOM 3309 C C . GLY A 1 13 ? 3.233 -3.202 6.156 1.00 2.12 13 GLY A C 9
ATOM 3310 O O . GLY A 1 13 ? 3.644 -3.264 4.998 1.00 1.94 13 GLY A O 9
ATOM 3314 N N . PRO A 1 14 ? 3.795 -2.384 7.058 1.00 2.13 14 PRO A N 9
ATOM 3315 C CA . PRO A 1 14 ? 4.932 -1.524 6.731 1.00 2.09 14 PRO A CA 9
ATOM 3316 C C . PRO A 1 14 ? 6.242 -2.304 6.652 1.00 2.16 14 PRO A C 9
ATOM 3317 O O . PRO A 1 14 ? 7.154 -2.087 7.450 1.00 2.62 14 PRO A O 9
ATOM 3328 N N . ASN A 1 15 ? 6.330 -3.215 5.685 1.00 1.89 15 ASN A N 9
ATOM 3329 C CA . ASN A 1 15 ? 7.531 -4.027 5.512 1.00 2.09 15 ASN A CA 9
ATOM 3330 C C . ASN A 1 15 ? 7.816 -4.303 4.036 1.00 1.59 15 ASN A C 9
ATOM 3331 O O . ASN A 1 15 ? 8.931 -4.087 3.562 1.00 1.59 15 ASN A O 9
ATOM 3342 N N . ARG A 1 16 ? 6.807 -4.781 3.310 1.00 1.32 16 ARG A N 9
ATOM 3343 C CA . ARG A 1 16 ? 6.971 -5.089 1.892 1.00 0.97 16 ARG A CA 9
ATOM 3344 C C . ARG A 1 16 ? 6.482 -3.931 1.022 1.00 1.13 16 ARG A C 9
ATOM 3345 O O . ARG A 1 16 ? 5.441 -3.335 1.300 1.00 1.54 16 ARG A O 9
ATOM 3366 N N . PRO A 1 17 ? 7.232 -3.597 -0.045 1.00 1.34 17 PRO A N 9
ATOM 3367 C CA . PRO A 1 17 ? 6.871 -2.506 -0.953 1.00 1.75 17 PRO A CA 9
ATOM 3368 C C . PRO A 1 17 ? 5.724 -2.880 -1.885 1.00 1.40 17 PRO A C 9
ATOM 3369 O O . PRO A 1 17 ? 5.410 -4.058 -2.057 1.00 1.74 17 PRO A O 9
ATOM 3380 N N . CYS A 1 18 ? 5.104 -1.869 -2.486 1.00 1.44 18 CYS A N 9
ATOM 3381 C CA . CYS A 1 18 ? 3.991 -2.088 -3.400 1.00 1.36 18 CYS A CA 9
ATOM 3382 C C . CYS A 1 18 ? 4.052 -1.109 -4.569 1.00 1.33 18 CYS A C 9
ATOM 3383 O O . CYS A 1 18 ? 4.727 -0.082 -4.495 1.00 2.27 18 CYS A O 9
ATOM 3390 N N . ARG A 1 19 ? 3.343 -1.433 -5.645 1.00 0.99 19 ARG A N 9
ATOM 3391 C CA . ARG A 1 19 ? 3.321 -0.584 -6.830 1.00 1.62 19 ARG A CA 9
ATOM 3392 C C . ARG A 1 19 ? 2.192 0.439 -6.746 1.00 1.24 19 ARG A C 9
ATOM 3393 O O . ARG A 1 19 ? 1.026 0.080 -6.581 1.00 1.80 19 ARG A O 9
ATOM 3414 N N . ASP A 1 20 ? 2.547 1.715 -6.863 1.00 0.93 20 ASP A N 9
ATOM 3415 C CA . ASP A 1 20 ? 1.566 2.791 -6.801 1.00 1.08 20 ASP A CA 9
ATOM 3416 C C . ASP A 1 20 ? 1.023 3.112 -8.191 1.00 0.84 20 ASP A C 9
ATOM 3417 O O . ASP A 1 20 ? 1.776 3.180 -9.161 1.00 1.04 20 ASP A O 9
ATOM 3426 N N . THR A 1 21 ? -0.289 3.308 -8.277 1.00 0.99 21 THR A N 9
ATOM 3427 C CA . THR A 1 21 ? -0.932 3.620 -9.548 1.00 1.20 21 THR A CA 9
ATOM 3428 C C . THR A 1 21 ? -1.796 4.873 -9.439 1.00 1.03 21 THR A C 9
ATOM 3429 O O . THR A 1 21 ? -1.791 5.720 -10.332 1.00 1.48 21 THR A O 9
ATOM 3440 N N . GLY A 1 22 ? -2.537 4.984 -8.341 1.00 0.81 22 GLY A N 9
ATOM 3441 C CA . GLY A 1 22 ? -3.395 6.138 -8.140 1.00 0.92 22 GLY A CA 9
ATOM 3442 C C . GLY A 1 22 ? -3.288 6.708 -6.739 1.00 0.88 22 GLY A C 9
ATOM 3443 O O . GLY A 1 22 ? -2.518 6.214 -5.916 1.00 1.14 22 GLY A O 9
ATOM 3447 N N . PHE A 1 23 ? -4.065 7.754 -6.468 1.00 1.07 23 PHE A N 9
ATOM 3448 C CA . PHE A 1 23 ? -4.059 8.400 -5.151 1.00 1.36 23 PHE A CA 9
ATOM 3449 C C . PHE A 1 23 ? -4.191 7.370 -4.032 1.00 1.25 23 PHE A C 9
ATOM 3450 O O . PHE A 1 23 ? -5.280 6.856 -3.775 1.00 1.95 23 PHE A O 9
ATOM 3485 N N . SER A 1 25 ? -2.700 3.998 -3.418 1.00 0.83 25 SER A N 9
ATOM 3486 C CA . SER A 1 25 ? -3.050 2.680 -3.928 1.00 0.83 25 SER A CA 9
ATOM 3487 C C . SER A 1 25 ? -1.819 1.786 -3.965 1.00 0.74 25 SER A C 9
ATOM 3488 O O . SER A 1 25 ? -0.913 1.994 -4.772 1.00 1.06 25 SER A O 9
ATOM 3496 N N . CYS A 1 26 ? -1.789 0.790 -3.090 1.00 0.57 26 CYS A N 9
ATOM 3497 C CA . CYS A 1 26 ? -0.659 -0.126 -3.020 1.00 0.56 26 CYS A CA 9
ATOM 3498 C C . CYS A 1 26 ? -1.037 -1.509 -3.542 1.00 0.52 26 CYS A C 9
ATOM 3499 O O . CYS A 1 26 ? -1.729 -2.273 -2.871 1.00 0.76 26 CYS A O 9
ATOM 3506 N N . ASP A 1 27 ? -0.578 -1.819 -4.750 1.00 0.57 27 ASP A N 9
ATOM 3507 C CA . ASP A 1 27 ? -0.863 -3.108 -5.369 1.00 0.82 27 ASP A CA 9
ATOM 3508 C C . ASP A 1 27 ? 0.349 -4.033 -5.293 1.00 1.04 27 ASP A C 9
ATOM 3509 O O . ASP A 1 27 ? 1.172 -4.070 -6.207 1.00 1.17 27 ASP A O 9
ATOM 3518 N N . CYS A 1 28 ? 0.448 -4.778 -4.197 1.00 1.41 28 CYS A N 9
ATOM 3519 C CA . CYS A 1 28 ? 1.556 -5.707 -3.997 1.00 1.76 28 CYS A CA 9
ATOM 3520 C C . CYS A 1 28 ? 1.044 -7.120 -3.740 1.00 2.29 28 CYS A C 9
ATOM 3521 O O . CYS A 1 28 ? 0.819 -7.462 -2.561 1.00 2.84 28 CYS A O 9
ATOM 3529 N N . PHE A 1 1 ? -8.413 -0.100 -1.614 1.00 1.91 1 PHE A N 10
ATOM 3530 C CA . PHE A 1 1 ? -8.535 1.005 -0.628 1.00 1.58 1 PHE A CA 10
ATOM 3531 C C . PHE A 1 1 ? -7.271 1.858 -0.608 1.00 1.22 1 PHE A C 10
ATOM 3532 O O . PHE A 1 1 ? -6.157 1.339 -0.637 1.00 1.22 1 PHE A O 10
ATOM 3551 N N . PHE A 1 2 ? -7.458 3.173 -0.562 1.00 1.12 2 PHE A N 10
ATOM 3552 C CA . PHE A 1 2 ? -6.338 4.108 -0.541 1.00 0.89 2 PHE A CA 10
ATOM 3553 C C . PHE A 1 2 ? -5.435 3.858 0.662 1.00 0.68 2 PHE A C 10
ATOM 3554 O O . PHE A 1 2 ? -5.909 3.735 1.791 1.00 0.76 2 PHE A O 10
ATOM 3571 N N . CYS A 1 3 ? -4.130 3.787 0.412 1.00 0.57 3 CYS A N 10
ATOM 3572 C CA . CYS A 1 3 ? -3.159 3.559 1.477 1.00 0.57 3 CYS A CA 10
ATOM 3573 C C . CYS A 1 3 ? -2.191 4.735 1.593 1.00 0.61 3 CYS A C 10
ATOM 3574 O O . CYS A 1 3 ? -2.066 5.536 0.667 1.00 0.99 3 CYS A O 10
ATOM 3581 N N . PRO A 1 4 ? -1.493 4.856 2.735 1.00 0.70 4 PRO A N 10
ATOM 3582 C CA . PRO A 1 4 ? -0.545 5.953 2.967 1.00 1.04 4 PRO A CA 10
ATOM 3583 C C . PRO A 1 4 ? 0.550 6.019 1.908 1.00 1.10 4 PRO A C 10
ATOM 3584 O O . PRO A 1 4 ? 0.654 6.998 1.167 1.00 1.34 4 PRO A O 10
ATOM 3595 N N . PHE A 1 5 ? 1.362 4.971 1.841 1.00 1.14 5 PHE A N 10
ATOM 3596 C CA . PHE A 1 5 ? 2.464 4.914 0.886 1.00 1.43 5 PHE A CA 10
ATOM 3597 C C . PHE A 1 5 ? 2.753 3.475 0.468 1.00 1.59 5 PHE A C 10
ATOM 3598 O O . PHE A 1 5 ? 2.796 3.161 -0.720 1.00 1.55 5 PHE A O 10
ATOM 3615 N N . GLY A 1 6 ? 2.949 2.606 1.454 1.00 2.04 6 GLY A N 10
ATOM 3616 C CA . GLY A 1 6 ? 3.230 1.212 1.168 1.00 2.45 6 GLY A CA 10
ATOM 3617 C C . GLY A 1 6 ? 2.035 0.319 1.431 1.00 2.10 6 GLY A C 10
ATOM 3618 O O . GLY A 1 6 ? 0.891 0.772 1.381 1.00 1.85 6 GLY A O 10
ATOM 3622 N N . CYS A 1 7 ? 2.297 -0.954 1.712 1.00 2.17 7 CYS A N 10
ATOM 3623 C CA . CYS A 1 7 ? 1.229 -1.909 1.984 1.00 1.90 7 CYS A CA 10
ATOM 3624 C C . CYS A 1 7 ? 0.900 -1.957 3.475 1.00 1.77 7 CYS A C 10
ATOM 3625 O O . CYS A 1 7 ? 0.642 -3.025 4.029 1.00 1.94 7 CYS A O 10
ATOM 3632 N N . ALA A 1 8 ? 0.911 -0.793 4.120 1.00 2.01 8 ALA A N 10
ATOM 3633 C CA . ALA A 1 8 ? 0.615 -0.704 5.545 1.00 2.15 8 ALA A CA 10
ATOM 3634 C C . ALA A 1 8 ? -0.792 -1.205 5.847 1.00 1.86 8 ALA A C 10
ATOM 3635 O O . ALA A 1 8 ? -1.775 -0.676 5.329 1.00 2.17 8 ALA A O 10
ATOM 3642 N N . LEU A 1 9 ? -0.882 -2.229 6.689 1.00 1.84 9 LEU A N 10
ATOM 3643 C CA . LEU A 1 9 ? -2.170 -2.803 7.059 1.00 1.78 9 LEU A CA 10
ATOM 3644 C C . LEU A 1 9 ? -2.896 -3.338 5.828 1.00 1.36 9 LEU A C 10
ATOM 3645 O O . LEU A 1 9 ? -4.126 -3.376 5.785 1.00 1.51 9 LEU A O 10
ATOM 3661 N N . VAL A 1 10 ? -2.126 -3.752 4.826 1.00 1.09 10 VAL A N 10
ATOM 3662 C CA . VAL A 1 10 ? -2.698 -4.285 3.596 1.00 0.95 10 VAL A CA 10
ATOM 3663 C C . VAL A 1 10 ? -2.459 -5.791 3.486 1.00 0.86 10 VAL A C 10
ATOM 3664 O O . VAL A 1 10 ? -3.365 -6.588 3.729 1.00 1.06 10 VAL A O 10
ATOM 3677 N N . ASP A 1 11 ? -1.238 -6.176 3.122 1.00 0.96 11 ASP A N 10
ATOM 3678 C CA . ASP A 1 11 ? -0.893 -7.589 2.991 1.00 1.15 11 ASP A CA 10
ATOM 3679 C C . ASP A 1 11 ? 0.578 -7.816 3.286 1.00 1.38 11 ASP A C 10
ATOM 3680 O O . ASP A 1 11 ? 1.203 -8.719 2.727 1.00 1.99 11 ASP A O 10
ATOM 3689 N N . CYS A 1 12 ? 1.129 -6.996 4.165 1.00 1.17 12 CYS A N 10
ATOM 3690 C CA . CYS A 1 12 ? 2.538 -7.103 4.521 1.00 1.51 12 CYS A CA 10
ATOM 3691 C C . CYS A 1 12 ? 2.954 -6.018 5.513 1.00 1.88 12 CYS A C 10
ATOM 3692 O O . CYS A 1 12 ? 3.835 -6.236 6.344 1.00 2.20 12 CYS A O 10
ATOM 3699 N N . GLY A 1 13 ? 2.320 -4.853 5.426 1.00 2.07 13 GLY A N 10
ATOM 3700 C CA . GLY A 1 13 ? 2.642 -3.767 6.336 1.00 2.67 13 GLY A CA 10
ATOM 3701 C C . GLY A 1 13 ? 3.728 -2.850 5.805 1.00 2.12 13 GLY A C 10
ATOM 3702 O O . GLY A 1 13 ? 4.287 -3.098 4.740 1.00 1.94 13 GLY A O 10
ATOM 3706 N N . PRO A 1 14 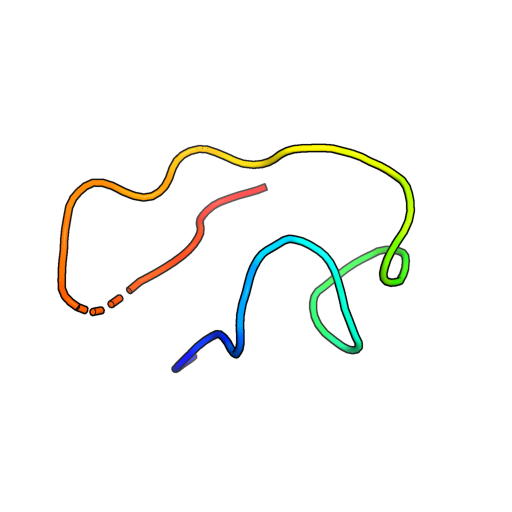? 4.053 -1.772 6.541 1.00 2.13 14 PRO A N 10
ATOM 3707 C CA . PRO A 1 14 ? 5.084 -0.812 6.128 1.00 2.09 14 PRO A CA 10
ATOM 3708 C C . PRO A 1 14 ? 6.486 -1.415 6.164 1.00 2.16 14 PRO A C 10
ATOM 3709 O O . PRO A 1 14 ? 7.339 -0.988 6.943 1.00 2.62 14 PRO A O 10
ATOM 3720 N N . ASN A 1 15 ? 6.715 -2.411 5.316 1.00 1.89 15 ASN A N 10
ATOM 3721 C CA . ASN A 1 15 ? 8.012 -3.075 5.247 1.00 2.09 15 ASN A CA 10
ATOM 3722 C C . ASN A 1 15 ? 8.283 -3.597 3.839 1.00 1.59 15 ASN A C 10
ATOM 3723 O O . ASN A 1 15 ? 9.379 -3.426 3.304 1.00 1.59 15 ASN A O 10
ATOM 3734 N N . ARG A 1 16 ? 7.280 -4.234 3.241 1.00 1.32 16 ARG A N 10
ATOM 3735 C CA . ARG A 1 16 ? 7.413 -4.775 1.893 1.00 0.97 16 ARG A CA 10
ATOM 3736 C C . ARG A 1 16 ? 6.855 -3.799 0.858 1.00 1.13 16 ARG A C 10
ATOM 3737 O O . ARG A 1 16 ? 5.848 -3.135 1.100 1.00 1.54 16 ARG A O 10
ATOM 3758 N N . PRO A 1 17 ? 7.509 -3.701 -0.314 1.00 1.34 17 PRO A N 10
ATOM 3759 C CA . PRO A 1 17 ? 7.075 -2.799 -1.387 1.00 1.75 17 PRO A CA 10
ATOM 3760 C C . PRO A 1 17 ? 5.823 -3.299 -2.099 1.00 1.40 17 PRO A C 10
ATOM 3761 O O . PRO A 1 17 ? 5.684 -4.491 -2.371 1.00 1.74 17 PRO A O 10
ATOM 3772 N N . CYS A 1 18 ? 4.915 -2.376 -2.401 1.00 1.44 18 CYS A N 10
ATOM 3773 C CA . CYS A 1 18 ? 3.672 -2.716 -3.085 1.00 1.36 18 CYS A CA 10
ATOM 3774 C C . CYS A 1 18 ? 3.617 -2.052 -4.457 1.00 1.33 18 CYS A C 10
ATOM 3775 O O . CYS A 1 18 ? 4.485 -1.250 -4.802 1.00 2.27 18 CYS A O 10
ATOM 3782 N N . ARG A 1 19 ? 2.594 -2.388 -5.235 1.00 0.99 19 ARG A N 10
ATOM 3783 C CA . ARG A 1 19 ? 2.437 -1.821 -6.571 1.00 1.62 19 ARG A CA 10
ATOM 3784 C C . ARG A 1 19 ? 1.373 -0.732 -6.573 1.00 1.24 19 ARG A C 10
ATOM 3785 O O . ARG A 1 19 ? 0.212 -0.983 -6.894 1.00 1.80 19 ARG A O 10
ATOM 3806 N N . ASP A 1 20 ? 1.779 0.480 -6.213 1.00 0.93 20 ASP A N 10
ATOM 3807 C CA . ASP A 1 20 ? 0.863 1.611 -6.169 1.00 1.08 20 ASP A CA 10
ATOM 3808 C C . ASP A 1 20 ? 0.910 2.401 -7.472 1.00 0.84 20 ASP A C 10
ATOM 3809 O O . ASP A 1 20 ? 1.984 2.669 -8.011 1.00 1.04 20 ASP A O 10
ATOM 3818 N N . THR A 1 21 ? -0.263 2.772 -7.973 1.00 0.99 21 THR A N 10
ATOM 3819 C CA . THR A 1 21 ? -0.359 3.538 -9.209 1.00 1.20 21 THR A CA 10
ATOM 3820 C C . THR A 1 21 ? -0.328 5.036 -8.923 1.00 1.03 21 THR A C 10
ATOM 3821 O O . THR A 1 21 ? 0.065 5.834 -9.773 1.00 1.48 21 THR A O 10
ATOM 3832 N N . GLY A 1 22 ? -0.745 5.408 -7.716 1.00 0.81 22 GLY A N 10
ATOM 3833 C CA . GLY A 1 22 ? -0.754 6.806 -7.328 1.00 0.92 22 GLY A CA 10
ATOM 3834 C C . GLY A 1 22 ? -0.527 6.984 -5.840 1.00 0.88 22 GLY A C 10
ATOM 3835 O O . GLY A 1 22 ? 0.002 6.091 -5.177 1.00 1.14 22 GLY A O 10
ATOM 3839 N N . PHE A 1 23 ? -0.925 8.136 -5.312 1.00 1.07 23 PHE A N 10
ATOM 3840 C CA . PHE A 1 23 ? -0.761 8.418 -3.884 1.00 1.36 23 PHE A CA 10
ATOM 3841 C C . PHE A 1 23 ? -1.988 7.970 -3.094 1.00 1.25 23 PHE A C 10
ATOM 3842 O O . PHE A 1 23 ? -2.479 8.693 -2.226 1.00 1.95 23 PHE A O 10
ATOM 3877 N N . SER A 1 25 ? -3.123 4.024 -3.638 1.00 0.83 25 SER A N 10
ATOM 3878 C CA . SER A 1 25 ? -3.411 2.746 -4.274 1.00 0.83 25 SER A CA 10
ATOM 3879 C C . SER A 1 25 ? -2.421 1.686 -3.814 1.00 0.74 25 SER A C 10
ATOM 3880 O O . SER A 1 25 ? -1.260 1.689 -4.223 1.00 1.06 25 SER A O 10
ATOM 3888 N N . CYS A 1 26 ? -2.879 0.784 -2.959 1.00 0.57 26 CYS A N 10
ATOM 3889 C CA . CYS A 1 26 ? -2.027 -0.280 -2.447 1.00 0.56 26 CYS A CA 10
ATOM 3890 C C . CYS A 1 26 ? -2.488 -1.639 -2.954 1.00 0.52 26 CYS A C 10
ATOM 3891 O O . CYS A 1 26 ? -3.440 -2.219 -2.433 1.00 0.76 26 CYS A O 10
ATOM 3898 N N . ASP A 1 27 ? -1.804 -2.141 -3.976 1.00 0.57 27 ASP A N 10
ATOM 3899 C CA . ASP A 1 27 ? -2.142 -3.433 -4.561 1.00 0.82 27 ASP A CA 10
ATOM 3900 C C . ASP A 1 27 ? -0.903 -4.312 -4.686 1.00 1.04 27 ASP A C 10
ATOM 3901 O O . ASP A 1 27 ? -0.103 -4.146 -5.604 1.00 1.17 27 ASP A O 10
ATOM 3910 N N . CYS A 1 28 ? -0.754 -5.250 -3.757 1.00 1.41 28 CYS A N 10
ATOM 3911 C CA . CYS A 1 28 ? 0.390 -6.153 -3.764 1.00 1.76 28 CYS A CA 10
ATOM 3912 C C . CYS A 1 28 ? 0.057 -7.447 -4.500 1.00 2.29 28 CYS A C 10
ATOM 3913 O O . CYS A 1 28 ? 0.274 -7.500 -5.728 1.00 2.84 28 CYS A O 10
ATOM 3921 N N . PHE A 1 1 ? -8.671 0.270 -0.976 1.00 1.91 1 PHE A N 11
ATOM 3922 C CA . PHE A 1 1 ? -7.852 0.569 0.227 1.00 1.58 1 PHE A CA 11
ATOM 3923 C C . PHE A 1 1 ? -6.792 1.622 -0.081 1.00 1.22 1 PHE A C 11
ATOM 3924 O O . PHE A 1 1 ? -6.062 1.515 -1.065 1.00 1.22 1 PHE A O 11
ATOM 3943 N N . PHE A 1 2 ? -6.717 2.639 0.771 1.00 1.12 2 PHE A N 11
ATOM 3944 C CA . PHE A 1 2 ? -5.750 3.717 0.599 1.00 0.89 2 PHE A CA 11
ATOM 3945 C C . PHE A 1 2 ? -4.444 3.397 1.322 1.00 0.68 2 PHE A C 11
ATOM 3946 O O . PHE A 1 2 ? -4.454 2.983 2.481 1.00 0.76 2 PHE A O 11
ATOM 3963 N N . CYS A 1 3 ? -3.323 3.590 0.634 1.00 0.57 3 CYS A N 11
ATOM 3964 C CA . CYS A 1 3 ? -2.015 3.323 1.222 1.00 0.57 3 CYS A CA 11
ATOM 3965 C C . CYS A 1 3 ? -1.325 4.624 1.636 1.00 0.61 3 CYS A C 11
ATOM 3966 O O . CYS A 1 3 ? -1.121 5.514 0.811 1.00 0.99 3 CYS A O 11
ATOM 3973 N N . PRO A 1 4 ? -0.960 4.756 2.925 1.00 0.70 4 PRO A N 11
ATOM 3974 C CA . PRO A 1 4 ? -0.291 5.953 3.432 1.00 1.04 4 PRO A CA 11
ATOM 3975 C C . PRO A 1 4 ? 1.209 5.940 3.154 1.00 1.10 4 PRO A C 11
ATOM 3976 O O . PRO A 1 4 ? 1.854 6.988 3.124 1.00 1.34 4 PRO A O 11
ATOM 3987 N N . PHE A 1 5 ? 1.761 4.746 2.952 1.00 1.14 5 PHE A N 11
ATOM 3988 C CA . PHE A 1 5 ? 3.185 4.599 2.677 1.00 1.43 5 PHE A CA 11
ATOM 3989 C C . PHE A 1 5 ? 3.425 3.503 1.642 1.00 1.59 5 PHE A C 11
ATOM 3990 O O . PHE A 1 5 ? 4.157 3.699 0.672 1.00 1.55 5 PHE A O 11
ATOM 4007 N N . GLY A 1 6 ? 2.802 2.349 1.860 1.00 2.04 6 GLY A N 11
ATOM 4008 C CA . GLY A 1 6 ? 2.957 1.235 0.943 1.00 2.45 6 GLY A CA 11
ATOM 4009 C C . GLY A 1 6 ? 2.054 0.070 1.296 1.00 2.10 6 GLY A C 11
ATOM 4010 O O . GLY A 1 6 ? 0.840 0.138 1.106 1.00 1.85 6 GLY A O 11
ATOM 4014 N N . CYS A 1 7 ? 2.646 -1.002 1.812 1.00 2.17 7 CYS A N 11
ATOM 4015 C CA . CYS A 1 7 ? 1.886 -2.186 2.198 1.00 1.90 7 CYS A CA 11
ATOM 4016 C C . CYS A 1 7 ? 1.431 -2.095 3.657 1.00 1.77 7 CYS A C 11
ATOM 4017 O O . CYS A 1 7 ? 0.923 -3.065 4.220 1.00 1.94 7 CYS A O 11
ATOM 4024 N N . ALA A 1 8 ? 1.612 -0.923 4.265 1.00 2.01 8 ALA A N 11
ATOM 4025 C CA . ALA A 1 8 ? 1.220 -0.713 5.653 1.00 2.15 8 ALA A CA 11
ATOM 4026 C C . ALA A 1 8 ? -0.289 -0.848 5.823 1.00 1.86 8 ALA A C 11
ATOM 4027 O O . ALA A 1 8 ? -1.061 -0.114 5.207 1.00 2.17 8 ALA A O 11
ATOM 4034 N N . LEU A 1 9 ? -0.702 -1.790 6.666 1.00 1.84 9 LEU A N 11
ATOM 4035 C CA . LEU A 1 9 ? -2.120 -2.021 6.917 1.00 1.78 9 LEU A CA 11
ATOM 4036 C C . LEU A 1 9 ? -2.860 -2.350 5.624 1.00 1.36 9 LEU A C 11
ATOM 4037 O O . LEU A 1 9 ? -4.064 -2.123 5.513 1.00 1.51 9 LEU A O 11
ATOM 4053 N N . VAL A 1 10 ? -2.132 -2.884 4.646 1.00 1.09 10 VAL A N 11
ATOM 4054 C CA . VAL A 1 10 ? -2.726 -3.242 3.364 1.00 0.95 10 VAL A CA 11
ATOM 4055 C C . VAL A 1 10 ? -2.923 -4.751 3.254 1.00 0.86 10 VAL A C 11
ATOM 4056 O O . VAL A 1 10 ? -4.042 -5.247 3.380 1.00 1.06 10 VAL A O 11
ATOM 4069 N N . ASP A 1 11 ? -1.835 -5.479 3.019 1.00 0.96 11 ASP A N 11
ATOM 4070 C CA . ASP A 1 11 ? -1.907 -6.930 2.896 1.00 1.15 11 ASP A CA 11
ATOM 4071 C C . ASP A 1 11 ? -0.610 -7.586 3.352 1.00 1.38 11 ASP A C 11
ATOM 4072 O O . ASP A 1 11 ? -0.220 -8.636 2.844 1.00 1.99 11 ASP A O 11
ATOM 4081 N N . CYS A 1 12 ? 0.046 -6.962 4.322 1.00 1.17 12 CYS A N 11
ATOM 4082 C CA . CYS A 1 12 ? 1.302 -7.483 4.857 1.00 1.51 12 CYS A CA 11
ATOM 4083 C C . CYS A 1 12 ? 1.859 -6.561 5.939 1.00 1.88 12 CYS A C 11
ATOM 4084 O O . CYS A 1 12 ? 2.396 -7.021 6.947 1.00 2.20 12 CYS A O 11
ATOM 4091 N N . GLY A 1 13 ? 1.728 -5.257 5.719 1.00 2.07 13 GLY A N 11
ATOM 4092 C CA . GLY A 1 13 ? 2.230 -4.285 6.671 1.00 2.67 13 GLY A CA 11
ATOM 4093 C C . GLY A 1 13 ? 3.310 -3.405 6.071 1.00 2.12 13 GLY A C 11
ATOM 4094 O O . GLY A 1 13 ? 3.673 -3.576 4.907 1.00 1.94 13 GLY A O 11
ATOM 4098 N N . PRO A 1 14 ? 3.846 -2.446 6.844 1.00 2.13 14 PRO A N 11
ATOM 4099 C CA . PRO A 1 14 ? 4.895 -1.541 6.365 1.00 2.09 14 PRO A CA 11
ATOM 4100 C C . PRO A 1 14 ? 6.248 -2.238 6.244 1.00 2.16 14 PRO A C 11
ATOM 4101 O O . PRO A 1 14 ? 7.185 -1.929 6.981 1.00 2.62 14 PRO A O 11
ATOM 4112 N N . ASN A 1 15 ? 6.343 -3.178 5.310 1.00 1.89 15 ASN A N 11
ATOM 4113 C CA . ASN A 1 15 ? 7.583 -3.917 5.098 1.00 2.09 15 ASN A CA 11
ATOM 4114 C C . ASN A 1 15 ? 7.816 -4.192 3.614 1.00 1.59 15 ASN A C 11
ATOM 4115 O O . ASN A 1 15 ? 8.889 -3.906 3.083 1.00 1.59 15 ASN A O 11
ATOM 4126 N N . ARG A 1 16 ? 6.807 -4.748 2.950 1.00 1.32 16 ARG A N 11
ATOM 4127 C CA . ARG A 1 16 ? 6.912 -5.064 1.530 1.00 0.97 16 ARG A CA 11
ATOM 4128 C C . ARG A 1 16 ? 6.454 -3.887 0.669 1.00 1.13 16 ARG A C 11
ATOM 4129 O O . ARG A 1 16 ? 5.390 -3.315 0.909 1.00 1.54 16 ARG A O 11
ATOM 4150 N N . PRO A 1 17 ? 7.252 -3.510 -0.347 1.00 1.34 17 PRO A N 11
ATOM 4151 C CA . PRO A 1 17 ? 6.921 -2.402 -1.241 1.00 1.75 17 PRO A CA 11
ATOM 4152 C C . PRO A 1 17 ? 5.981 -2.822 -2.366 1.00 1.40 17 PRO A C 11
ATOM 4153 O O . PRO A 1 17 ? 6.294 -3.724 -3.145 1.00 1.74 17 PRO A O 11
ATOM 4164 N N . CYS A 1 18 ? 4.830 -2.165 -2.447 1.00 1.44 18 CYS A N 11
ATOM 4165 C CA . CYS A 1 18 ? 3.846 -2.469 -3.480 1.00 1.36 18 CYS A CA 11
ATOM 4166 C C . CYS A 1 18 ? 3.961 -1.490 -4.643 1.00 1.33 18 CYS A C 11
ATOM 4167 O O . CYS A 1 18 ? 4.718 -0.521 -4.581 1.00 2.27 18 CYS A O 11
ATOM 4174 N N . ARG A 1 19 ? 3.204 -1.751 -5.704 1.00 0.99 19 ARG A N 11
ATOM 4175 C CA . ARG A 1 19 ? 3.221 -0.895 -6.884 1.00 1.62 19 ARG A CA 11
ATOM 4176 C C . ARG A 1 19 ? 2.028 0.054 -6.886 1.00 1.24 19 ARG A C 11
ATOM 4177 O O . ARG A 1 19 ? 0.877 -0.380 -6.935 1.00 1.80 19 ARG A O 11
ATOM 4198 N N . ASP A 1 20 ? 2.312 1.352 -6.834 1.00 0.93 20 ASP A N 11
ATOM 4199 C CA . ASP A 1 20 ? 1.264 2.365 -6.830 1.00 1.08 20 ASP A CA 11
ATOM 4200 C C . ASP A 1 20 ? 0.913 2.788 -8.253 1.00 0.84 20 ASP A C 11
ATOM 4201 O O . ASP A 1 20 ? 1.795 2.975 -9.091 1.00 1.04 20 ASP A O 11
ATOM 4210 N N . THR A 1 21 ? -0.382 2.937 -8.519 1.00 0.99 21 THR A N 11
ATOM 4211 C CA . THR A 1 21 ? -0.849 3.338 -9.841 1.00 1.20 21 THR A CA 11
ATOM 4212 C C . THR A 1 21 ? -1.461 4.734 -9.807 1.00 1.03 21 THR A C 11
ATOM 4213 O O . THR A 1 21 ? -1.375 5.483 -10.781 1.00 1.48 21 THR A O 11
ATOM 4224 N N . GLY A 1 22 ? -2.079 5.078 -8.682 1.00 0.81 22 GLY A N 11
ATOM 4225 C CA . GLY A 1 22 ? -2.696 6.385 -8.545 1.00 0.92 22 GLY A CA 11
ATOM 4226 C C . GLY A 1 22 ? -2.494 6.980 -7.166 1.00 0.88 22 GLY A C 11
ATOM 4227 O O . GLY A 1 22 ? -1.420 6.854 -6.579 1.00 1.14 22 GLY A O 11
ATOM 4231 N N . PHE A 1 23 ? -3.529 7.632 -6.648 1.00 1.07 23 PHE A N 11
ATOM 4232 C CA . PHE A 1 23 ? -3.459 8.253 -5.323 1.00 1.36 23 PHE A CA 11
ATOM 4233 C C . PHE A 1 23 ? -3.899 7.275 -4.239 1.00 1.25 23 PHE A C 11
ATOM 4234 O O . PHE A 1 23 ? -5.082 6.952 -4.123 1.00 1.95 23 PHE A O 11
ATOM 4269 N N . SER A 1 25 ? -2.962 3.809 -3.620 1.00 0.83 25 SER A N 11
ATOM 4270 C CA . SER A 1 25 ? -3.378 2.540 -4.204 1.00 0.83 25 SER A CA 11
ATOM 4271 C C . SER A 1 25 ? -2.194 1.585 -4.284 1.00 0.74 25 SER A C 11
ATOM 4272 O O . SER A 1 25 ? -1.766 1.195 -5.371 1.00 1.06 25 SER A O 11
ATOM 4280 N N . CYS A 1 26 ? -1.671 1.213 -3.124 1.00 0.57 26 CYS A N 11
ATOM 4281 C CA . CYS A 1 26 ? -0.525 0.318 -3.050 1.00 0.56 26 CYS A CA 11
ATOM 4282 C C . CYS A 1 26 ? -0.972 -1.128 -2.853 1.00 0.52 26 CYS A C 11
ATOM 4283 O O . CYS A 1 26 ? -1.458 -1.497 -1.784 1.00 0.76 26 CYS A O 11
ATOM 4290 N N . ASP A 1 27 ? -0.797 -1.942 -3.890 1.00 0.57 27 ASP A N 11
ATOM 4291 C CA . ASP A 1 27 ? -1.186 -3.347 -3.832 1.00 0.82 27 ASP A CA 11
ATOM 4292 C C . ASP A 1 27 ? -0.050 -4.250 -4.304 1.00 1.04 27 ASP A C 11
ATOM 4293 O O . ASP A 1 27 ? 0.442 -4.112 -5.424 1.00 1.17 27 ASP A O 11
ATOM 4302 N N . CYS A 1 28 ? 0.361 -5.174 -3.441 1.00 1.41 28 CYS A N 11
ATOM 4303 C CA . CYS A 1 28 ? 1.435 -6.104 -3.771 1.00 1.76 28 CYS A CA 11
ATOM 4304 C C . CYS A 1 28 ? 0.879 -7.366 -4.421 1.00 2.29 28 CYS A C 11
ATOM 4305 O O . CYS A 1 28 ? 0.573 -8.326 -3.682 1.00 2.84 28 CYS A O 11
ATOM 4313 N N . PHE A 1 1 ? -8.584 0.897 -0.789 1.00 1.91 1 PHE A N 12
ATOM 4314 C CA . PHE A 1 1 ? -7.691 1.102 0.380 1.00 1.58 1 PHE A CA 12
ATOM 4315 C C . PHE A 1 1 ? -6.578 2.091 0.053 1.00 1.22 1 PHE A C 12
ATOM 4316 O O . PHE A 1 1 ? -5.899 1.964 -0.966 1.00 1.22 1 PHE A O 12
ATOM 4335 N N . PHE A 1 2 ? -6.398 3.077 0.924 1.00 1.12 2 PHE A N 12
ATOM 4336 C CA . PHE A 1 2 ? -5.369 4.092 0.735 1.00 0.89 2 PHE A CA 12
ATOM 4337 C C . PHE A 1 2 ? -4.058 3.670 1.391 1.00 0.68 2 PHE A C 12
ATOM 4338 O O . PHE A 1 2 ? -4.042 3.241 2.545 1.00 0.76 2 PHE A O 12
ATOM 4355 N N . CYS A 1 3 ? -2.960 3.792 0.651 1.00 0.57 3 CYS A N 12
ATOM 4356 C CA . CYS A 1 3 ? -1.646 3.423 1.170 1.00 0.57 3 CYS A CA 12
ATOM 4357 C C . CYS A 1 3 ? -0.813 4.663 1.493 1.00 0.61 3 CYS A C 12
ATOM 4358 O O . CYS A 1 3 ? -0.625 5.529 0.638 1.00 0.99 3 CYS A O 12
ATOM 4365 N N . PRO A 1 4 ? -0.302 4.769 2.734 1.00 0.70 4 PRO A N 12
ATOM 4366 C CA . PRO A 1 4 ? 0.520 5.903 3.150 1.00 1.04 4 PRO A CA 12
ATOM 4367 C C . PRO A 1 4 ? 1.980 5.732 2.739 1.00 1.10 4 PRO A C 12
ATOM 4368 O O . PRO A 1 4 ? 2.714 6.710 2.597 1.00 1.34 4 PRO A O 12
ATOM 4379 N N . PHE A 1 5 ? 2.392 4.481 2.551 1.00 1.14 5 PHE A N 12
ATOM 4380 C CA . PHE A 1 5 ? 3.763 4.176 2.155 1.00 1.43 5 PHE A CA 12
ATOM 4381 C C . PHE A 1 5 ? 3.805 2.899 1.321 1.00 1.59 5 PHE A C 12
ATOM 4382 O O . PHE A 1 5 ? 4.335 2.885 0.210 1.00 1.55 5 PHE A O 12
ATOM 4399 N N . GLY A 1 6 ? 3.240 1.827 1.869 1.00 2.04 6 GLY A N 12
ATOM 4400 C CA . GLY A 1 6 ? 3.213 0.556 1.171 1.00 2.45 6 GLY A CA 12
ATOM 4401 C C . GLY A 1 6 ? 1.949 -0.229 1.465 1.00 2.10 6 GLY A C 12
ATOM 4402 O O . GLY A 1 6 ? 0.853 0.331 1.468 1.00 1.85 6 GLY A O 12
ATOM 4406 N N . CYS A 1 7 ? 2.096 -1.527 1.710 1.00 2.17 7 CYS A N 12
ATOM 4407 C CA . CYS A 1 7 ? 0.951 -2.379 2.010 1.00 1.90 7 CYS A CA 12
ATOM 4408 C C . CYS A 1 7 ? 0.672 -2.429 3.514 1.00 1.77 7 CYS A C 12
ATOM 4409 O O . CYS A 1 7 ? 0.010 -3.342 4.000 1.00 1.94 7 CYS A O 12
ATOM 4416 N N . ALA A 1 8 ? 1.164 -1.428 4.241 1.00 2.01 8 ALA A N 12
ATOM 4417 C CA . ALA A 1 8 ? 0.980 -1.358 5.689 1.00 2.15 8 ALA A CA 12
ATOM 4418 C C . ALA A 1 8 ? -0.473 -1.599 6.097 1.00 1.86 8 ALA A C 12
ATOM 4419 O O . ALA A 1 8 ? -0.762 -2.501 6.882 1.00 2.17 8 ALA A O 12
ATOM 4426 N N . LEU A 1 9 ? -1.384 -0.791 5.561 1.00 1.84 9 LEU A N 12
ATOM 4427 C CA . LEU A 1 9 ? -2.801 -0.915 5.891 1.00 1.78 9 LEU A CA 12
ATOM 4428 C C . LEU A 1 9 ? -3.531 -1.853 4.930 1.00 1.36 9 LEU A C 12
ATOM 4429 O O . LEU A 1 9 ? -4.755 -1.797 4.814 1.00 1.51 9 LEU A O 12
ATOM 4445 N N . VAL A 1 10 ? -2.785 -2.712 4.245 1.00 1.09 10 VAL A N 12
ATOM 4446 C CA . VAL A 1 10 ? -3.382 -3.652 3.305 1.00 0.95 10 VAL A CA 12
ATOM 4447 C C . VAL A 1 10 ? -2.945 -5.085 3.603 1.00 0.86 10 VAL A C 12
ATOM 4448 O O . VAL A 1 10 ? -3.733 -5.897 4.089 1.00 1.06 10 VAL A O 12
ATOM 4461 N N . ASP A 1 11 ? -1.685 -5.387 3.309 1.00 0.96 11 ASP A N 12
ATOM 4462 C CA . ASP A 1 11 ? -1.133 -6.717 3.543 1.00 1.15 11 ASP A CA 12
ATOM 4463 C C . ASP A 1 11 ? 0.365 -6.621 3.827 1.00 1.38 11 ASP A C 12
ATOM 4464 O O . ASP A 1 11 ? 0.880 -5.534 4.071 1.00 1.99 11 ASP A O 12
ATOM 4473 N N . CYS A 1 12 ? 1.057 -7.762 3.811 1.00 1.17 12 CYS A N 12
ATOM 4474 C CA . CYS A 1 12 ? 2.506 -7.806 4.051 1.00 1.51 12 CYS A CA 12
ATOM 4475 C C . CYS A 1 12 ? 2.953 -6.801 5.114 1.00 1.88 12 CYS A C 12
ATOM 4476 O O . CYS A 1 12 ? 4.074 -6.292 5.061 1.00 2.20 12 CYS A O 12
ATOM 4483 N N . GLY A 1 13 ? 2.081 -6.524 6.080 1.00 2.07 13 GLY A N 12
ATOM 4484 C CA . GLY A 1 13 ? 2.412 -5.578 7.134 1.00 2.67 13 GLY A CA 12
ATOM 4485 C C . GLY A 1 13 ? 3.016 -4.289 6.601 1.00 2.12 13 GLY A C 12
ATOM 4486 O O . GLY A 1 13 ? 3.083 -4.087 5.388 1.00 1.94 13 GLY A O 12
ATOM 4490 N N . PRO A 1 14 ? 3.459 -3.387 7.494 1.00 2.13 14 PRO A N 12
ATOM 4491 C CA . PRO A 1 14 ? 4.064 -2.117 7.104 1.00 2.09 14 PRO A CA 12
ATOM 4492 C C . PRO A 1 14 ? 5.576 -2.225 6.915 1.00 2.16 14 PRO A C 12
ATOM 4493 O O . PRO A 1 14 ? 6.347 -1.639 7.674 1.00 2.62 14 PRO A O 12
ATOM 4504 N N . ASN A 1 15 ? 5.996 -2.978 5.901 1.00 1.89 15 ASN A N 12
ATOM 4505 C CA . ASN A 1 15 ? 7.419 -3.157 5.632 1.00 2.09 15 ASN A CA 12
ATOM 4506 C C . ASN A 1 15 ? 7.691 -3.380 4.145 1.00 1.59 15 ASN A C 12
ATOM 4507 O O . ASN A 1 15 ? 8.643 -2.830 3.593 1.00 1.59 15 ASN A O 12
ATOM 4518 N N . ARG A 1 16 ? 6.854 -4.188 3.500 1.00 1.32 16 ARG A N 12
ATOM 4519 C CA . ARG A 1 16 ? 7.026 -4.483 2.080 1.00 0.97 16 ARG A CA 12
ATOM 4520 C C . ARG A 1 16 ? 6.276 -3.475 1.210 1.00 1.13 16 ARG A C 12
ATOM 4521 O O . ARG A 1 16 ? 5.105 -3.187 1.452 1.00 1.54 16 ARG A O 12
ATOM 4542 N N . PRO A 1 17 ? 6.948 -2.924 0.179 1.00 1.34 17 PRO A N 12
ATOM 4543 C CA . PRO A 1 17 ? 6.344 -1.950 -0.727 1.00 1.75 17 PRO A CA 12
ATOM 4544 C C . PRO A 1 17 ? 5.584 -2.612 -1.873 1.00 1.40 17 PRO A C 12
ATOM 4545 O O . PRO A 1 17 ? 5.821 -3.773 -2.200 1.00 1.74 17 PRO A O 12
ATOM 4556 N N . CYS A 1 18 ? 4.673 -1.858 -2.481 1.00 1.44 18 CYS A N 12
ATOM 4557 C CA . CYS A 1 18 ? 3.872 -2.361 -3.592 1.00 1.36 18 CYS A CA 12
ATOM 4558 C C . CYS A 1 18 ? 3.863 -1.369 -4.748 1.00 1.33 18 CYS A C 12
ATOM 4559 O O . CYS A 1 18 ? 4.426 -0.278 -4.652 1.00 2.27 18 CYS A O 12
ATOM 4566 N N . ARG A 1 19 ? 3.217 -1.759 -5.841 1.00 0.99 19 ARG A N 12
ATOM 4567 C CA . ARG A 1 19 ? 3.131 -0.910 -7.024 1.00 1.62 19 ARG A CA 12
ATOM 4568 C C . ARG A 1 19 ? 1.899 -0.013 -6.963 1.00 1.24 19 ARG A C 12
ATOM 4569 O O . ARG A 1 19 ? 0.771 -0.496 -6.860 1.00 1.80 19 ARG A O 12
ATOM 4590 N N . ASP A 1 20 ? 2.123 1.295 -7.028 1.00 0.93 20 ASP A N 12
ATOM 4591 C CA . ASP A 1 20 ? 1.033 2.262 -6.982 1.00 1.08 20 ASP A CA 12
ATOM 4592 C C . ASP A 1 20 ? 0.604 2.662 -8.391 1.00 0.84 20 ASP A C 12
ATOM 4593 O O . ASP A 1 20 ? 1.431 2.756 -9.299 1.00 1.04 20 ASP A O 12
ATOM 4602 N N . THR A 1 21 ? -0.692 2.896 -8.565 1.00 0.99 21 THR A N 12
ATOM 4603 C CA . THR A 1 21 ? -1.231 3.284 -9.864 1.00 1.20 21 THR A CA 12
ATOM 4604 C C . THR A 1 21 ? -1.844 4.679 -9.811 1.00 1.03 21 THR A C 12
ATOM 4605 O O . THR A 1 21 ? -1.716 5.460 -10.754 1.00 1.48 21 THR A O 12
ATOM 4616 N N . GLY A 1 22 ? -2.511 4.987 -8.703 1.00 0.81 22 GLY A N 12
ATOM 4617 C CA . GLY A 1 22 ? -3.133 6.289 -8.549 1.00 0.92 22 GLY A CA 12
ATOM 4618 C C . GLY A 1 22 ? -2.793 6.942 -7.224 1.00 0.88 22 GLY A C 12
ATOM 4619 O O . GLY A 1 22 ? -1.655 6.868 -6.763 1.00 1.14 22 GLY A O 12
ATOM 4623 N N . PHE A 1 23 ? -3.783 7.583 -6.611 1.00 1.07 23 PHE A N 12
ATOM 4624 C CA . PHE A 1 23 ? -3.581 8.252 -5.325 1.00 1.36 23 PHE A CA 12
ATOM 4625 C C . PHE A 1 23 ? -3.864 7.300 -4.167 1.00 1.25 23 PHE A C 12
ATOM 4626 O O . PHE A 1 23 ? -5.018 6.992 -3.873 1.00 1.95 23 PHE A O 12
ATOM 4661 N N . SER A 1 25 ? -2.888 3.812 -3.588 1.00 0.83 25 SER A N 12
ATOM 4662 C CA . SER A 1 25 ? -3.404 2.543 -4.082 1.00 0.83 25 SER A CA 12
ATOM 4663 C C . SER A 1 25 ? -2.260 1.555 -4.261 1.00 0.74 25 SER A C 12
ATOM 4664 O O . SER A 1 25 ? -1.943 1.145 -5.378 1.00 1.06 25 SER A O 12
ATOM 4672 N N . CYS A 1 26 ? -1.643 1.179 -3.150 1.00 0.57 26 CYS A N 12
ATOM 4673 C CA . CYS A 1 26 ? -0.513 0.262 -3.172 1.00 0.56 26 CYS A CA 12
ATOM 4674 C C . CYS A 1 26 ? -0.970 -1.189 -3.057 1.00 0.52 26 CYS A C 12
ATOM 4675 O O . CYS A 1 26 ? -1.566 -1.587 -2.058 1.00 0.76 26 CYS A O 12
ATOM 4682 N N . ASP A 1 27 ? -0.677 -1.973 -4.091 1.00 0.57 27 ASP A N 12
ATOM 4683 C CA . ASP A 1 27 ? -1.051 -3.383 -4.113 1.00 0.82 27 ASP A CA 12
ATOM 4684 C C . ASP A 1 27 ? 0.027 -4.216 -4.800 1.00 1.04 27 ASP A C 12
ATOM 4685 O O . ASP A 1 27 ? 0.425 -3.923 -5.927 1.00 1.17 27 ASP A O 12
ATOM 4694 N N . CYS A 1 28 ? 0.494 -5.254 -4.115 1.00 1.41 28 CYS A N 12
ATOM 4695 C CA . CYS A 1 28 ? 1.529 -6.123 -4.660 1.00 1.76 28 CYS A CA 12
ATOM 4696 C C . CYS A 1 28 ? 0.912 -7.276 -5.448 1.00 2.29 28 CYS A C 12
ATOM 4697 O O . CYS A 1 28 ? 0.640 -8.330 -4.836 1.00 2.84 28 CYS A O 12
ATOM 4705 N N . PHE A 1 1 ? -8.552 0.795 -1.512 1.00 1.91 1 PHE A N 13
ATOM 4706 C CA . PHE A 1 1 ? -7.986 1.275 -0.225 1.00 1.58 1 PHE A CA 13
ATOM 4707 C C . PHE A 1 1 ? -6.815 2.222 -0.465 1.00 1.22 1 PHE A C 13
ATOM 4708 O O . PHE A 1 1 ? -5.963 1.969 -1.317 1.00 1.22 1 PHE A O 13
ATOM 4727 N N . PHE A 1 2 ? -6.782 3.313 0.292 1.00 1.12 2 PHE A N 13
ATOM 4728 C CA . PHE A 1 2 ? -5.720 4.304 0.162 1.00 0.89 2 PHE A CA 13
ATOM 4729 C C . PHE A 1 2 ? -4.541 3.967 1.071 1.00 0.68 2 PHE A C 13
ATOM 4730 O O . PHE A 1 2 ? -4.718 3.703 2.261 1.00 0.76 2 PHE A O 13
ATOM 4747 N N . CYS A 1 3 ? -3.338 3.980 0.504 1.00 0.57 3 CYS A N 13
ATOM 4748 C CA . CYS A 1 3 ? -2.131 3.678 1.266 1.00 0.57 3 CYS A CA 13
ATOM 4749 C C . CYS A 1 3 ? -1.342 4.955 1.567 1.00 0.61 3 CYS A C 13
ATOM 4750 O O . CYS A 1 3 ? -0.880 5.634 0.651 1.00 0.99 3 CYS A O 13
ATOM 4757 N N . PRO A 1 4 ? -1.180 5.302 2.858 1.00 0.70 4 PRO A N 13
ATOM 4758 C CA . PRO A 1 4 ? -0.442 6.501 3.262 1.00 1.04 4 PRO A CA 13
ATOM 4759 C C . PRO A 1 4 ? 1.068 6.308 3.185 1.00 1.10 4 PRO A C 13
ATOM 4760 O O . PRO A 1 4 ? 1.817 7.263 2.978 1.00 1.34 4 PRO A O 13
ATOM 4771 N N . PHE A 1 5 ? 1.509 5.066 3.354 1.00 1.14 5 PHE A N 13
ATOM 4772 C CA . PHE A 1 5 ? 2.930 4.745 3.304 1.00 1.43 5 PHE A CA 13
ATOM 4773 C C . PHE A 1 5 ? 3.172 3.517 2.434 1.00 1.59 5 PHE A C 13
ATOM 4774 O O . PHE A 1 5 ? 3.842 3.591 1.404 1.00 1.55 5 PHE A O 13
ATOM 4791 N N . GLY A 1 6 ? 2.617 2.388 2.859 1.00 2.04 6 GLY A N 13
ATOM 4792 C CA . GLY A 1 6 ? 2.772 1.153 2.115 1.00 2.45 6 GLY A CA 13
ATOM 4793 C C . GLY A 1 6 ? 1.629 0.192 2.366 1.00 2.10 6 GLY A C 13
ATOM 4794 O O . GLY A 1 6 ? 0.479 0.609 2.508 1.00 1.85 6 GLY A O 13
ATOM 4798 N N . CYS A 1 7 ? 1.939 -1.099 2.422 1.00 2.17 7 CYS A N 13
ATOM 4799 C CA . CYS A 1 7 ? 0.922 -2.115 2.665 1.00 1.90 7 CYS A CA 13
ATOM 4800 C C . CYS A 1 7 ? 0.775 -2.389 4.160 1.00 1.77 7 CYS A C 13
ATOM 4801 O O . CYS A 1 7 ? 0.651 -3.537 4.584 1.00 1.94 7 CYS A O 13
ATOM 4808 N N . ALA A 1 8 ? 0.792 -1.319 4.954 1.00 2.01 8 ALA A N 13
ATOM 4809 C CA . ALA A 1 8 ? 0.660 -1.426 6.405 1.00 2.15 8 ALA A CA 13
ATOM 4810 C C . ALA A 1 8 ? -0.533 -2.294 6.791 1.00 1.86 8 ALA A C 13
ATOM 4811 O O . ALA A 1 8 ? -0.370 -3.432 7.228 1.00 2.17 8 ALA A O 13
ATOM 4818 N N . LEU A 1 9 ? -1.732 -1.751 6.624 1.00 1.84 9 LEU A N 13
ATOM 4819 C CA . LEU A 1 9 ? -2.948 -2.481 6.954 1.00 1.78 9 LEU A CA 13
ATOM 4820 C C . LEU A 1 9 ? -3.539 -3.140 5.713 1.00 1.36 9 LEU A C 13
ATOM 4821 O O . LEU A 1 9 ? -4.752 -3.325 5.615 1.00 1.51 9 LEU A O 13
ATOM 4837 N N . VAL A 1 10 ? -2.674 -3.492 4.765 1.00 1.09 10 VAL A N 13
ATOM 4838 C CA . VAL A 1 10 ? -3.118 -4.126 3.533 1.00 0.95 10 VAL A CA 13
ATOM 4839 C C . VAL A 1 10 ? -2.811 -5.626 3.532 1.00 0.86 10 VAL A C 13
ATOM 4840 O O . VAL A 1 10 ? -3.665 -6.430 3.904 1.00 1.06 10 VAL A O 13
ATOM 4853 N N . ASP A 1 11 ? -1.600 -6.012 3.119 1.00 0.96 11 ASP A N 13
ATOM 4854 C CA . ASP A 1 11 ? -1.247 -7.431 3.085 1.00 1.15 11 ASP A CA 13
ATOM 4855 C C . ASP A 1 11 ? 0.244 -7.681 3.292 1.00 1.38 11 ASP A C 13
ATOM 4856 O O . ASP A 1 11 ? 0.805 -8.598 2.692 1.00 1.99 11 ASP A O 13
ATOM 4865 N N . CYS A 1 12 ? 0.886 -6.888 4.140 1.00 1.17 12 CYS A N 13
ATOM 4866 C CA . CYS A 1 12 ? 2.319 -7.076 4.402 1.00 1.51 12 CYS A CA 13
ATOM 4867 C C . CYS A 1 12 ? 2.931 -5.949 5.235 1.00 1.88 12 CYS A C 13
ATOM 4868 O O . CYS A 1 12 ? 4.125 -5.670 5.118 1.00 2.20 12 CYS A O 13
ATOM 4875 N N . GLY A 1 13 ? 2.125 -5.316 6.084 1.00 2.07 13 GLY A N 13
ATOM 4876 C CA . GLY A 1 13 ? 2.626 -4.239 6.928 1.00 2.67 13 GLY A CA 13
ATOM 4877 C C . GLY A 1 13 ? 3.450 -3.207 6.171 1.00 2.12 13 GLY A C 13
ATOM 4878 O O . GLY A 1 13 ? 3.683 -3.349 4.975 1.00 1.94 13 GLY A O 13
ATOM 4882 N N . PRO A 1 14 ? 3.900 -2.141 6.854 1.00 2.13 14 PRO A N 13
ATOM 4883 C CA . PRO A 1 14 ? 4.704 -1.088 6.231 1.00 2.09 14 PRO A CA 13
ATOM 4884 C C . PRO A 1 14 ? 6.176 -1.474 6.110 1.00 2.16 14 PRO A C 13
ATOM 4885 O O . PRO A 1 14 ? 7.039 -0.875 6.752 1.00 2.62 14 PRO A O 13
ATOM 4896 N N . ASN A 1 15 ? 6.457 -2.476 5.284 1.00 1.89 15 ASN A N 13
ATOM 4897 C CA . ASN A 1 15 ? 7.828 -2.939 5.088 1.00 2.09 15 ASN A CA 13
ATOM 4898 C C . ASN A 1 15 ? 8.036 -3.506 3.683 1.00 1.59 15 ASN A C 13
ATOM 4899 O O . ASN A 1 15 ? 9.096 -3.322 3.085 1.00 1.59 15 ASN A O 13
ATOM 4910 N N . ARG A 1 16 ? 7.025 -4.194 3.162 1.00 1.32 16 ARG A N 13
ATOM 4911 C CA . ARG A 1 16 ? 7.112 -4.788 1.833 1.00 0.97 16 ARG A CA 13
ATOM 4912 C C . ARG A 1 16 ? 6.628 -3.810 0.764 1.00 1.13 16 ARG A C 13
ATOM 4913 O O . ARG A 1 16 ? 5.640 -3.104 0.961 1.00 1.54 16 ARG A O 13
ATOM 4934 N N . PRO A 1 17 ? 7.324 -3.758 -0.387 1.00 1.34 17 PRO A N 13
ATOM 4935 C CA . PRO A 1 17 ? 6.961 -2.863 -1.486 1.00 1.75 17 PRO A CA 13
ATOM 4936 C C . PRO A 1 17 ? 5.794 -3.397 -2.308 1.00 1.40 17 PRO A C 13
ATOM 4937 O O . PRO A 1 17 ? 5.542 -4.601 -2.336 1.00 1.74 17 PRO A O 13
ATOM 4948 N N . CYS A 1 18 ? 5.085 -2.493 -2.977 1.00 1.44 18 CYS A N 13
ATOM 4949 C CA . CYS A 1 18 ? 3.941 -2.872 -3.800 1.00 1.36 18 CYS A CA 13
ATOM 4950 C C . CYS A 1 18 ? 3.82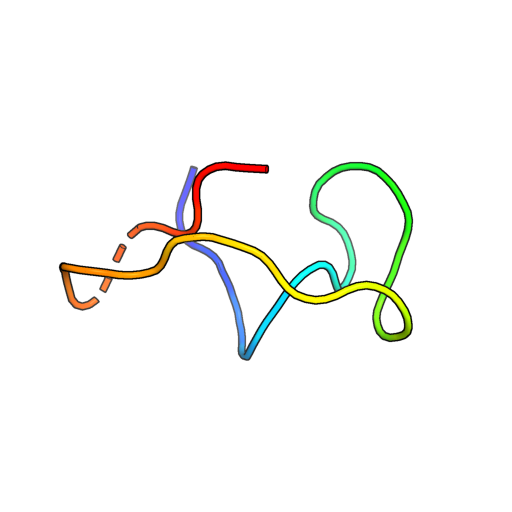6 -1.957 -5.016 1.00 1.33 18 CYS A C 13
ATOM 4951 O O . CYS A 1 18 ? 4.522 -0.945 -5.111 1.00 2.27 18 CYS A O 13
ATOM 4958 N N . ARG A 1 19 ? 2.944 -2.317 -5.944 1.00 0.99 19 ARG A N 13
ATOM 4959 C CA . ARG A 1 19 ? 2.745 -1.528 -7.155 1.00 1.62 19 ARG A CA 13
ATOM 4960 C C . ARG A 1 19 ? 1.667 -0.469 -6.948 1.00 1.24 19 ARG A C 13
ATOM 4961 O O . ARG A 1 19 ? 0.619 -0.741 -6.362 1.00 1.80 19 ARG A O 13
ATOM 4982 N N . ASP A 1 20 ? 1.933 0.738 -7.436 1.00 0.93 20 ASP A N 13
ATOM 4983 C CA . ASP A 1 20 ? 0.988 1.841 -7.305 1.00 1.08 20 ASP A CA 13
ATOM 4984 C C . ASP A 1 20 ? 0.488 2.298 -8.672 1.00 0.84 20 ASP A C 13
ATOM 4985 O O . ASP A 1 20 ? 1.225 2.264 -9.658 1.00 1.04 20 ASP A O 13
ATOM 4994 N N . THR A 1 21 ? -0.769 2.726 -8.722 1.00 0.99 21 THR A N 13
ATOM 4995 C CA . THR A 1 21 ? -1.372 3.190 -9.966 1.00 1.20 21 THR A CA 13
ATOM 4996 C C . THR A 1 21 ? -1.581 4.702 -9.943 1.00 1.03 21 THR A C 13
ATOM 4997 O O . THR A 1 21 ? -1.584 5.353 -10.988 1.00 1.48 21 THR A O 13
ATOM 5008 N N . GLY A 1 22 ? -1.757 5.255 -8.746 1.00 0.81 22 GLY A N 13
ATOM 5009 C CA . GLY A 1 22 ? -1.964 6.684 -8.614 1.00 0.92 22 GLY A CA 13
ATOM 5010 C C . GLY A 1 22 ? -1.690 7.183 -7.208 1.00 0.88 22 GLY A C 13
ATOM 5011 O O . GLY A 1 22 ? -0.659 6.861 -6.617 1.00 1.14 22 GLY A O 13
ATOM 5015 N N . PHE A 1 23 ? -2.618 7.970 -6.670 1.00 1.07 23 PHE A N 13
ATOM 5016 C CA . PHE A 1 23 ? -2.471 8.515 -5.319 1.00 1.36 23 PHE A CA 13
ATOM 5017 C C . PHE A 1 23 ? -3.079 7.573 -4.284 1.00 1.25 23 PHE A C 13
ATOM 5018 O O . PHE A 1 23 ? -4.293 7.371 -4.252 1.00 1.95 23 PHE A O 13
ATOM 5053 N N . SER A 1 25 ? -2.606 4.023 -3.673 1.00 0.83 25 SER A N 13
ATOM 5054 C CA . SER A 1 25 ? -3.135 2.833 -4.324 1.00 0.83 25 SER A CA 13
ATOM 5055 C C . SER A 1 25 ? -2.076 1.739 -4.339 1.00 0.74 25 SER A C 13
ATOM 5056 O O . SER A 1 25 ? -1.598 1.334 -5.398 1.00 1.06 25 SER A O 13
ATOM 5064 N N . CYS A 1 26 ? -1.722 1.263 -3.155 1.00 0.57 26 CYS A N 13
ATOM 5065 C CA . CYS A 1 26 ? -0.702 0.235 -3.020 1.00 0.56 26 CYS A CA 13
ATOM 5066 C C . CYS A 1 26 ? -1.310 -1.162 -3.081 1.00 0.52 26 CYS A C 13
ATOM 5067 O O . CYS A 1 26 ? -2.103 -1.546 -2.221 1.00 0.76 26 CYS A O 13
ATOM 5074 N N . ASP A 1 27 ? -0.931 -1.918 -4.109 1.00 0.57 27 ASP A N 13
ATOM 5075 C CA . ASP A 1 27 ? -1.434 -3.274 -4.290 1.00 0.82 27 ASP A CA 13
ATOM 5076 C C . ASP A 1 27 ? -0.314 -4.210 -4.736 1.00 1.04 27 ASP A C 13
ATOM 5077 O O . ASP A 1 27 ? 0.195 -4.100 -5.851 1.00 1.17 27 ASP A O 13
ATOM 5086 N N . CYS A 1 28 ? 0.063 -5.131 -3.856 1.00 1.41 28 CYS A N 13
ATOM 5087 C CA . CYS A 1 28 ? 1.124 -6.089 -4.152 1.00 1.76 28 CYS A CA 13
ATOM 5088 C C . CYS A 1 28 ? 0.592 -7.518 -4.117 1.00 2.29 28 CYS A C 13
ATOM 5089 O O . CYS A 1 28 ? 0.136 -8.005 -5.173 1.00 2.84 28 CYS A O 13
ATOM 5097 N N . PHE A 1 1 ? -8.757 0.806 -1.069 1.00 1.91 1 PHE A N 14
ATOM 5098 C CA . PHE A 1 1 ? -8.040 1.231 0.161 1.00 1.58 1 PHE A CA 14
ATOM 5099 C C . PHE A 1 1 ? -6.848 2.119 -0.183 1.00 1.22 1 PHE A C 14
ATOM 5100 O O . PHE A 1 1 ? -6.052 1.794 -1.064 1.00 1.22 1 PHE A O 14
ATOM 5119 N N . PHE A 1 2 ? -6.733 3.240 0.521 1.00 1.12 2 PHE A N 14
ATOM 5120 C CA . PHE A 1 2 ? -5.643 4.183 0.293 1.00 0.89 2 PHE A CA 14
ATOM 5121 C C . PHE A 1 2 ? -4.438 3.854 1.169 1.00 0.68 2 PHE A C 14
ATOM 5122 O O . PHE A 1 2 ? -4.585 3.536 2.349 1.00 0.76 2 PHE A O 14
ATOM 5139 N N . CYS A 1 3 ? -3.245 3.930 0.584 1.00 0.57 3 CYS A N 14
ATOM 5140 C CA . CYS A 1 3 ? -2.016 3.643 1.317 1.00 0.57 3 CYS A CA 14
ATOM 5141 C C . CYS A 1 3 ? -1.273 4.935 1.666 1.00 0.61 3 CYS A C 14
ATOM 5142 O O . CYS A 1 3 ? -0.755 5.616 0.783 1.00 0.99 3 CYS A O 14
ATOM 5149 N N . PRO A 1 4 ? -1.217 5.296 2.963 1.00 0.70 4 PRO A N 14
ATOM 5150 C CA . PRO A 1 4 ? -0.528 6.509 3.412 1.00 1.04 4 PRO A CA 14
ATOM 5151 C C . PRO A 1 4 ? 0.985 6.394 3.265 1.00 1.10 4 PRO A C 14
ATOM 5152 O O . PRO A 1 4 ? 1.660 7.358 2.903 1.00 1.34 4 PRO A O 14
ATOM 5163 N N . PHE A 1 5 ? 1.510 5.207 3.550 1.00 1.14 5 PHE A N 14
ATOM 5164 C CA . PHE A 1 5 ? 2.944 4.959 3.453 1.00 1.43 5 PHE A CA 14
ATOM 5165 C C . PHE A 1 5 ? 3.219 3.784 2.521 1.00 1.59 5 PHE A C 14
ATOM 5166 O O . PHE A 1 5 ? 3.894 3.929 1.500 1.00 1.55 5 PHE A O 14
ATOM 5183 N N . GLY A 1 6 ? 2.689 2.622 2.882 1.00 2.04 6 GLY A N 14
ATOM 5184 C CA . GLY A 1 6 ? 2.874 1.431 2.075 1.00 2.45 6 GLY A CA 14
ATOM 5185 C C . GLY A 1 6 ? 1.721 0.460 2.226 1.00 2.10 6 GLY A C 14
ATOM 5186 O O . GLY A 1 6 ? 0.570 0.873 2.358 1.00 1.85 6 GLY A O 14
ATOM 5190 N N . CYS A 1 7 ? 2.024 -0.834 2.213 1.00 2.17 7 CYS A N 14
ATOM 5191 C CA . CYS A 1 7 ? 0.993 -1.854 2.355 1.00 1.90 7 CYS A CA 14
ATOM 5192 C C . CYS A 1 7 ? 0.790 -2.214 3.827 1.00 1.77 7 CYS A C 14
ATOM 5193 O O . CYS A 1 7 ? 0.627 -3.383 4.178 1.00 1.94 7 CYS A O 14
ATOM 5200 N N . ALA A 1 8 ? 0.796 -1.192 4.682 1.00 2.01 8 ALA A N 14
ATOM 5201 C CA . ALA A 1 8 ? 0.624 -1.377 6.120 1.00 2.15 8 ALA A CA 14
ATOM 5202 C C . ALA A 1 8 ? -0.579 -2.259 6.444 1.00 1.86 8 ALA A C 14
ATOM 5203 O O . ALA A 1 8 ? -0.426 -3.429 6.796 1.00 2.17 8 ALA A O 14
ATOM 5210 N N . LEU A 1 9 ? -1.775 -1.694 6.326 1.00 1.84 9 LEU A N 14
ATOM 5211 C CA . LEU A 1 9 ? -3.000 -2.432 6.619 1.00 1.78 9 LEU A CA 14
ATOM 5212 C C . LEU A 1 9 ? -3.585 -3.055 5.355 1.00 1.36 9 LEU A C 14
ATOM 5213 O O . LEU A 1 9 ? -4.804 -3.112 5.190 1.00 1.51 9 LEU A O 14
ATOM 5229 N N . VAL A 1 10 ? -2.715 -3.521 4.466 1.00 1.09 10 VAL A N 14
ATOM 5230 C CA . VAL A 1 10 ? -3.160 -4.138 3.225 1.00 0.95 10 VAL A CA 14
ATOM 5231 C C . VAL A 1 10 ? -2.964 -5.657 3.255 1.00 0.86 10 VAL A C 14
ATOM 5232 O O . VAL A 1 10 ? -3.880 -6.392 3.622 1.00 1.06 10 VAL A O 14
ATOM 5245 N N . ASP A 1 11 ? -1.776 -6.132 2.873 1.00 0.96 11 ASP A N 14
ATOM 5246 C CA . ASP A 1 11 ? -1.505 -7.567 2.868 1.00 1.15 11 ASP A CA 14
ATOM 5247 C C . ASP A 1 11 ? -0.030 -7.860 3.106 1.00 1.38 11 ASP A C 14
ATOM 5248 O O . ASP A 1 11 ? 0.527 -8.783 2.508 1.00 1.99 11 ASP A O 14
ATOM 5257 N N . CYS A 1 12 ? 0.606 -7.090 3.974 1.00 1.17 12 CYS A N 14
ATOM 5258 C CA . CYS A 1 12 ? 2.024 -7.299 4.247 1.00 1.51 12 CYS A CA 14
ATOM 5259 C C . CYS A 1 12 ? 2.544 -6.386 5.355 1.00 1.88 12 CYS A C 14
ATOM 5260 O O . CYS A 1 12 ? 3.274 -6.833 6.240 1.00 2.20 12 CYS A O 14
ATOM 5267 N N . GLY A 1 13 ? 2.173 -5.111 5.312 1.00 2.07 13 GLY A N 14
ATOM 5268 C CA . GLY A 1 13 ? 2.625 -4.179 6.330 1.00 2.67 13 GLY A CA 14
ATOM 5269 C C . GLY A 1 13 ? 3.498 -3.070 5.769 1.00 2.12 13 GLY A C 14
ATOM 5270 O O . GLY A 1 13 ? 3.825 -3.078 4.584 1.00 1.94 13 GLY A O 14
ATOM 5274 N N . PRO A 1 14 ? 3.899 -2.099 6.604 1.00 2.13 14 PRO A N 14
ATOM 5275 C CA . PRO A 1 14 ? 4.738 -0.980 6.167 1.00 2.09 14 PRO A CA 14
ATOM 5276 C C . PRO A 1 14 ? 6.201 -1.380 5.986 1.00 2.16 14 PRO A C 14
ATOM 5277 O O . PRO A 1 14 ? 7.096 -0.776 6.578 1.00 2.62 14 PRO A O 14
ATOM 5288 N N . ASN A 1 15 ? 6.439 -2.399 5.166 1.00 1.89 15 ASN A N 14
ATOM 5289 C CA . ASN A 1 15 ? 7.796 -2.871 4.911 1.00 2.09 15 ASN A CA 14
ATOM 5290 C C . ASN A 1 15 ? 7.930 -3.470 3.510 1.00 1.59 15 ASN A C 14
ATOM 5291 O O . ASN A 1 15 ? 8.992 -3.385 2.893 1.00 1.59 15 ASN A O 14
ATOM 5302 N N . ARG A 1 16 ? 6.854 -4.074 3.011 1.00 1.32 16 ARG A N 14
ATOM 5303 C CA . ARG A 1 16 ? 6.868 -4.679 1.682 1.00 0.97 16 ARG A CA 14
ATOM 5304 C C . ARG A 1 16 ? 6.448 -3.667 0.616 1.00 1.13 16 ARG A C 14
ATOM 5305 O O . ARG A 1 16 ? 5.442 -2.973 0.775 1.00 1.54 16 ARG A O 14
ATOM 5326 N N . PRO A 1 17 ? 7.213 -3.569 -0.487 1.00 1.34 17 PRO A N 14
ATOM 5327 C CA . PRO A 1 17 ? 6.914 -2.638 -1.574 1.00 1.75 17 PRO A CA 14
ATOM 5328 C C . PRO A 1 17 ? 5.876 -3.191 -2.548 1.00 1.40 17 PRO A C 14
ATOM 5329 O O . PRO A 1 17 ? 5.958 -4.344 -2.968 1.00 1.74 17 PRO A O 14
ATOM 5340 N N . CYS A 1 18 ? 4.901 -2.358 -2.900 1.00 1.44 18 CYS A N 14
ATOM 5341 C CA . CYS A 1 18 ? 3.847 -2.761 -3.827 1.00 1.36 18 CYS A CA 14
ATOM 5342 C C . CYS A 1 18 ? 3.811 -1.842 -5.041 1.00 1.33 18 CYS A C 14
ATOM 5343 O O . CYS A 1 18 ? 4.552 -0.862 -5.116 1.00 2.27 18 CYS A O 14
ATOM 5350 N N . ARG A 1 19 ? 2.941 -2.167 -5.989 1.00 0.99 19 ARG A N 14
ATOM 5351 C CA . ARG A 1 19 ? 2.803 -1.377 -7.208 1.00 1.62 19 ARG A CA 14
ATOM 5352 C C . ARG A 1 19 ? 1.762 -0.277 -7.027 1.00 1.24 19 ARG A C 14
ATOM 5353 O O . ARG A 1 19 ? 0.606 -0.548 -6.705 1.00 1.80 19 ARG A O 14
ATOM 5374 N N . ASP A 1 20 ? 2.183 0.967 -7.239 1.00 0.93 20 ASP A N 14
ATOM 5375 C CA . ASP A 1 20 ? 1.289 2.111 -7.100 1.00 1.08 20 ASP A CA 14
ATOM 5376 C C . ASP A 1 20 ? 0.657 2.475 -8.439 1.00 0.84 20 ASP A C 14
ATOM 5377 O O . ASP A 1 20 ? 1.357 2.700 -9.427 1.00 1.04 20 ASP A O 14
ATOM 5386 N N . THR A 1 21 ? -0.671 2.531 -8.465 1.00 0.99 21 THR A N 14
ATOM 5387 C CA . THR A 1 21 ? -1.399 2.869 -9.681 1.00 1.20 21 THR A CA 14
ATOM 5388 C C . THR A 1 21 ? -1.620 4.375 -9.786 1.00 1.03 21 THR A C 14
ATOM 5389 O O . THR A 1 21 ? -1.697 4.927 -10.883 1.00 1.48 21 THR A O 14
ATOM 5400 N N . GLY A 1 22 ? -1.719 5.034 -8.635 1.00 0.81 22 GLY A N 14
ATOM 5401 C CA . GLY A 1 22 ? -1.930 6.470 -8.617 1.00 0.92 22 GLY A CA 14
ATOM 5402 C C . GLY A 1 22 ? -1.708 7.069 -7.243 1.00 0.88 22 GLY A C 14
ATOM 5403 O O . GLY A 1 22 ? -0.650 6.882 -6.640 1.00 1.14 22 GLY A O 14
ATOM 5407 N N . PHE A 1 23 ? -2.706 7.793 -6.747 1.00 1.07 23 PHE A N 14
ATOM 5408 C CA . PHE A 1 23 ? -2.611 8.422 -5.428 1.00 1.36 23 PHE A CA 14
ATOM 5409 C C . PHE A 1 23 ? -3.129 7.484 -4.342 1.00 1.25 23 PHE A C 14
ATOM 5410 O O . PHE A 1 23 ? -4.334 7.254 -4.230 1.00 1.95 23 PHE A O 14
ATOM 5445 N N . SER A 1 25 ? -2.400 3.910 -3.621 1.00 0.83 25 SER A N 14
ATOM 5446 C CA . SER A 1 25 ? -2.873 2.663 -4.209 1.00 0.83 25 SER A CA 14
ATOM 5447 C C . SER A 1 25 ? -1.775 1.610 -4.144 1.00 0.74 25 SER A C 14
ATOM 5448 O O . SER A 1 25 ? -1.238 1.188 -5.169 1.00 1.06 25 SER A O 14
ATOM 5456 N N . CYS A 1 26 ? -1.449 1.190 -2.930 1.00 0.57 26 CYS A N 14
ATOM 5457 C CA . CYS A 1 26 ? -0.399 0.205 -2.719 1.00 0.56 26 CYS A CA 14
ATOM 5458 C C . CYS A 1 26 ? -0.982 -1.192 -2.538 1.00 0.52 26 CYS A C 14
ATOM 5459 O O . CYS A 1 26 ? -1.598 -1.491 -1.515 1.00 0.76 26 CYS A O 14
ATOM 5466 N N . ASP A 1 27 ? -0.781 -2.044 -3.537 1.00 0.57 27 ASP A N 14
ATOM 5467 C CA . ASP A 1 27 ? -1.288 -3.410 -3.489 1.00 0.82 27 ASP A CA 14
ATOM 5468 C C . ASP A 1 27 ? -0.315 -4.377 -4.157 1.00 1.04 27 ASP A C 14
ATOM 5469 O O . ASP A 1 27 ? -0.012 -4.247 -5.344 1.00 1.17 27 ASP A O 14
ATOM 5478 N N . CYS A 1 28 ? 0.171 -5.346 -3.389 1.00 1.41 28 CYS A N 14
ATOM 5479 C CA . CYS A 1 28 ? 1.107 -6.338 -3.907 1.00 1.76 28 CYS A CA 14
ATOM 5480 C C . CYS A 1 28 ? 0.364 -7.544 -4.470 1.00 2.29 28 CYS A C 14
ATOM 5481 O O . CYS A 1 28 ? 0.113 -8.496 -3.701 1.00 2.84 28 CYS A O 14
ATOM 5489 N N . PHE A 1 1 ? -8.952 0.439 -0.368 1.00 1.91 1 PHE A N 15
ATOM 5490 C CA . PHE A 1 1 ? -8.040 0.765 0.758 1.00 1.58 1 PHE A CA 15
ATOM 5491 C C . PHE A 1 1 ? -6.894 1.655 0.291 1.00 1.22 1 PHE A C 15
ATOM 5492 O O . PHE A 1 1 ? -6.239 1.369 -0.711 1.00 1.22 1 PHE A O 15
ATOM 5511 N N . PHE A 1 2 ? -6.657 2.737 1.025 1.00 1.12 2 PHE A N 15
ATOM 5512 C CA . PHE A 1 2 ? -5.590 3.671 0.688 1.00 0.89 2 PHE A CA 15
ATOM 5513 C C . PHE A 1 2 ? -4.283 3.277 1.371 1.00 0.68 2 PHE A C 15
ATOM 5514 O O . PHE A 1 2 ? -4.291 2.649 2.428 1.00 0.76 2 PHE A O 15
ATOM 5531 N N . CYS A 1 3 ? -3.163 3.651 0.758 1.00 0.57 3 CYS A N 15
ATOM 5532 C CA . CYS A 1 3 ? -1.850 3.337 1.310 1.00 0.57 3 CYS A CA 15
ATOM 5533 C C . CYS A 1 3 ? -0.885 4.504 1.106 1.00 0.61 3 CYS A C 15
ATOM 5534 O O . CYS A 1 3 ? -0.945 5.196 0.089 1.00 0.99 3 CYS A O 15
ATOM 5541 N N . PRO A 1 4 ? 0.021 4.737 2.074 1.00 0.70 4 PRO A N 15
ATOM 5542 C CA . PRO A 1 4 ? 0.995 5.830 1.997 1.00 1.04 4 PRO A CA 15
ATOM 5543 C C . PRO A 1 4 ? 2.165 5.506 1.072 1.00 1.10 4 PRO A C 15
ATOM 5544 O O . PRO A 1 4 ? 2.553 6.320 0.235 1.00 1.34 4 PRO A O 15
ATOM 5555 N N . PHE A 1 5 ? 2.724 4.313 1.235 1.00 1.14 5 PHE A N 15
ATOM 5556 C CA . PHE A 1 5 ? 3.851 3.870 0.420 1.00 1.43 5 PHE A CA 15
ATOM 5557 C C . PHE A 1 5 ? 3.829 2.356 0.261 1.00 1.59 5 PHE A C 15
ATOM 5558 O O . PHE A 1 5 ? 3.950 1.832 -0.847 1.00 1.55 5 PHE A O 15
ATOM 5575 N N . GLY A 1 6 ? 3.672 1.657 1.380 1.00 2.04 6 GLY A N 15
ATOM 5576 C CA . GLY A 1 6 ? 3.622 0.208 1.352 1.00 2.45 6 GLY A CA 15
ATOM 5577 C C . GLY A 1 6 ? 2.227 -0.309 1.637 1.00 2.10 6 GLY A C 15
ATOM 5578 O O . GLY A 1 6 ? 1.262 0.114 1.003 1.00 1.85 6 GLY A O 15
ATOM 5582 N N . CYS A 1 7 ? 2.115 -1.222 2.594 1.00 2.17 7 CYS A N 15
ATOM 5583 C CA . CYS A 1 7 ? 0.821 -1.781 2.959 1.00 1.90 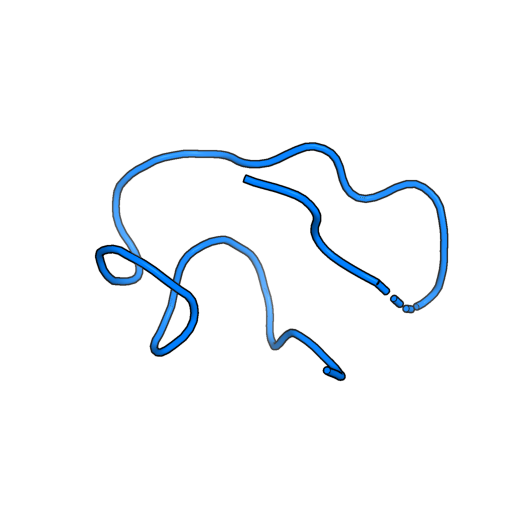7 CYS A CA 15
ATOM 5584 C C . CYS A 1 7 ? 0.167 -0.957 4.062 1.00 1.77 7 CYS A C 15
ATOM 5585 O O . CYS A 1 7 ? -0.721 -0.146 3.803 1.00 1.94 7 CYS A O 15
ATOM 5592 N N . ALA A 1 8 ? 0.627 -1.159 5.292 1.00 2.01 8 ALA A N 15
ATOM 5593 C CA . ALA A 1 8 ? 0.083 -0.449 6.443 1.00 2.15 8 ALA A CA 15
ATOM 5594 C C . ALA A 1 8 ? -1.339 -0.912 6.732 1.00 1.86 8 ALA A C 15
ATOM 5595 O O . ALA A 1 8 ? -2.305 -0.211 6.429 1.00 2.17 8 ALA A O 15
ATOM 5602 N N . LEU A 1 9 ? -1.458 -2.101 7.317 1.00 1.84 9 LEU A N 15
ATOM 5603 C CA . LEU A 1 9 ? -2.760 -2.674 7.645 1.00 1.78 9 LEU A CA 15
ATOM 5604 C C . LEU A 1 9 ? -3.508 -3.074 6.376 1.00 1.36 9 LEU A C 15
ATOM 5605 O O . LEU A 1 9 ? -4.738 -3.048 6.333 1.00 1.51 9 LEU A O 15
ATOM 5621 N N . VAL A 1 10 ? -2.756 -3.442 5.341 1.00 1.09 10 VAL A N 15
ATOM 5622 C CA . VAL A 1 10 ? -3.352 -3.847 4.072 1.00 0.95 10 VAL A CA 15
ATOM 5623 C C . VAL A 1 10 ? -3.178 -5.346 3.825 1.00 0.86 10 VAL A C 15
ATOM 5624 O O . VAL A 1 10 ? -4.107 -6.124 4.040 1.00 1.06 10 VAL A O 15
ATOM 5637 N N . ASP A 1 11 ? -1.992 -5.751 3.373 1.00 0.96 11 ASP A N 15
ATOM 5638 C CA . ASP A 1 11 ? -1.732 -7.161 3.100 1.00 1.15 11 ASP A CA 15
ATOM 5639 C C . ASP A 1 11 ? -0.264 -7.514 3.307 1.00 1.38 11 ASP A C 15
ATOM 5640 O O . ASP A 1 11 ? 0.277 -8.377 2.615 1.00 1.99 11 ASP A O 15
ATOM 5649 N N . CYS A 1 12 ? 0.371 -6.857 4.269 1.00 1.17 12 CYS A N 15
ATOM 5650 C CA . CYS A 1 12 ? 1.783 -7.108 4.561 1.00 1.51 12 CYS A CA 15
ATOM 5651 C C . CYS A 1 12 ? 2.310 -6.169 5.645 1.00 1.88 12 CYS A C 15
ATOM 5652 O O . CYS A 1 12 ? 3.271 -6.493 6.343 1.00 2.20 12 CYS A O 15
ATOM 5659 N N . GLY A 1 13 ? 1.680 -5.007 5.782 1.00 2.07 13 GLY A N 15
ATOM 5660 C CA . GLY A 1 13 ? 2.122 -4.039 6.765 1.00 2.67 13 GLY A CA 15
ATOM 5661 C C . GLY A 1 13 ? 3.290 -3.221 6.250 1.00 2.12 13 GLY A C 15
ATOM 5662 O O . GLY A 1 13 ? 3.695 -3.382 5.099 1.00 1.94 13 GLY A O 15
ATOM 5666 N N . PRO A 1 14 ? 3.861 -2.331 7.075 1.00 2.13 14 PRO A N 15
ATOM 5667 C CA . PRO A 1 14 ? 4.996 -1.500 6.664 1.00 2.09 14 PRO A CA 15
ATOM 5668 C C . PRO A 1 14 ? 6.273 -2.320 6.490 1.00 2.16 14 PRO A C 15
ATOM 5669 O O . PRO A 1 14 ? 7.269 -2.089 7.176 1.00 2.62 14 PRO A O 15
ATOM 5680 N N . ASN A 1 15 ? 6.234 -3.277 5.564 1.00 1.89 15 ASN A N 15
ATOM 5681 C CA . ASN A 1 15 ? 7.383 -4.138 5.300 1.00 2.09 15 ASN A CA 15
ATOM 5682 C C . ASN A 1 15 ? 7.606 -4.309 3.799 1.00 1.59 15 ASN A C 15
ATOM 5683 O O . ASN A 1 15 ? 8.620 -3.865 3.260 1.00 1.59 15 ASN A O 15
ATOM 5694 N N . ARG A 1 16 ? 6.655 -4.956 3.129 1.00 1.32 16 ARG A N 15
ATOM 5695 C CA . ARG A 1 16 ? 6.755 -5.184 1.690 1.00 0.97 16 ARG A CA 15
ATOM 5696 C C . ARG A 1 16 ? 6.121 -4.030 0.914 1.00 1.13 16 ARG A C 15
ATOM 5697 O O . ARG A 1 16 ? 4.898 -3.898 0.876 1.00 1.54 16 ARG A O 15
ATOM 5718 N N . PRO A 1 17 ? 6.947 -3.175 0.281 1.00 1.34 17 PRO A N 15
ATOM 5719 C CA . PRO A 1 17 ? 6.455 -2.029 -0.490 1.00 1.75 17 PRO A CA 15
ATOM 5720 C C . PRO A 1 17 ? 5.777 -2.448 -1.792 1.00 1.40 17 PRO A C 15
ATOM 5721 O O . PRO A 1 17 ? 6.238 -3.360 -2.479 1.00 1.74 17 PRO A O 15
ATOM 5732 N N . CYS A 1 18 ? 4.680 -1.776 -2.121 1.00 1.44 18 CYS A N 15
ATOM 5733 C CA . CYS A 1 18 ? 3.938 -2.067 -3.342 1.00 1.36 18 CYS A CA 15
ATOM 5734 C C . CYS A 1 18 ? 4.045 -0.905 -4.320 1.00 1.33 18 CYS A C 15
ATOM 5735 O O . CYS A 1 18 ? 4.510 0.178 -3.962 1.00 2.27 18 CYS A O 15
ATOM 5742 N N . ARG A 1 19 ? 3.614 -1.131 -5.556 1.00 0.99 19 ARG A N 15
ATOM 5743 C CA . ARG A 1 19 ? 3.667 -0.095 -6.578 1.00 1.62 19 ARG A CA 15
ATOM 5744 C C . ARG A 1 19 ? 2.332 0.635 -6.672 1.00 1.24 19 ARG A C 15
ATOM 5745 O O . ARG A 1 19 ? 1.282 0.010 -6.827 1.00 1.80 19 ARG A O 15
ATOM 5766 N N . ASP A 1 20 ? 2.380 1.959 -6.578 1.00 0.93 20 ASP A N 15
ATOM 5767 C CA . ASP A 1 20 ? 1.171 2.773 -6.643 1.00 1.08 20 ASP A CA 15
ATOM 5768 C C . ASP A 1 20 ? 0.855 3.173 -8.079 1.00 0.84 20 ASP A C 15
ATOM 5769 O O . ASP A 1 20 ? 1.747 3.542 -8.844 1.00 1.04 20 ASP A O 15
ATOM 5778 N N . THR A 1 21 ? -0.423 3.095 -8.438 1.00 0.99 21 THR A N 15
ATOM 5779 C CA . THR A 1 21 ? -0.866 3.449 -9.780 1.00 1.20 21 THR A CA 15
ATOM 5780 C C . THR A 1 21 ? -1.660 4.752 -9.768 1.00 1.03 21 THR A C 15
ATOM 5781 O O . THR A 1 21 ? -1.718 5.464 -10.770 1.00 1.48 21 THR A O 15
ATOM 5792 N N . GLY A 1 22 ? -2.272 5.058 -8.627 1.00 0.81 22 GLY A N 15
ATOM 5793 C CA . GLY A 1 22 ? -3.054 6.275 -8.509 1.00 0.92 22 GLY A CA 15
ATOM 5794 C C . GLY A 1 22 ? -2.813 6.995 -7.197 1.00 0.88 22 GLY A C 15
ATOM 5795 O O . GLY A 1 22 ? -1.679 7.075 -6.724 1.00 1.14 22 GLY A O 15
ATOM 5799 N N . PHE A 1 23 ? -3.881 7.521 -6.609 1.00 1.07 23 PHE A N 15
ATOM 5800 C CA . PHE A 1 23 ? -3.781 8.243 -5.338 1.00 1.36 23 PHE A CA 15
ATOM 5801 C C . PHE A 1 23 ? -3.955 7.293 -4.156 1.00 1.25 23 PHE A C 15
ATOM 5802 O O . PHE A 1 23 ? -5.070 6.885 -3.834 1.00 1.95 23 PHE A O 15
ATOM 5837 N N . SER A 1 25 ? -2.681 3.865 -3.406 1.00 0.83 25 SER A N 15
ATOM 5838 C CA . SER A 1 25 ? -3.131 2.549 -3.842 1.00 0.83 25 SER A CA 15
ATOM 5839 C C . SER A 1 25 ? -1.960 1.576 -3.876 1.00 0.74 25 SER A C 15
ATOM 5840 O O . SER A 1 25 ? -1.218 1.517 -4.854 1.00 1.06 25 SER A O 15
ATOM 5848 N N . CYS A 1 26 ? -1.803 0.812 -2.803 1.00 0.57 26 CYS A N 15
ATOM 5849 C CA . CYS A 1 26 ? -0.714 -0.149 -2.707 1.00 0.56 26 CYS A CA 15
ATOM 5850 C C . CYS A 1 26 ? -1.151 -1.529 -3.184 1.00 0.52 26 CYS A C 15
ATOM 5851 O O . CYS A 1 26 ? -2.051 -2.142 -2.610 1.00 0.76 26 CYS A O 15
ATOM 5858 N N . ASP A 1 27 ? -0.508 -2.008 -4.242 1.00 0.57 27 ASP A N 15
ATOM 5859 C CA . ASP A 1 27 ? -0.824 -3.316 -4.801 1.00 0.82 27 ASP A CA 15
ATOM 5860 C C . ASP A 1 27 ? 0.445 -4.052 -5.220 1.00 1.04 27 ASP A C 15
ATOM 5861 O O . ASP A 1 27 ? 1.077 -3.701 -6.217 1.00 1.17 27 ASP A O 15
ATOM 5870 N N . CYS A 1 28 ? 0.813 -5.072 -4.452 1.00 1.41 28 CYS A N 15
ATOM 5871 C CA . CYS A 1 28 ? 2.006 -5.859 -4.746 1.00 1.76 28 CYS A CA 15
ATOM 5872 C C . CYS A 1 28 ? 1.669 -7.034 -5.660 1.00 2.29 28 CYS A C 15
ATOM 5873 O O . CYS A 1 28 ? 1.339 -8.116 -5.132 1.00 2.84 28 CYS A O 15
ATOM 5881 N N . PHE A 1 1 ? -8.658 -0.135 -1.228 1.00 1.91 1 PHE A N 16
ATOM 5882 C CA . PHE A 1 1 ? -7.916 0.235 0.004 1.00 1.58 1 PHE A CA 16
ATOM 5883 C C . PHE A 1 1 ? -6.836 1.268 -0.302 1.00 1.22 1 PHE A C 16
ATOM 5884 O O . PHE A 1 1 ? -6.077 1.123 -1.260 1.00 1.22 1 PHE A O 16
ATOM 5903 N N . PHE A 1 2 ? -6.775 2.311 0.519 1.00 1.12 2 PHE A N 16
ATOM 5904 C CA . PHE A 1 2 ? -5.793 3.374 0.338 1.00 0.89 2 PHE A CA 16
ATOM 5905 C C . PHE A 1 2 ? -4.506 3.068 1.101 1.00 0.68 2 PHE A C 16
ATOM 5906 O O . PHE A 1 2 ? -4.539 2.464 2.173 1.00 0.76 2 PHE A O 16
ATOM 5923 N N . CYS A 1 3 ? -3.373 3.487 0.542 1.00 0.57 3 CYS A N 16
ATOM 5924 C CA . CYS A 1 3 ? -2.078 3.256 1.175 1.00 0.57 3 CYS A CA 16
ATOM 5925 C C . CYS A 1 3 ? -1.358 4.578 1.451 1.00 0.61 3 CYS A C 16
ATOM 5926 O O . CYS A 1 3 ? -1.089 5.346 0.527 1.00 0.99 3 CYS A O 16
ATOM 5933 N N . PRO A 1 4 ? -1.034 4.860 2.729 1.00 0.70 4 PRO A N 16
ATOM 5934 C CA . PRO A 1 4 ? -0.352 6.092 3.115 1.00 1.04 4 PRO A CA 16
ATOM 5935 C C . PRO A 1 4 ? 1.165 5.981 2.996 1.00 1.10 4 PRO A C 16
ATOM 5936 O O . PRO A 1 4 ? 1.821 6.866 2.447 1.00 1.34 4 PRO A O 16
ATOM 5947 N N . PHE A 1 5 ? 1.715 4.890 3.518 1.00 1.14 5 PHE A N 16
ATOM 5948 C CA . PHE A 1 5 ? 3.156 4.662 3.474 1.00 1.43 5 PHE A CA 16
ATOM 5949 C C . PHE A 1 5 ? 3.485 3.417 2.656 1.00 1.59 5 PHE A C 16
ATOM 5950 O O . PHE A 1 5 ? 4.592 3.279 2.135 1.00 1.55 5 PHE A O 16
ATOM 5967 N N . GLY A 1 6 ? 2.516 2.511 2.546 1.00 2.04 6 GLY A N 16
ATOM 5968 C CA . GLY A 1 6 ? 2.722 1.292 1.788 1.00 2.45 6 GLY A CA 16
ATOM 5969 C C . GLY A 1 6 ? 1.753 0.195 2.182 1.00 2.10 6 GLY A C 16
ATOM 5970 O O . GLY A 1 6 ? 0.542 0.410 2.222 1.00 1.85 6 GLY A O 16
ATOM 5974 N N . CYS A 1 7 ? 2.291 -0.981 2.484 1.00 2.17 7 CYS A N 16
ATOM 5975 C CA . CYS A 1 7 ? 1.474 -2.127 2.874 1.00 1.90 7 CYS A CA 16
ATOM 5976 C C . CYS A 1 7 ? 1.263 -2.157 4.393 1.00 1.77 7 CYS A C 16
ATOM 5977 O O . CYS A 1 7 ? 0.932 -3.194 4.962 1.00 1.94 7 CYS A O 16
ATOM 5984 N N . ALA A 1 8 ? 1.440 -1.007 5.045 1.00 2.01 8 ALA A N 16
ATOM 5985 C CA . ALA A 1 8 ? 1.270 -0.911 6.493 1.00 2.15 8 ALA A CA 16
ATOM 5986 C C . ALA A 1 8 ? -0.061 -1.512 6.940 1.00 1.86 8 ALA A C 16
ATOM 5987 O O . ALA A 1 8 ? -0.120 -2.664 7.368 1.00 2.17 8 ALA A O 16
ATOM 5994 N N . LEU A 1 9 ? -1.130 -0.731 6.839 1.00 1.84 9 LEU A N 16
ATOM 5995 C CA . LEU A 1 9 ? -2.453 -1.199 7.229 1.00 1.78 9 LEU A CA 16
ATOM 5996 C C . LEU A 1 9 ? -3.204 -1.715 6.008 1.00 1.36 9 LEU A C 16
ATOM 5997 O O . LEU A 1 9 ? -4.388 -1.430 5.824 1.00 1.51 9 LEU A O 16
ATOM 6013 N N . VAL A 1 10 ? -2.506 -2.475 5.172 1.00 1.09 10 VAL A N 16
ATOM 6014 C CA . VAL A 1 10 ? -3.101 -3.018 3.961 1.00 0.95 10 VAL A CA 16
ATOM 6015 C C . VAL A 1 10 ? -3.301 -4.531 4.052 1.00 0.86 10 VAL A C 16
ATOM 6016 O O . VAL A 1 10 ? -4.388 -4.991 4.399 1.00 1.06 10 VAL A O 16
ATOM 6029 N N . ASP A 1 11 ? -2.262 -5.308 3.744 1.00 0.96 11 ASP A N 16
ATOM 6030 C CA . ASP A 1 11 ? -2.380 -6.761 3.788 1.00 1.15 11 ASP A CA 16
ATOM 6031 C C . ASP A 1 11 ? -1.055 -7.444 4.114 1.00 1.38 11 ASP A C 16
ATOM 6032 O O . ASP A 1 11 ? -0.763 -8.516 3.586 1.00 1.99 11 ASP A O 16
ATOM 6041 N N . CYS A 1 12 ? -0.257 -6.838 4.990 1.00 1.17 12 CYS A N 16
ATOM 6042 C CA . CYS A 1 12 ? 1.031 -7.428 5.360 1.00 1.51 12 CYS A CA 16
ATOM 6043 C C . CYS A 1 12 ? 1.803 -6.558 6.353 1.00 1.88 12 CYS A C 16
ATOM 6044 O O . CYS A 1 12 ? 2.415 -7.066 7.293 1.00 2.20 12 CYS A O 16
ATOM 6051 N N . GLY A 1 13 ? 1.769 -5.251 6.137 1.00 2.07 13 GLY A N 16
ATOM 6052 C CA . GLY A 1 13 ? 2.491 -4.332 6.995 1.00 2.67 13 GLY A CA 16
ATOM 6053 C C . GLY A 1 13 ? 3.406 -3.426 6.191 1.00 2.12 13 GLY A C 16
ATOM 6054 O O . GLY A 1 13 ? 3.518 -3.588 4.977 1.00 1.94 13 GLY A O 16
ATOM 6058 N N . PRO A 1 14 ? 4.081 -2.462 6.835 1.00 2.13 14 PRO A N 16
ATOM 6059 C CA . PRO A 1 14 ? 4.979 -1.541 6.140 1.00 2.09 14 PRO A CA 16
ATOM 6060 C C . PRO A 1 14 ? 6.343 -2.165 5.863 1.00 2.16 14 PRO A C 16
ATOM 6061 O O . PRO A 1 14 ? 7.356 -1.749 6.428 1.00 2.62 14 PRO A O 16
ATOM 6072 N N . ASN A 1 15 ? 6.361 -3.166 4.987 1.00 1.89 15 ASN A N 16
ATOM 6073 C CA . ASN A 1 15 ? 7.602 -3.854 4.639 1.00 2.09 15 ASN A CA 16
ATOM 6074 C C . ASN A 1 15 ? 7.612 -4.311 3.177 1.00 1.59 15 ASN A C 16
ATOM 6075 O O . ASN A 1 15 ? 8.666 -4.346 2.544 1.00 1.59 15 ASN A O 16
ATOM 6086 N N . ARG A 1 16 ? 6.442 -4.658 2.643 1.00 1.32 16 ARG A N 16
ATOM 6087 C CA . ARG A 1 16 ? 6.345 -5.112 1.257 1.00 0.97 16 ARG A CA 16
ATOM 6088 C C . ARG A 1 16 ? 6.112 -3.936 0.308 1.00 1.13 16 ARG A C 16
ATOM 6089 O O . ARG A 1 16 ? 5.109 -3.231 0.420 1.00 1.54 16 ARG A O 16
ATOM 6110 N N . PRO A 1 17 ? 7.040 -3.709 -0.642 1.00 1.34 17 PRO A N 16
ATOM 6111 C CA . PRO A 1 17 ? 6.927 -2.617 -1.609 1.00 1.75 17 PRO A CA 16
ATOM 6112 C C . PRO A 1 17 ? 6.008 -2.969 -2.775 1.00 1.40 17 PRO A C 16
ATOM 6113 O O . PRO A 1 17 ? 6.214 -3.970 -3.461 1.00 1.74 17 PRO A O 16
ATOM 6124 N N . CYS A 1 18 ? 4.991 -2.140 -2.993 1.00 1.44 18 CYS A N 16
ATOM 6125 C CA . CYS A 1 18 ? 4.041 -2.364 -4.077 1.00 1.36 18 CYS A CA 16
ATOM 6126 C C . CYS A 1 18 ? 4.161 -1.277 -5.140 1.00 1.33 18 CYS A C 16
ATOM 6127 O O . CYS A 1 18 ? 4.899 -0.306 -4.971 1.00 2.27 18 CYS A O 16
ATOM 6134 N N . ARG A 1 19 ? 3.428 -1.450 -6.233 1.00 0.99 19 ARG A N 16
ATOM 6135 C CA . ARG A 1 19 ? 3.447 -0.488 -7.329 1.00 1.62 19 ARG A CA 16
ATOM 6136 C C . ARG A 1 19 ? 2.260 0.465 -7.234 1.00 1.24 19 ARG A C 16
ATOM 6137 O O . ARG A 1 19 ? 1.111 0.033 -7.143 1.00 1.80 19 ARG A O 16
ATOM 6158 N N . ASP A 1 20 ? 2.546 1.762 -7.261 1.00 0.93 20 ASP A N 16
ATOM 6159 C CA . ASP A 1 20 ? 1.501 2.776 -7.176 1.00 1.08 20 ASP A CA 16
ATOM 6160 C C . ASP A 1 20 ? 0.991 3.152 -8.563 1.00 0.84 20 ASP A C 16
ATOM 6161 O O . ASP A 1 20 ? 1.767 3.540 -9.438 1.00 1.04 20 ASP A O 16
ATOM 6170 N N . THR A 1 21 ? -0.318 3.034 -8.757 1.00 0.99 21 THR A N 16
ATOM 6171 C CA . THR A 1 21 ? -0.933 3.363 -10.037 1.00 1.20 21 THR A CA 16
ATOM 6172 C C . THR A 1 21 ? -1.619 4.725 -9.979 1.00 1.03 21 THR A C 16
ATOM 6173 O O . THR A 1 21 ? -1.704 5.432 -10.984 1.00 1.48 21 THR A O 16
ATOM 6184 N N . GLY A 1 22 ? -2.106 5.086 -8.797 1.00 0.81 22 GLY A N 16
ATOM 6185 C CA . GLY A 1 22 ? -2.776 6.362 -8.628 1.00 0.92 22 GLY A CA 16
ATOM 6186 C C . GLY A 1 22 ? -2.543 6.961 -7.256 1.00 0.88 22 GLY A C 16
ATOM 6187 O O . GLY A 1 22 ? -1.447 6.859 -6.706 1.00 1.14 22 GLY A O 16
ATOM 6191 N N . PHE A 1 23 ? -3.576 7.586 -6.702 1.00 1.07 23 PHE A N 16
ATOM 6192 C CA . PHE A 1 23 ? -3.475 8.204 -5.378 1.00 1.36 23 PHE A CA 16
ATOM 6193 C C . PHE A 1 23 ? -3.855 7.212 -4.284 1.00 1.25 23 PHE A C 16
ATOM 6194 O O . PHE A 1 23 ? -5.016 6.823 -4.161 1.00 1.95 23 PHE A O 16
ATOM 6229 N N . SER A 1 25 ? -2.679 3.812 -3.640 1.00 0.83 25 SER A N 16
ATOM 6230 C CA . SER A 1 25 ? -3.001 2.517 -4.221 1.00 0.83 25 SER A CA 16
ATOM 6231 C C . SER A 1 25 ? -1.754 1.648 -4.288 1.00 0.74 25 SER A C 16
ATOM 6232 O O . SER A 1 25 ? -1.003 1.700 -5.262 1.00 1.06 25 SER A O 16
ATOM 6240 N N . CYS A 1 26 ? -1.538 0.849 -3.253 1.00 0.57 26 CYS A N 16
ATOM 6241 C CA . CYS A 1 26 ? -0.371 -0.020 -3.199 1.00 0.56 26 CYS A CA 16
ATOM 6242 C C . CYS A 1 26 ? -0.774 -1.486 -3.324 1.00 0.52 26 CYS A C 16
ATOM 6243 O O . CYS A 1 26 ? -1.273 -2.097 -2.382 1.00 0.76 26 CYS A O 16
ATOM 6250 N N . ASP A 1 27 ? -0.566 -2.039 -4.510 1.00 0.57 27 ASP A N 16
ATOM 6251 C CA . ASP A 1 27 ? -0.906 -3.435 -4.770 1.00 0.82 27 ASP A CA 16
ATOM 6252 C C . ASP A 1 27 ? 0.317 -4.220 -5.235 1.00 1.04 27 ASP A C 16
ATOM 6253 O O . ASP A 1 27 ? 0.872 -3.951 -6.300 1.00 1.17 27 ASP A O 16
ATOM 6262 N N . CYS A 1 28 ? 0.729 -5.193 -4.428 1.00 1.41 28 CYS A N 16
ATOM 6263 C CA . CYS A 1 28 ? 1.883 -6.022 -4.758 1.00 1.76 28 CYS A CA 16
ATOM 6264 C C . CYS A 1 28 ? 1.461 -7.249 -5.557 1.00 2.29 28 CYS A C 16
ATOM 6265 O O . CYS A 1 28 ? 1.156 -8.286 -4.933 1.00 2.84 28 CYS A O 16
ATOM 6273 N N . PHE A 1 1 ? -8.882 0.873 -0.904 1.00 1.91 1 PHE A N 17
ATOM 6274 C CA . PHE A 1 1 ? -8.118 1.246 0.315 1.00 1.58 1 PHE A CA 17
ATOM 6275 C C . PHE A 1 1 ? -6.936 2.143 -0.036 1.00 1.22 1 PHE A C 17
ATOM 6276 O O . PHE A 1 1 ? -6.182 1.859 -0.967 1.00 1.22 1 PHE A O 17
ATOM 6295 N N . PHE A 1 2 ? -6.782 3.226 0.717 1.00 1.12 2 PHE A N 17
ATOM 6296 C CA . PHE A 1 2 ? -5.695 4.172 0.490 1.00 0.89 2 PHE A CA 17
ATOM 6297 C C . PHE A 1 2 ? -4.442 3.760 1.258 1.00 0.68 2 PHE A C 17
ATOM 6298 O O . PHE A 1 2 ? -4.514 3.398 2.432 1.00 0.76 2 PHE A O 17
ATOM 6315 N N . CYS A 1 3 ? -3.294 3.820 0.588 1.00 0.57 3 CYS A N 17
ATOM 6316 C CA . CYS A 1 3 ? -2.027 3.454 1.212 1.00 0.57 3 CYS A CA 17
ATOM 6317 C C . CYS A 1 3 ? -1.267 4.698 1.674 1.00 0.61 3 CYS A C 17
ATOM 6318 O O . CYS A 1 3 ? -1.059 5.628 0.895 1.00 0.99 3 CYS A O 17
ATOM 6325 N N . PRO A 1 4 ? -0.839 4.732 2.951 1.00 0.70 4 PRO A N 17
ATOM 6326 C CA . PRO A 1 4 ? -0.099 5.865 3.501 1.00 1.04 4 PRO A CA 17
ATOM 6327 C C . PRO A 1 4 ? 1.398 5.769 3.225 1.00 1.10 4 PRO A C 17
ATOM 6328 O O . PRO A 1 4 ? 2.112 6.771 3.262 1.00 1.34 4 PRO A O 17
ATOM 6339 N N . PHE A 1 5 ? 1.868 4.554 2.951 1.00 1.14 5 PHE A N 17
ATOM 6340 C CA . PHE A 1 5 ? 3.282 4.327 2.668 1.00 1.43 5 PHE A CA 17
ATOM 6341 C C . PHE A 1 5 ? 3.452 3.229 1.623 1.00 1.59 5 PHE A C 17
ATOM 6342 O O . PHE A 1 5 ? 4.202 3.385 0.660 1.00 1.55 5 PHE A O 17
ATOM 6359 N N . GLY A 1 6 ? 2.749 2.120 1.824 1.00 2.04 6 GLY A N 17
ATOM 6360 C CA . GLY A 1 6 ? 2.831 1.007 0.896 1.00 2.45 6 GLY A CA 17
ATOM 6361 C C . GLY A 1 6 ? 1.986 -0.172 1.336 1.00 2.10 6 GLY A C 17
ATOM 6362 O O . GLY A 1 6 ? 0.762 -0.156 1.194 1.00 1.85 6 GLY A O 17
ATOM 6366 N N . CYS A 1 7 ? 2.639 -1.199 1.873 1.00 2.17 7 CYS A N 17
ATOM 6367 C CA . CYS A 1 7 ? 1.939 -2.390 2.343 1.00 1.90 7 CYS A CA 17
ATOM 6368 C C . CYS A 1 7 ? 1.545 -2.250 3.815 1.00 1.77 7 CYS A C 17
ATOM 6369 O O . CYS A 1 7 ? 1.176 -3.229 4.463 1.00 1.94 7 CYS A O 17
ATOM 6376 N N . ALA A 1 8 ? 1.615 -1.026 4.339 1.00 2.01 8 ALA A N 17
ATOM 6377 C CA . ALA A 1 8 ? 1.268 -0.763 5.732 1.00 2.15 8 ALA A CA 17
ATOM 6378 C C . ALA A 1 8 ? -0.107 -1.327 6.078 1.00 1.86 8 ALA A C 17
ATOM 6379 O O . ALA A 1 8 ? -0.254 -2.095 7.027 1.00 2.17 8 ALA A O 17
ATOM 6386 N N . LEU A 1 9 ? -1.111 -0.936 5.303 1.00 1.84 9 LEU A N 17
ATOM 6387 C CA . LEU A 1 9 ? -2.473 -1.404 5.526 1.00 1.78 9 LEU A CA 17
ATOM 6388 C C . LEU A 1 9 ? -2.987 -2.164 4.309 1.00 1.36 9 LEU A C 17
ATOM 6389 O O . LEU A 1 9 ? -4.170 -2.099 3.978 1.00 1.51 9 LEU A O 17
ATOM 6405 N N . VAL A 1 10 ? -2.088 -2.887 3.647 1.00 1.09 10 VAL A N 17
ATOM 6406 C CA . VAL A 1 10 ? -2.455 -3.654 2.465 1.00 0.95 10 VAL A CA 17
ATOM 6407 C C . VAL A 1 10 ? -2.647 -5.136 2.797 1.00 0.86 10 VAL A C 17
ATOM 6408 O O . VAL A 1 10 ? -3.765 -5.571 3.076 1.00 1.06 10 VAL A O 17
ATOM 6421 N N . ASP A 1 11 ? -1.564 -5.912 2.769 1.00 0.96 11 ASP A N 17
ATOM 6422 C CA . ASP A 1 11 ? -1.651 -7.338 3.063 1.00 1.15 11 ASP A CA 17
ATOM 6423 C C . ASP A 1 11 ? -0.355 -7.872 3.670 1.00 1.38 11 ASP A C 17
ATOM 6424 O O . ASP A 1 11 ? 0.079 -8.977 3.343 1.00 1.99 11 ASP A O 17
ATOM 6433 N N . CYS A 1 12 ? 0.259 -7.095 4.557 1.00 1.17 12 CYS A N 17
ATOM 6434 C CA . CYS A 1 12 ? 1.503 -7.522 5.194 1.00 1.51 12 CYS A CA 17
ATOM 6435 C C . CYS A 1 12 ? 1.984 -6.507 6.228 1.00 1.88 12 CYS A C 17
ATOM 6436 O O . CYS A 1 12 ? 2.495 -6.877 7.285 1.00 2.20 12 CYS A O 17
ATOM 6443 N N . GLY A 1 13 ? 1.818 -5.229 5.914 1.00 2.07 13 GLY A N 17
ATOM 6444 C CA . GLY A 1 13 ? 2.255 -4.179 6.814 1.00 2.67 13 GLY A CA 17
ATOM 6445 C C . GLY A 1 13 ? 3.344 -3.321 6.196 1.00 2.12 13 GLY A C 17
ATOM 6446 O O . GLY A 1 13 ? 3.679 -3.495 5.025 1.00 1.94 13 GLY A O 17
ATOM 6450 N N . PRO A 1 14 ? 3.919 -2.379 6.961 1.00 2.13 14 PRO A N 17
ATOM 6451 C CA . PRO A 1 14 ? 4.978 -1.500 6.463 1.00 2.09 14 PRO A CA 17
ATOM 6452 C C . PRO A 1 14 ? 6.317 -2.221 6.336 1.00 2.16 14 PRO A C 17
ATOM 6453 O O . PRO A 1 14 ? 7.273 -1.908 7.045 1.00 2.62 14 PRO A O 17
ATOM 6464 N N . ASN A 1 15 ? 6.379 -3.187 5.424 1.00 1.89 15 ASN A N 17
ATOM 6465 C CA . ASN A 1 15 ? 7.600 -3.954 5.205 1.00 2.09 15 ASN A CA 17
ATOM 6466 C C . ASN A 1 15 ? 7.836 -4.202 3.717 1.00 1.59 15 ASN A C 17
ATOM 6467 O O . ASN A 1 15 ? 8.895 -3.872 3.185 1.00 1.59 15 ASN A O 17
ATOM 6478 N N . ARG A 1 16 ? 6.843 -4.785 3.052 1.00 1.32 16 ARG A N 17
ATOM 6479 C CA . ARG A 1 16 ? 6.949 -5.077 1.626 1.00 0.97 16 ARG A CA 17
ATOM 6480 C C . ARG A 1 16 ? 6.441 -3.902 0.788 1.00 1.13 16 ARG A C 17
ATOM 6481 O O . ARG A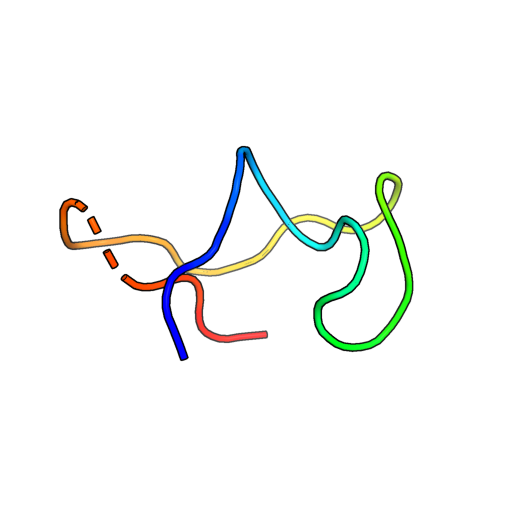 1 16 ? 5.338 -3.407 1.011 1.00 1.54 16 ARG A O 17
ATOM 6502 N N . PRO A 1 17 ? 7.244 -3.441 -0.191 1.00 1.34 17 PRO A N 17
ATOM 6503 C CA . PRO A 1 17 ? 6.865 -2.325 -1.057 1.00 1.75 17 PRO A CA 17
ATOM 6504 C C . PRO A 1 17 ? 5.951 -2.759 -2.199 1.00 1.40 17 PRO A C 17
ATOM 6505 O O . PRO A 1 17 ? 6.262 -3.695 -2.934 1.00 1.74 17 PRO A O 17
ATOM 6516 N N . CYS A 1 18 ? 4.823 -2.070 -2.342 1.00 1.44 18 CYS A N 17
ATOM 6517 C CA . CYS A 1 18 ? 3.864 -2.384 -3.397 1.00 1.36 18 CYS A CA 17
ATOM 6518 C C . CYS A 1 18 ? 3.945 -1.359 -4.524 1.00 1.33 18 CYS A C 17
ATOM 6519 O O . CYS A 1 18 ? 4.638 -0.349 -4.408 1.00 2.27 18 CYS A O 17
ATOM 6526 N N . ARG A 1 19 ? 3.232 -1.628 -5.613 1.00 0.99 19 ARG A N 17
ATOM 6527 C CA . ARG A 1 19 ? 3.225 -0.730 -6.762 1.00 1.62 19 ARG A CA 17
ATOM 6528 C C . ARG A 1 19 ? 1.989 0.163 -6.752 1.00 1.24 19 ARG A C 17
ATOM 6529 O O . ARG A 1 19 ? 0.864 -0.317 -6.625 1.00 1.80 19 ARG A O 17
ATOM 6550 N N . ASP A 1 20 ? 2.209 1.467 -6.890 1.00 0.93 20 ASP A N 17
ATOM 6551 C CA . ASP A 1 20 ? 1.115 2.432 -6.900 1.00 1.08 20 ASP A CA 17
ATOM 6552 C C . ASP A 1 20 ? 0.745 2.816 -8.330 1.00 0.84 20 ASP A C 17
ATOM 6553 O O . ASP A 1 20 ? 1.613 2.944 -9.193 1.00 1.04 20 ASP A O 17
ATOM 6562 N N . THR A 1 21 ? -0.549 2.998 -8.573 1.00 0.99 21 THR A N 17
ATOM 6563 C CA . THR A 1 21 ? -1.032 3.364 -9.899 1.00 1.20 21 THR A CA 17
ATOM 6564 C C . THR A 1 21 ? -1.671 4.748 -9.895 1.00 1.03 21 THR A C 17
ATOM 6565 O O . THR A 1 21 ? -1.554 5.499 -10.864 1.00 1.48 21 THR A O 17
ATOM 6576 N N . GLY A 1 22 ? -2.347 5.082 -8.800 1.00 0.81 22 GLY A N 17
ATOM 6577 C CA . GLY A 1 22 ? -2.994 6.378 -8.696 1.00 0.92 22 GLY A CA 17
ATOM 6578 C C . GLY A 1 22 ? -2.765 7.037 -7.349 1.00 0.88 22 GLY A C 17
ATOM 6579 O O . GLY A 1 22 ? -1.652 7.024 -6.825 1.00 1.14 22 GLY A O 17
ATOM 6583 N N . PHE A 1 23 ? -3.823 7.615 -6.789 1.00 1.07 23 PHE A N 17
ATOM 6584 C CA . PHE A 1 23 ? -3.731 8.285 -5.491 1.00 1.36 23 PHE A CA 17
ATOM 6585 C C . PHE A 1 23 ? -4.021 7.311 -4.353 1.00 1.25 23 PHE A C 17
ATOM 6586 O O . PHE A 1 23 ? -5.173 6.951 -4.109 1.00 1.95 23 PHE A O 17
ATOM 6621 N N . SER A 1 25 ? -2.914 3.823 -3.678 1.00 0.83 25 SER A N 17
ATOM 6622 C CA . SER A 1 25 ? -3.370 2.536 -4.187 1.00 0.83 25 SER A CA 17
ATOM 6623 C C . SER A 1 25 ? -2.213 1.546 -4.224 1.00 0.74 25 SER A C 17
ATOM 6624 O O . SER A 1 25 ? -1.831 1.055 -5.287 1.00 1.06 25 SER A O 17
ATOM 6632 N N . CYS A 1 26 ? -1.662 1.259 -3.054 1.00 0.57 26 CYS A N 17
ATOM 6633 C CA . CYS A 1 26 ? -0.536 0.343 -2.942 1.00 0.56 26 CYS A CA 17
ATOM 6634 C C . CYS A 1 26 ? -1.015 -1.087 -2.716 1.00 0.52 26 CYS A C 17
ATOM 6635 O O . CYS A 1 26 ? -1.598 -1.401 -1.679 1.00 0.76 26 CYS A O 17
ATOM 6642 N N . ASP A 1 27 ? -0.764 -1.952 -3.695 1.00 0.57 27 ASP A N 17
ATOM 6643 C CA . ASP A 1 27 ? -1.172 -3.349 -3.601 1.00 0.82 27 ASP A CA 17
ATOM 6644 C C . ASP A 1 27 ? -0.087 -4.272 -4.147 1.00 1.04 27 ASP A C 17
ATOM 6645 O O . ASP A 1 27 ? 0.321 -4.151 -5.303 1.00 1.17 27 ASP A O 17
ATOM 6654 N N . CYS A 1 28 ? 0.377 -5.193 -3.308 1.00 1.41 28 CYS A N 17
ATOM 6655 C CA . CYS A 1 28 ? 1.413 -6.138 -3.705 1.00 1.76 28 CYS A CA 17
ATOM 6656 C C . CYS A 1 28 ? 0.797 -7.402 -4.298 1.00 2.29 28 CYS A C 17
ATOM 6657 O O . CYS A 1 28 ? 0.529 -8.347 -3.526 1.00 2.84 28 CYS A O 17
ATOM 6665 N N . PHE A 1 1 ? -8.726 -0.570 0.320 1.00 1.91 1 PHE A N 18
ATOM 6666 C CA . PHE A 1 1 ? -7.618 -0.221 1.246 1.00 1.58 1 PHE A CA 18
ATOM 6667 C C . PHE A 1 1 ? -6.744 0.884 0.662 1.00 1.22 1 PHE A C 18
ATOM 6668 O O . PHE A 1 1 ? -6.320 0.811 -0.491 1.00 1.22 1 PHE A O 18
ATOM 6687 N N . PHE A 1 2 ? -6.482 1.907 1.467 1.00 1.12 2 PHE A N 18
ATOM 6688 C CA . PHE A 1 2 ? -5.659 3.032 1.036 1.00 0.89 2 PHE A CA 18
ATOM 6689 C C . PHE A 1 2 ? -4.187 2.787 1.350 1.00 0.68 2 PHE A C 18
ATOM 6690 O O . PHE A 1 2 ? -3.853 2.063 2.288 1.00 0.76 2 PHE A O 18
ATOM 6707 N N . CYS A 1 3 ? -3.310 3.395 0.557 1.00 0.57 3 CYS A N 18
ATOM 6708 C CA . CYS A 1 3 ? -1.871 3.247 0.746 1.00 0.57 3 CYS A CA 18
ATOM 6709 C C . CYS A 1 3 ? -1.225 4.582 1.116 1.00 0.61 3 CYS A C 18
ATOM 6710 O O . CYS A 1 3 ? -0.993 5.426 0.250 1.00 0.99 3 CYS A O 18
ATOM 6717 N N . PRO A 1 4 ? -0.921 4.792 2.410 1.00 0.70 4 PRO A N 18
ATOM 6718 C CA . PRO A 1 4 ? -0.296 6.028 2.878 1.00 1.04 4 PRO A CA 18
ATOM 6719 C C . PRO A 1 4 ? 1.212 6.037 2.649 1.00 1.10 4 PRO A C 18
ATOM 6720 O O . PRO A 1 4 ? 1.837 7.097 2.608 1.00 1.34 4 PRO A O 18
ATOM 6731 N N . PHE A 1 5 ? 1.792 4.849 2.500 1.00 1.14 5 PHE A N 18
ATOM 6732 C CA . PHE A 1 5 ? 3.228 4.722 2.276 1.00 1.43 5 PHE A CA 18
ATOM 6733 C C . PHE A 1 5 ? 3.526 3.559 1.334 1.00 1.59 5 PHE A C 18
ATOM 6734 O O . PHE A 1 5 ? 4.036 3.754 0.230 1.00 1.55 5 PHE A O 18
ATOM 6751 N N . GLY A 1 6 ? 3.203 2.350 1.781 1.00 2.04 6 GLY A N 18
ATOM 6752 C CA . GLY A 1 6 ? 3.439 1.168 0.971 1.00 2.45 6 GLY A CA 18
ATOM 6753 C C . GLY A 1 6 ? 2.466 0.050 1.291 1.00 2.10 6 GLY A C 18
ATOM 6754 O O . GLY A 1 6 ? 1.277 0.149 0.994 1.00 1.85 6 GLY A O 18
ATOM 6758 N N . CYS A 1 7 ? 2.974 -1.020 1.897 1.00 2.17 7 CYS A N 18
ATOM 6759 C CA . CYS A 1 7 ? 2.140 -2.161 2.263 1.00 1.90 7 CYS A CA 18
ATOM 6760 C C . CYS A 1 7 ? 1.569 -1.994 3.673 1.00 1.77 7 CYS A C 18
ATOM 6761 O O . CYS A 1 7 ? 1.008 -2.932 4.240 1.00 1.94 7 CYS A O 18
ATOM 6768 N N . ALA A 1 8 ? 1.709 -0.794 4.235 1.00 2.01 8 ALA A N 18
ATOM 6769 C CA . ALA A 1 8 ? 1.205 -0.512 5.574 1.00 2.15 8 ALA A CA 18
ATOM 6770 C C . ALA A 1 8 ? -0.310 -0.665 5.633 1.00 1.86 8 ALA A C 18
ATOM 6771 O O . ALA A 1 8 ? -1.042 0.036 4.935 1.00 2.17 8 ALA A O 18
ATOM 6778 N N . LEU A 1 9 ? -0.775 -1.585 6.473 1.00 1.84 9 LEU A N 18
ATOM 6779 C CA . LEU A 1 9 ? -2.204 -1.833 6.623 1.00 1.78 9 LEU A CA 18
ATOM 6780 C C . LEU A 1 9 ? -2.845 -2.154 5.274 1.00 1.36 9 LEU A C 18
ATOM 6781 O O . LEU A 1 9 ? -4.046 -1.962 5.082 1.00 1.51 9 LEU A O 18
ATOM 6797 N N . VAL A 1 10 ? -2.035 -2.645 4.339 1.00 1.09 10 VAL A N 18
ATOM 6798 C CA . VAL A 1 10 ? -2.525 -2.991 3.010 1.00 0.95 10 VAL A CA 18
ATOM 6799 C C . VAL A 1 10 ? -2.762 -4.493 2.888 1.00 0.86 10 VAL A C 18
ATOM 6800 O O . VAL A 1 10 ? -3.906 -4.950 2.887 1.00 1.06 10 VAL A O 18
ATOM 6813 N N . ASP A 1 11 ? -1.681 -5.259 2.783 1.00 0.96 11 ASP A N 18
ATOM 6814 C CA . ASP A 1 11 ? -1.789 -6.707 2.659 1.00 1.15 11 ASP A CA 18
ATOM 6815 C C . ASP A 1 11 ? -0.579 -7.405 3.266 1.00 1.38 11 ASP A C 18
ATOM 6816 O O . ASP A 1 11 ? -0.178 -8.478 2.815 1.00 1.99 11 ASP A O 18
ATOM 6825 N N . CYS A 1 12 ? -0.013 -6.795 4.299 1.00 1.17 12 CYS A N 18
ATOM 6826 C CA . CYS A 1 12 ? 1.155 -7.355 4.976 1.00 1.51 12 CYS A CA 18
ATOM 6827 C C . CYS A 1 12 ? 1.650 -6.423 6.080 1.00 1.88 12 CYS A C 18
ATOM 6828 O O . CYS A 1 12 ? 2.080 -6.874 7.143 1.00 2.20 12 CYS A O 18
ATOM 6835 N N . GLY A 1 13 ? 1.584 -5.124 5.818 1.00 2.07 13 GLY A N 18
ATOM 6836 C CA . GLY A 1 13 ? 2.044 -4.143 6.784 1.00 2.67 13 GLY A CA 18
ATOM 6837 C C . GLY A 1 13 ? 3.150 -3.270 6.220 1.00 2.12 13 GLY A C 18
ATOM 6838 O O . GLY A 1 13 ? 3.592 -3.485 5.092 1.00 1.94 13 GLY A O 18
ATOM 6842 N N . PRO A 1 14 ? 3.623 -2.273 6.984 1.00 2.13 14 PRO A N 18
ATOM 6843 C CA . PRO A 1 14 ? 4.690 -1.372 6.533 1.00 2.09 14 PRO A CA 18
ATOM 6844 C C . PRO A 1 14 ? 6.056 -2.053 6.509 1.00 2.16 14 PRO A C 18
ATOM 6845 O O . PRO A 1 14 ? 6.926 -1.751 7.326 1.00 2.62 14 PRO A O 18
ATOM 6856 N N . ASN A 1 15 ? 6.238 -2.975 5.568 1.00 1.89 15 ASN A N 18
ATOM 6857 C CA . ASN A 1 15 ? 7.501 -3.697 5.443 1.00 2.09 15 ASN A CA 18
ATOM 6858 C C . ASN A 1 15 ? 7.808 -4.038 3.987 1.00 1.59 15 ASN A C 18
ATOM 6859 O O . ASN A 1 15 ? 8.890 -3.732 3.484 1.00 1.59 15 ASN A O 18
ATOM 6870 N N . ARG A 1 16 ? 6.853 -4.673 3.313 1.00 1.32 16 ARG A N 18
ATOM 6871 C CA . ARG A 1 16 ? 7.030 -5.063 1.917 1.00 0.97 16 ARG A CA 18
ATOM 6872 C C . ARG A 1 16 ? 6.556 -3.958 0.975 1.00 1.13 16 ARG A C 18
ATOM 6873 O O . ARG A 1 16 ? 5.554 -3.295 1.244 1.00 1.54 16 ARG A O 18
ATOM 6894 N N . PRO A 1 17 ? 7.274 -3.741 -0.142 1.00 1.34 17 PRO A N 18
ATOM 6895 C CA . PRO A 1 17 ? 6.910 -2.715 -1.120 1.00 1.75 17 PRO A CA 18
ATOM 6896 C C . PRO A 1 17 ? 5.778 -3.168 -2.038 1.00 1.40 17 PRO A C 18
ATOM 6897 O O . PRO A 1 17 ? 5.547 -4.366 -2.210 1.00 1.74 17 PRO A O 18
ATOM 6908 N N . CYS A 1 18 ? 5.076 -2.204 -2.626 1.00 1.44 18 CYS A N 18
ATOM 6909 C CA . CYS A 1 18 ? 3.966 -2.503 -3.524 1.00 1.36 18 CYS A CA 18
ATOM 6910 C C . CYS A 1 18 ? 3.983 -1.576 -4.734 1.00 1.33 18 CYS A C 18
ATOM 6911 O O . CYS A 1 18 ? 4.757 -0.619 -4.786 1.00 2.27 18 CYS A O 18
ATOM 6918 N N . ARG A 1 19 ? 3.124 -1.863 -5.708 1.00 0.99 19 ARG A N 18
ATOM 6919 C CA . ARG A 1 19 ? 3.046 -1.055 -6.919 1.00 1.62 19 ARG A CA 18
ATOM 6920 C C . ARG A 1 19 ? 2.040 0.078 -6.752 1.00 1.24 19 ARG A C 18
ATOM 6921 O O . ARG A 1 19 ? 0.856 -0.159 -6.516 1.00 1.80 19 ARG A O 18
ATOM 6942 N N . ASP A 1 20 ? 2.520 1.311 -6.880 1.00 0.93 20 ASP A N 18
ATOM 6943 C CA . ASP A 1 20 ? 1.664 2.483 -6.741 1.00 1.08 20 ASP A CA 18
ATOM 6944 C C . ASP A 1 20 ? 1.070 2.883 -8.087 1.00 0.84 20 ASP A C 18
ATOM 6945 O O . ASP A 1 20 ? 1.776 3.369 -8.971 1.00 1.04 20 ASP A O 18
ATOM 6954 N N . THR A 1 21 ? -0.235 2.674 -8.236 1.00 0.99 21 THR A N 18
ATOM 6955 C CA . THR A 1 21 ? -0.926 3.014 -9.474 1.00 1.20 21 THR A CA 18
ATOM 6956 C C . THR A 1 21 ? -1.451 4.446 -9.429 1.00 1.03 21 THR A C 18
ATOM 6957 O O . THR A 1 21 ? -1.568 5.108 -10.460 1.00 1.48 21 THR A O 18
ATOM 6968 N N . GLY A 1 22 ? -1.763 4.918 -8.227 1.00 0.81 22 GLY A N 18
ATOM 6969 C CA . GLY A 1 22 ? -2.268 6.268 -8.067 1.00 0.92 22 GLY A CA 18
ATOM 6970 C C . GLY A 1 22 ? -2.097 6.786 -6.654 1.00 0.88 22 GLY A C 18
ATOM 6971 O O . GLY A 1 22 ? -1.111 6.474 -5.986 1.00 1.14 22 GLY A O 18
ATOM 6975 N N . PHE A 1 23 ? -3.059 7.580 -6.194 1.00 1.07 23 PHE A N 18
ATOM 6976 C CA . PHE A 1 23 ? -3.010 8.142 -4.844 1.00 1.36 23 PHE A CA 18
ATOM 6977 C C . PHE A 1 23 ? -3.692 7.216 -3.842 1.00 1.25 23 PHE A C 18
ATOM 6978 O O . PHE A 1 23 ? -4.904 7.006 -3.904 1.00 1.95 23 PHE A O 18
ATOM 7013 N N . SER A 1 25 ? -3.293 3.893 -3.448 1.00 0.83 25 SER A N 18
ATOM 7014 C CA . SER A 1 25 ? -3.757 2.702 -4.139 1.00 0.83 25 SER A CA 18
ATOM 7015 C C . SER A 1 25 ? -2.573 1.816 -4.501 1.00 0.74 25 SER A C 18
ATOM 7016 O O . SER A 1 25 ? -2.190 1.715 -5.668 1.00 1.06 25 SER A O 18
ATOM 7024 N N . CYS A 1 26 ? -1.998 1.178 -3.493 1.00 0.57 26 CYS A N 18
ATOM 7025 C CA . CYS A 1 26 ? -0.845 0.315 -3.695 1.00 0.56 26 CYS A CA 18
ATOM 7026 C C . CYS A 1 26 ? -1.273 -1.118 -3.985 1.00 0.52 26 CYS A C 18
ATOM 7027 O O . CYS A 1 26 ? -1.936 -1.760 -3.171 1.00 0.76 26 CYS A O 18
ATOM 7034 N N . ASP A 1 27 ? -0.884 -1.611 -5.155 1.00 0.57 27 ASP A N 18
ATOM 7035 C CA . ASP A 1 27 ? -1.218 -2.969 -5.565 1.00 0.82 27 ASP A CA 18
ATOM 7036 C C . ASP A 1 27 ? -0.084 -3.925 -5.215 1.00 1.04 27 ASP A C 18
ATOM 7037 O O . ASP A 1 27 ? 0.931 -3.980 -5.908 1.00 1.17 27 ASP A O 18
ATOM 7046 N N . CYS A 1 28 ? -0.265 -4.676 -4.136 1.00 1.41 28 CYS A N 18
ATOM 7047 C CA . CYS A 1 28 ? 0.746 -5.626 -3.688 1.00 1.76 28 CYS A CA 18
ATOM 7048 C C . CYS A 1 28 ? 0.506 -7.005 -4.294 1.00 2.29 28 CYS A C 18
ATOM 7049 O O . CYS A 1 28 ? -0.217 -7.808 -3.668 1.00 2.84 28 CYS A O 18
ATOM 7057 N N . PHE A 1 1 ? -7.257 0.011 -1.660 1.00 1.91 1 PHE A N 19
ATOM 7058 C CA . PHE A 1 1 ? -7.727 1.174 -0.864 1.00 1.58 1 PHE A CA 19
ATOM 7059 C C . PHE A 1 1 ? -6.625 2.219 -0.723 1.00 1.22 1 PHE A C 19
ATOM 7060 O O . PHE A 1 1 ? -5.480 1.983 -1.108 1.00 1.22 1 PHE A O 19
ATOM 7079 N N . PHE A 1 2 ? -6.978 3.373 -0.168 1.00 1.12 2 PHE A N 19
ATOM 7080 C CA . PHE A 1 2 ? -6.019 4.454 0.025 1.00 0.89 2 PHE A CA 19
ATOM 7081 C C . PHE A 1 2 ? -4.867 4.006 0.919 1.00 0.68 2 PHE A C 19
ATOM 7082 O O . PHE A 1 2 ? -5.070 3.650 2.080 1.00 0.76 2 PHE A O 19
ATOM 7099 N N . CYS A 1 3 ? -3.658 4.027 0.370 1.00 0.57 3 CYS A N 19
ATOM 7100 C CA . CYS A 1 3 ? -2.472 3.622 1.116 1.00 0.57 3 CYS A CA 19
ATOM 7101 C C . CYS A 1 3 ? -1.700 4.841 1.622 1.00 0.61 3 CYS A C 19
ATOM 7102 O O . CYS A 1 3 ? -1.253 5.670 0.828 1.00 0.99 3 CYS A O 19
ATOM 7109 N N . PRO A 1 4 ? -1.531 4.966 2.951 1.00 0.70 4 PRO A N 19
ATOM 7110 C CA . PRO A 1 4 ? -0.804 6.089 3.548 1.00 1.04 4 PRO A CA 19
ATOM 7111 C C . PRO A 1 4 ? 0.708 5.954 3.391 1.00 1.10 4 PRO A C 19
ATOM 7112 O O . PRO A 1 4 ? 1.443 6.935 3.516 1.00 1.34 4 PRO A O 19
ATOM 7123 N N . PHE A 1 5 ? 1.168 4.737 3.117 1.00 1.14 5 PHE A N 19
ATOM 7124 C CA . PHE A 1 5 ? 2.594 4.481 2.947 1.00 1.43 5 PHE A CA 19
ATOM 7125 C C . PHE A 1 5 ? 2.842 3.527 1.781 1.00 1.59 5 PHE A C 19
ATOM 7126 O O . PHE A 1 5 ? 3.410 3.914 0.759 1.00 1.55 5 PHE A O 19
ATOM 7143 N N . GLY A 1 6 ? 2.412 2.279 1.943 1.00 2.04 6 GLY A N 19
ATOM 7144 C CA . GLY A 1 6 ? 2.598 1.289 0.898 1.00 2.45 6 GLY A CA 19
ATOM 7145 C C . GLY A 1 6 ? 1.874 -0.009 1.194 1.00 2.10 6 GLY A C 19
ATOM 7146 O O . GLY A 1 6 ? 0.677 -0.135 0.932 1.00 1.85 6 GLY A O 19
ATOM 7150 N N . CYS A 1 7 ? 2.602 -0.977 1.741 1.00 2.17 7 CYS A N 19
ATOM 7151 C CA . CYS A 1 7 ? 2.028 -2.276 2.080 1.00 1.90 7 CYS A CA 19
ATOM 7152 C C . CYS A 1 7 ? 1.483 -2.278 3.511 1.00 1.77 7 CYS A C 19
ATOM 7153 O O . CYS A 1 7 ? 1.167 -3.331 4.064 1.00 1.94 7 CYS A O 19
ATOM 7160 N N . ALA A 1 8 ? 1.370 -1.090 4.105 1.00 2.01 8 ALA A N 19
ATOM 7161 C CA . ALA A 1 8 ? 0.863 -0.960 5.466 1.00 2.15 8 ALA A CA 19
ATOM 7162 C C . ALA A 1 8 ? -0.563 -1.485 5.574 1.00 1.86 8 ALA A C 19
ATOM 7163 O O . ALA A 1 8 ? -1.478 -0.965 4.934 1.00 2.17 8 ALA A O 19
ATOM 7170 N N . LEU A 1 9 ? -0.747 -2.520 6.386 1.00 1.84 9 LEU A N 19
ATOM 7171 C CA . LEU A 1 9 ? -2.063 -3.118 6.578 1.00 1.78 9 LEU A CA 19
ATOM 7172 C C . LEU A 1 9 ? -2.665 -3.561 5.247 1.00 1.36 9 LEU A C 19
ATOM 7173 O O . LEU A 1 9 ? -3.883 -3.684 5.117 1.00 1.51 9 LEU A O 19
ATOM 7189 N N . VAL A 1 10 ? -1.806 -3.797 4.259 1.00 1.09 10 VAL A N 19
ATOM 7190 C CA . VAL A 1 10 ? -2.260 -4.226 2.943 1.00 0.95 10 VAL A CA 19
ATOM 7191 C C . VAL A 1 10 ? -2.154 -5.740 2.797 1.00 0.86 10 VAL A C 19
ATOM 7192 O O . VAL A 1 10 ? -3.161 -6.446 2.830 1.00 1.06 10 VAL A O 19
ATOM 7205 N N . ASP A 1 11 ? -0.930 -6.236 2.636 1.00 0.96 11 ASP A N 19
ATOM 7206 C CA . ASP A 1 11 ? -0.707 -7.669 2.488 1.00 1.15 11 ASP A CA 19
ATOM 7207 C C . ASP A 1 11 ? 0.656 -8.074 3.031 1.00 1.38 11 ASP A C 19
ATOM 7208 O O . ASP A 1 11 ? 1.275 -9.017 2.541 1.00 1.99 11 ASP A O 19
ATOM 7217 N N . CYS A 1 12 ? 1.111 -7.361 4.054 1.00 1.17 12 CYS A N 19
ATOM 7218 C CA . CYS A 1 12 ? 2.404 -7.646 4.669 1.00 1.51 12 CYS A CA 19
ATOM 7219 C C . CYS A 1 12 ? 2.709 -6.663 5.798 1.00 1.88 12 CYS A C 19
ATOM 7220 O O . CYS A 1 12 ? 3.277 -7.037 6.825 1.00 2.20 12 CYS A O 19
ATOM 7227 N N . GLY A 1 13 ? 2.328 -5.406 5.599 1.00 2.07 13 GLY A N 19
ATOM 7228 C CA . GLY A 1 13 ? 2.579 -4.383 6.597 1.00 2.67 13 GLY A CA 19
ATOM 7229 C C . GLY A 1 13 ? 3.349 -3.206 6.027 1.00 2.12 13 GLY A C 19
ATOM 7230 O O . GLY A 1 13 ? 3.697 -3.206 4.846 1.00 1.94 13 GLY A O 19
ATOM 7234 N N . PRO A 1 14 ? 3.629 -2.178 6.846 1.00 2.13 14 PRO A N 19
ATOM 7235 C CA . PRO A 1 14 ? 4.367 -0.991 6.403 1.00 2.09 14 PRO A CA 19
ATOM 7236 C C . PRO A 1 14 ? 5.866 -1.246 6.283 1.00 2.16 14 PRO A C 19
ATOM 7237 O O . PRO A 1 14 ? 6.656 -0.756 7.091 1.00 2.62 14 PRO A O 19
ATOM 7248 N N . ASN A 1 15 ? 6.255 -2.016 5.272 1.00 1.89 15 ASN A N 19
ATOM 7249 C CA . ASN A 1 15 ? 7.662 -2.332 5.054 1.00 2.09 15 ASN A CA 19
ATOM 7250 C C . ASN A 1 15 ? 7.963 -2.549 3.572 1.00 1.59 15 ASN A C 19
ATOM 7251 O O . ASN A 1 15 ? 8.876 -1.937 3.019 1.00 1.59 15 ASN A O 19
ATOM 7262 N N . ARG A 1 16 ? 7.191 -3.424 2.933 1.00 1.32 16 ARG A N 19
ATOM 7263 C CA . ARG A 1 16 ? 7.388 -3.726 1.519 1.00 0.97 16 ARG A CA 19
ATOM 7264 C C . ARG A 1 16 ? 6.502 -2.848 0.639 1.00 1.13 16 ARG A C 19
ATOM 7265 O O . ARG A 1 16 ? 5.456 -2.373 1.076 1.00 1.54 16 ARG A O 19
ATOM 7286 N N . PRO A 1 17 ? 6.922 -2.616 -0.617 1.00 1.34 17 PRO A N 19
ATOM 7287 C CA . PRO A 1 17 ? 6.171 -1.800 -1.565 1.00 1.75 17 PRO A CA 19
ATOM 7288 C C . PRO A 1 17 ? 5.141 -2.610 -2.348 1.00 1.40 17 PRO A C 19
ATOM 7289 O O . PRO A 1 17 ? 5.289 -3.820 -2.519 1.00 1.74 17 PRO A O 19
ATOM 7300 N N . CYS A 1 18 ? 4.100 -1.933 -2.825 1.00 1.44 18 CYS A N 19
ATOM 7301 C CA . CYS A 1 18 ? 3.045 -2.587 -3.593 1.00 1.36 18 CYS A CA 19
ATOM 7302 C C . CYS A 1 18 ? 2.954 -2.000 -4.997 1.00 1.33 18 CYS A C 19
ATOM 7303 O O . CYS A 1 18 ? 3.646 -1.037 -5.326 1.00 2.27 18 CYS A O 19
ATOM 7310 N N . ARG A 1 19 ? 2.094 -2.590 -5.820 1.00 0.99 19 ARG A N 19
ATOM 7311 C CA . ARG A 1 19 ? 1.905 -2.128 -7.190 1.00 1.62 19 ARG A CA 19
ATOM 7312 C C . ARG A 1 19 ? 0.811 -1.070 -7.253 1.00 1.24 19 ARG A C 19
ATOM 7313 O O . ARG A 1 19 ? -0.342 -1.372 -7.557 1.00 1.80 19 ARG A O 19
ATOM 7334 N N . ASP A 1 20 ? 1.184 0.173 -6.967 1.00 0.93 20 ASP A N 19
ATOM 7335 C CA . ASP A 1 20 ? 0.234 1.278 -6.981 1.00 1.08 20 ASP A CA 19
ATOM 7336 C C . ASP A 1 20 ? 0.432 2.162 -8.206 1.00 0.84 20 ASP A C 19
ATOM 7337 O O . ASP A 1 20 ? 1.560 2.401 -8.639 1.00 1.04 20 ASP A O 19
ATOM 7346 N N . THR A 1 21 ? -0.674 2.646 -8.760 1.00 0.99 21 THR A N 19
ATOM 7347 C CA . THR A 1 21 ? -0.629 3.520 -9.925 1.00 1.20 21 THR A CA 19
ATOM 7348 C C . THR A 1 21 ? -0.540 4.979 -9.490 1.00 1.03 21 THR A C 19
ATOM 7349 O O . THR A 1 21 ? -0.048 5.832 -10.228 1.00 1.48 21 THR A O 19
ATOM 7360 N N . GLY A 1 22 ? -1.024 5.254 -8.281 1.00 0.81 22 GLY A N 19
ATOM 7361 C CA . GLY A 1 22 ? -0.987 6.600 -7.746 1.00 0.92 22 GLY A CA 19
ATOM 7362 C C . GLY A 1 22 ? -0.544 6.618 -6.296 1.00 0.88 22 GLY A C 19
ATOM 7363 O O . GLY A 1 22 ? -0.106 5.596 -5.766 1.00 1.14 22 GLY A O 19
ATOM 7367 N N . PHE A 1 23 ? -0.653 7.774 -5.651 1.00 1.07 23 PHE A N 19
ATOM 7368 C CA . PHE A 1 23 ? -0.253 7.902 -4.248 1.00 1.36 23 PHE A CA 19
ATOM 7369 C C . PHE A 1 23 ? -1.420 7.606 -3.309 1.00 1.25 23 PHE A C 19
ATOM 7370 O O . PHE A 1 23 ? -1.676 8.356 -2.367 1.00 1.95 23 PHE A O 19
ATOM 7405 N N . SER A 1 25 ? -3.106 3.936 -3.814 1.00 0.83 25 SER A N 19
ATOM 7406 C CA . SER A 1 25 ? -3.617 2.674 -4.334 1.00 0.83 25 SER A CA 19
ATOM 7407 C C . SER A 1 25 ? -2.547 1.592 -4.251 1.00 0.74 25 SER A C 19
ATOM 7408 O O . SER A 1 25 ? -2.125 1.040 -5.268 1.00 1.06 25 SER A O 19
ATOM 7416 N N . CYS A 1 26 ? -2.113 1.291 -3.035 1.00 0.57 26 CYS A N 19
ATOM 7417 C CA . CYS A 1 26 ? -1.081 0.286 -2.821 1.00 0.56 26 CYS A CA 19
ATOM 7418 C C . CYS A 1 26 ? -1.692 -1.065 -2.474 1.00 0.52 26 CYS A C 19
ATOM 7419 O O . CYS A 1 26 ? -2.287 -1.236 -1.410 1.00 0.76 26 CYS A O 19
ATOM 7426 N N . ASP A 1 27 ? -1.541 -2.020 -3.382 1.00 0.57 27 ASP A N 19
ATOM 7427 C CA . ASP A 1 27 ? -2.072 -3.361 -3.177 1.00 0.82 27 ASP A CA 19
ATOM 7428 C C . ASP A 1 27 ? -1.030 -4.421 -3.525 1.00 1.04 27 ASP A C 19
ATOM 7429 O O . ASP A 1 27 ? -0.688 -4.607 -4.693 1.00 1.17 27 ASP A O 19
ATOM 7438 N N . CYS A 1 28 ? -0.530 -5.1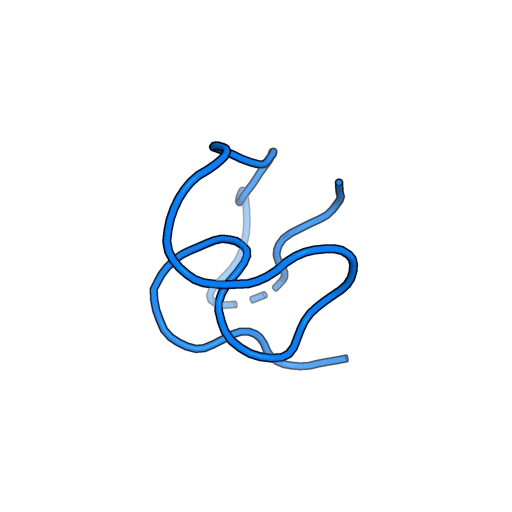13 -2.506 1.00 1.41 28 CYS A N 19
ATOM 7439 C CA . CYS A 1 28 ? 0.471 -6.156 -2.707 1.00 1.76 28 CYS A CA 19
ATOM 7440 C C . CYS A 1 28 ? -0.195 -7.511 -2.931 1.00 2.29 28 CYS A C 19
ATOM 7441 O O . CYS A 1 28 ? -0.507 -7.830 -4.097 1.00 2.84 28 CYS A O 19
ATOM 7449 N N . PHE A 1 1 ? -8.851 -0.090 -1.318 1.00 1.91 1 PHE A N 20
ATOM 7450 C CA . PHE A 1 1 ? -8.192 0.395 -0.077 1.00 1.58 1 PHE A CA 20
ATOM 7451 C C . PHE A 1 1 ? -7.109 1.419 -0.398 1.00 1.22 1 PHE A C 20
ATOM 7452 O O . PHE A 1 1 ? -6.302 1.222 -1.306 1.00 1.22 1 PHE A O 20
ATOM 7471 N N . PHE A 1 2 ? -7.102 2.515 0.354 1.00 1.12 2 PHE A N 20
ATOM 7472 C CA . PHE A 1 2 ? -6.123 3.578 0.153 1.00 0.89 2 PHE A CA 20
ATOM 7473 C C . PHE A 1 2 ? -4.873 3.340 0.997 1.00 0.68 2 PHE A C 20
ATOM 7474 O O . PHE A 1 2 ? -4.966 3.043 2.188 1.00 0.76 2 PHE A O 20
ATOM 7491 N N . CYS A 1 3 ? -3.705 3.474 0.374 1.00 0.57 3 CYS A N 20
ATOM 7492 C CA . CYS A 1 3 ? -2.441 3.275 1.076 1.00 0.57 3 CYS A CA 20
ATOM 7493 C C . CYS A 1 3 ? -1.797 4.616 1.427 1.00 0.61 3 CYS A C 20
ATOM 7494 O O . CYS A 1 3 ? -1.662 5.488 0.568 1.00 0.99 3 CYS A O 20
ATOM 7501 N N . PRO A 1 4 ? -1.389 4.802 2.696 1.00 0.70 4 PRO A N 20
ATOM 7502 C CA . PRO A 1 4 ? -0.766 6.040 3.149 1.00 1.04 4 PRO A CA 20
ATOM 7503 C C . PRO A 1 4 ? 0.743 6.053 2.925 1.00 1.10 4 PRO A C 20
ATOM 7504 O O . PRO A 1 4 ? 1.362 7.116 2.868 1.00 1.34 4 PRO A O 20
ATOM 7515 N N . PHE A 1 5 ? 1.331 4.867 2.800 1.00 1.14 5 PHE A N 20
ATOM 7516 C CA . PHE A 1 5 ? 2.768 4.747 2.585 1.00 1.43 5 PHE A CA 20
ATOM 7517 C C . PHE A 1 5 ? 3.078 3.606 1.622 1.00 1.59 5 PHE A C 20
ATOM 7518 O O . PHE A 1 5 ? 3.847 3.769 0.674 1.00 1.55 5 PHE A O 20
ATOM 7535 N N . GLY A 1 6 ? 2.472 2.450 1.874 1.00 2.04 6 GLY A N 20
ATOM 7536 C CA . GLY A 1 6 ? 2.693 1.294 1.026 1.00 2.45 6 GLY A CA 20
ATOM 7537 C C . GLY A 1 6 ? 1.874 0.095 1.462 1.00 2.10 6 GLY A C 20
ATOM 7538 O O . GLY A 1 6 ? 0.648 0.099 1.352 1.00 1.85 6 GLY A O 20
ATOM 7542 N N . CYS A 1 7 ? 2.553 -0.934 1.959 1.00 2.17 7 CYS A N 20
ATOM 7543 C CA . CYS A 1 7 ? 1.883 -2.146 2.419 1.00 1.90 7 CYS A CA 20
ATOM 7544 C C . CYS A 1 7 ? 1.525 -2.050 3.905 1.00 1.77 7 CYS A C 20
ATOM 7545 O O . CYS A 1 7 ? 1.253 -3.060 4.553 1.00 1.94 7 CYS A O 20
ATOM 7552 N N . ALA A 1 8 ? 1.526 -0.829 4.441 1.00 2.01 8 ALA A N 20
ATOM 7553 C CA . ALA A 1 8 ? 1.202 -0.609 5.846 1.00 2.15 8 ALA A CA 20
ATOM 7554 C C . ALA A 1 8 ? -0.261 -0.926 6.129 1.00 1.86 8 ALA A C 20
ATOM 7555 O O . ALA A 1 8 ? -1.161 -0.291 5.581 1.00 2.17 8 ALA A O 20
ATOM 7562 N N . LEU A 1 9 ? -0.493 -1.910 6.993 1.00 1.84 9 LEU A N 20
ATOM 7563 C CA . LEU A 1 9 ? -1.850 -2.314 7.346 1.00 1.78 9 LEU A CA 20
ATOM 7564 C C . LEU A 1 9 ? -2.660 -2.659 6.099 1.00 1.36 9 LEU A C 20
ATOM 7565 O O . LEU A 1 9 ? -3.888 -2.570 6.099 1.00 1.51 9 LEU A O 20
ATOM 7581 N N . VAL A 1 10 ? -1.963 -3.053 5.037 1.00 1.09 10 VAL A N 20
ATOM 7582 C CA . VAL A 1 10 ? -2.616 -3.409 3.783 1.00 0.95 10 VAL A CA 20
ATOM 7583 C C . VAL A 1 10 ? -2.731 -4.923 3.635 1.00 0.86 10 VAL A C 20
ATOM 7584 O O . VAL A 1 10 ? -3.815 -5.488 3.773 1.00 1.06 10 VAL A O 20
ATOM 7597 N N . ASP A 1 11 ? -1.608 -5.579 3.353 1.00 0.96 11 ASP A N 20
ATOM 7598 C CA . ASP A 1 11 ? -1.595 -7.027 3.188 1.00 1.15 11 ASP A CA 20
ATOM 7599 C C . ASP A 1 11 ? -0.254 -7.620 3.598 1.00 1.38 11 ASP A C 20
ATOM 7600 O O . ASP A 1 11 ? 0.172 -8.640 3.059 1.00 1.99 11 ASP A O 20
ATOM 7609 N N . CYS A 1 12 ? 0.395 -6.982 4.564 1.00 1.17 12 CYS A N 20
ATOM 7610 C CA . CYS A 1 12 ? 1.693 -7.444 5.055 1.00 1.51 12 CYS A CA 20
ATOM 7611 C C . CYS A 1 12 ? 2.272 -6.477 6.086 1.00 1.88 12 CYS A C 20
ATOM 7612 O O . CYS A 1 12 ? 2.906 -6.894 7.056 1.00 2.20 12 CYS A O 20
ATOM 7619 N N . GLY A 1 13 ? 2.048 -5.188 5.865 1.00 2.07 13 GLY A N 20
ATOM 7620 C CA . GLY A 1 13 ? 2.571 -4.174 6.761 1.00 2.67 13 GLY A CA 20
ATOM 7621 C C . GLY A 1 13 ? 3.572 -3.276 6.062 1.00 2.12 13 GLY A C 20
ATOM 7622 O O . GLY A 1 13 ? 3.920 -3.524 4.909 1.00 1.94 13 GLY A O 20
ATOM 7626 N N . PRO A 1 14 ? 4.064 -2.223 6.731 1.00 2.13 14 PRO A N 20
ATOM 7627 C CA . PRO A 1 14 ? 5.031 -1.299 6.135 1.00 2.09 14 PRO A CA 20
ATOM 7628 C C . PRO A 1 14 ? 6.425 -1.912 6.028 1.00 2.16 14 PRO A C 20
ATOM 7629 O O . PRO A 1 14 ? 7.367 -1.447 6.669 1.00 2.62 14 PRO A O 20
ATOM 7640 N N . ASN A 1 15 ? 6.551 -2.956 5.211 1.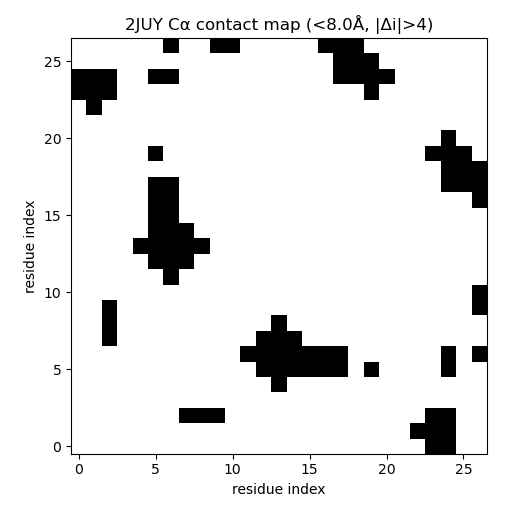00 1.89 15 ASN A N 20
ATOM 7641 C CA . ASN A 1 15 ? 7.832 -3.633 5.031 1.00 2.09 15 ASN A CA 20
ATOM 7642 C C . ASN A 1 15 ? 8.045 -4.063 3.580 1.00 1.59 15 ASN A C 20
ATOM 7643 O O . ASN A 1 15 ? 9.096 -3.798 2.997 1.00 1.59 15 ASN A O 20
ATOM 7654 N N . ARG A 1 16 ? 7.047 -4.724 2.999 1.00 1.32 16 ARG A N 20
ATOM 7655 C CA . ARG A 1 16 ? 7.149 -5.195 1.618 1.00 0.97 16 ARG A CA 20
ATOM 7656 C C . ARG A 1 16 ? 6.645 -4.140 0.632 1.00 1.13 16 ARG A C 20
ATOM 7657 O O . ARG A 1 16 ? 5.509 -3.680 0.738 1.00 1.54 16 ARG A O 20
ATOM 7678 N N . PRO A 1 17 ? 7.487 -3.742 -0.343 1.00 1.34 17 PRO A N 20
ATOM 7679 C CA . PRO A 1 17 ? 7.109 -2.746 -1.352 1.00 1.75 17 PRO A CA 20
ATOM 7680 C C . PRO A 1 17 ? 6.054 -3.281 -2.316 1.00 1.40 17 PRO A C 20
ATOM 7681 O O . PRO A 1 17 ? 6.167 -4.400 -2.817 1.00 1.74 17 PRO A O 20
ATOM 7692 N N . CYS A 1 18 ? 5.030 -2.474 -2.574 1.00 1.44 18 CYS A N 20
ATOM 7693 C CA . CYS A 1 18 ? 3.955 -2.866 -3.479 1.00 1.36 18 CYS A CA 20
ATOM 7694 C C . CYS A 1 18 ? 3.873 -1.913 -4.666 1.00 1.33 18 CYS A C 20
ATOM 7695 O O . CYS A 1 18 ? 4.585 -0.909 -4.719 1.00 2.27 18 CYS A O 20
ATOM 7702 N N . ARG A 1 19 ? 3.004 -2.234 -5.617 1.00 0.99 19 ARG A N 20
ATOM 7703 C CA . ARG A 1 19 ? 2.841 -1.414 -6.813 1.00 1.62 19 ARG A CA 20
ATOM 7704 C C . ARG A 1 19 ? 1.778 -0.340 -6.607 1.00 1.24 19 ARG A C 20
ATOM 7705 O O . ARG A 1 19 ? 0.623 -0.643 -6.309 1.00 1.80 19 ARG A O 20
ATOM 7726 N N . ASP A 1 20 ? 2.178 0.917 -6.773 1.00 0.93 20 ASP A N 20
ATOM 7727 C CA . ASP A 1 20 ? 1.264 2.041 -6.609 1.00 1.08 20 ASP A CA 20
ATOM 7728 C C . ASP A 1 20 ? 0.724 2.501 -7.961 1.00 0.84 20 ASP A C 20
ATOM 7729 O O . ASP A 1 20 ? 1.438 2.487 -8.963 1.00 1.04 20 ASP A O 20
ATOM 7738 N N . THR A 1 21 ? -0.542 2.909 -7.978 1.00 0.99 21 THR A N 20
ATOM 7739 C CA . THR A 1 21 ? -1.179 3.369 -9.207 1.00 1.20 21 THR A CA 20
ATOM 7740 C C . THR A 1 21 ? -1.215 4.893 -9.270 1.00 1.03 21 THR A C 20
ATOM 7741 O O . THR A 1 21 ? -1.218 5.478 -10.355 1.00 1.48 21 THR A O 20
ATOM 7752 N N . GLY A 1 22 ? -1.244 5.532 -8.105 1.00 0.81 22 GLY A N 20
ATOM 7753 C CA . GLY A 1 22 ? -1.280 6.981 -8.055 1.00 0.92 22 GLY A CA 20
ATOM 7754 C C . GLY A 1 22 ? -1.418 7.510 -6.641 1.00 0.88 22 GLY A C 20
ATOM 7755 O O . GLY A 1 22 ? -0.502 7.378 -5.830 1.00 1.14 22 GLY A O 20
ATOM 7759 N N . PHE A 1 23 ? -2.565 8.112 -6.345 1.00 1.07 23 PHE A N 20
ATOM 7760 C CA . PHE A 1 23 ? -2.819 8.664 -5.012 1.00 1.36 23 PHE A CA 20
ATOM 7761 C C . PHE A 1 23 ? -3.463 7.620 -4.105 1.00 1.25 23 PHE A C 20
ATOM 7762 O O . PHE A 1 23 ? -4.672 7.398 -4.157 1.00 1.95 23 PHE A O 20
ATOM 7797 N N . SER A 1 25 ? -2.924 4.045 -3.830 1.00 0.83 25 SER A N 20
ATOM 7798 C CA . SER A 1 25 ? -3.381 2.907 -4.616 1.00 0.83 25 SER A CA 20
ATOM 7799 C C . SER A 1 25 ? -2.286 1.853 -4.695 1.00 0.74 25 SER A C 20
ATOM 7800 O O . SER A 1 25 ? -1.795 1.526 -5.775 1.00 1.06 25 SER A O 20
ATOM 7808 N N . CYS A 1 26 ? -1.909 1.326 -3.537 1.00 0.57 26 CYS A N 20
ATOM 7809 C CA . CYS A 1 26 ? -0.856 0.323 -3.460 1.00 0.56 26 CYS A CA 20
ATOM 7810 C C . CYS A 1 26 ? -1.423 -1.086 -3.583 1.00 0.52 26 CYS A C 20
ATOM 7811 O O . CYS A 1 26 ? -2.207 -1.529 -2.744 1.00 0.76 26 CYS A O 20
ATOM 7818 N N . ASP A 1 27 ? -1.019 -1.785 -4.639 1.00 0.57 27 ASP A N 20
ATOM 7819 C CA . ASP A 1 27 ? -1.476 -3.149 -4.878 1.00 0.82 27 ASP A CA 20
ATOM 7820 C C . ASP A 1 27 ? -0.313 -4.125 -4.751 1.00 1.04 27 ASP A C 20
ATOM 7821 O O . ASP A 1 27 ? 0.743 -3.929 -5.352 1.00 1.17 27 ASP A O 20
ATOM 7830 N N . CYS A 1 28 ? -0.514 -5.178 -3.968 1.00 1.41 28 CYS A N 20
ATOM 7831 C CA . CYS A 1 28 ? 0.525 -6.178 -3.755 1.00 1.76 28 CYS A CA 20
ATOM 7832 C C . CYS A 1 28 ? 0.121 -7.519 -4.358 1.00 2.29 28 CYS A C 20
ATOM 7833 O O . CYS A 1 28 ? 0.427 -7.750 -5.546 1.00 2.84 28 CYS A O 20
ATOM 7841 N N . PHE A 1 1 ? -8.845 0.552 -0.422 1.00 1.91 1 PHE A N 21
ATOM 7842 C CA . PHE A 1 1 ? -7.909 0.856 0.692 1.00 1.58 1 PHE A CA 21
ATOM 7843 C C . PHE A 1 1 ? -6.785 1.772 0.225 1.00 1.22 1 PHE A C 21
ATOM 7844 O O . PHE A 1 1 ? -6.145 1.520 -0.796 1.00 1.22 1 PHE A O 21
ATOM 7863 N N . PHE A 1 2 ? -6.550 2.839 0.980 1.00 1.12 2 PHE A N 21
ATOM 7864 C CA . PHE A 1 2 ? -5.504 3.800 0.648 1.00 0.89 2 PHE A CA 21
ATOM 7865 C C . PHE A 1 2 ? -4.177 3.416 1.297 1.00 0.68 2 PHE A C 21
ATOM 7866 O O . PHE A 1 2 ? -4.150 2.830 2.380 1.00 0.76 2 PHE A O 21
ATOM 7883 N N . CYS A 1 3 ? -3.077 3.751 0.628 1.00 0.57 3 CYS A N 21
ATOM 7884 C CA . CYS A 1 3 ? -1.745 3.447 1.139 1.00 0.57 3 CYS A CA 21
ATOM 7885 C C . CYS A 1 3 ? -0.800 4.626 0.903 1.00 0.61 3 CYS A C 21
ATOM 7886 O O . CYS A 1 3 ? -0.659 5.095 -0.227 1.00 0.99 3 CYS A O 21
ATOM 7893 N N . PRO A 1 4 ? -0.138 5.121 1.966 1.00 0.70 4 PRO A N 21
ATOM 7894 C CA . PRO A 1 4 ? 0.783 6.254 1.862 1.00 1.04 4 PRO A CA 21
ATOM 7895 C C . PRO A 1 4 ? 2.171 5.851 1.374 1.00 1.10 4 PRO A C 21
ATOM 7896 O O . PRO A 1 4 ? 2.807 6.582 0.616 1.00 1.34 4 PRO A O 21
ATOM 7907 N N . PHE A 1 5 ? 2.641 4.686 1.813 1.00 1.14 5 PHE A N 21
ATOM 7908 C CA . PHE A 1 5 ? 3.960 4.203 1.417 1.00 1.43 5 PHE A CA 21
ATOM 7909 C C . PHE A 1 5 ? 3.884 2.775 0.888 1.00 1.59 5 PHE A C 21
ATOM 7910 O O . PHE A 1 5 ? 4.063 2.534 -0.305 1.00 1.55 5 PHE A O 21
ATOM 7927 N N . GLY A 1 6 ? 3.616 1.830 1.784 1.00 2.04 6 GLY A N 21
ATOM 7928 C CA . GLY A 1 6 ? 3.520 0.437 1.388 1.00 2.45 6 GLY A CA 21
ATOM 7929 C C . GLY A 1 6 ? 2.205 -0.189 1.802 1.00 2.10 6 GLY A C 21
ATOM 7930 O O . GLY A 1 6 ? 1.179 0.488 1.858 1.00 1.85 6 GLY A O 21
ATOM 7934 N N . CYS A 1 7 ? 2.232 -1.483 2.097 1.00 2.17 7 CYS A N 21
ATOM 7935 C CA . CYS A 1 7 ? 1.028 -2.195 2.509 1.00 1.90 7 CYS A CA 21
ATOM 7936 C C . CYS A 1 7 ? 0.859 -2.154 4.027 1.00 1.77 7 CYS A C 21
ATOM 7937 O O . CYS A 1 7 ? 0.457 -3.142 4.642 1.00 1.94 7 CYS A O 21
ATOM 7944 N N . ALA A 1 8 ? 1.166 -1.007 4.625 1.00 2.01 8 ALA A N 21
ATOM 7945 C CA . ALA A 1 8 ? 1.045 -0.839 6.068 1.00 2.15 8 ALA A CA 21
ATOM 7946 C C . ALA A 1 8 ? -0.372 -1.147 6.536 1.00 1.86 8 ALA A C 21
ATOM 7947 O O . ALA A 1 8 ? -1.304 -0.390 6.264 1.00 2.17 8 ALA A O 21
ATOM 7954 N N . LEU A 1 9 ? -0.527 -2.260 7.243 1.00 1.84 9 LEU A N 21
ATOM 7955 C CA . LEU A 1 9 ? -1.833 -2.671 7.742 1.00 1.78 9 LEU A CA 21
ATOM 7956 C C . LEU A 1 9 ? -2.798 -2.900 6.583 1.00 1.36 9 LEU A C 21
ATOM 7957 O O . LEU A 1 9 ? -4.007 -2.718 6.719 1.00 1.51 9 LEU A O 21
ATOM 7973 N N . VAL A 1 10 ? -2.252 -3.301 5.438 1.00 1.09 10 VAL A N 21
ATOM 7974 C CA . VAL A 1 10 ? -3.062 -3.554 4.254 1.00 0.95 10 VAL A CA 21
ATOM 7975 C C . VAL A 1 10 ? -3.109 -5.046 3.930 1.00 0.86 10 VAL A C 21
ATOM 7976 O O . VAL A 1 10 ? -4.149 -5.687 4.081 1.00 1.06 10 VAL A O 21
ATOM 7989 N N . ASP A 1 11 ? -1.981 -5.596 3.487 1.00 0.96 11 ASP A N 21
ATOM 7990 C CA . ASP A 1 11 ? -1.913 -7.015 3.150 1.00 1.15 11 ASP A CA 21
ATOM 7991 C C . ASP A 1 11 ? -0.519 -7.576 3.377 1.00 1.38 11 ASP A C 21
ATOM 7992 O O . ASP A 1 11 ? -0.115 -8.540 2.727 1.00 1.99 11 ASP A O 21
ATOM 8001 N N . CYS A 1 12 ? 0.206 -6.973 4.303 1.00 1.17 12 CYS A N 21
ATOM 8002 C CA . CYS A 1 12 ? 1.565 -7.412 4.620 1.00 1.51 12 CYS A CA 21
ATOM 8003 C C . CYS A 1 12 ? 2.297 -6.399 5.501 1.00 1.88 12 CYS A C 21
ATOM 8004 O O . CYS A 1 12 ? 3.494 -6.168 5.333 1.00 2.20 12 CYS A O 21
ATOM 8011 N N . GLY A 1 13 ? 1.570 -5.806 6.446 1.00 2.07 13 GLY A N 21
ATOM 8012 C CA . GLY A 1 13 ? 2.161 -4.834 7.354 1.00 2.67 13 GLY A CA 21
ATOM 8013 C C . GLY A 1 13 ? 2.976 -3.766 6.645 1.00 2.12 13 GLY A C 21
ATOM 8014 O O . GLY A 1 13 ? 3.084 -3.773 5.421 1.00 1.94 13 GLY A O 21
ATOM 8018 N N . PRO A 1 14 ? 3.561 -2.820 7.399 1.00 2.13 14 PRO A N 21
ATOM 8019 C CA . PRO A 1 14 ? 4.374 -1.746 6.830 1.00 2.09 14 PRO A CA 21
ATOM 8020 C C . PRO A 1 14 ? 5.813 -2.184 6.572 1.00 2.16 14 PRO A C 21
ATOM 8021 O O . PRO A 1 14 ? 6.757 -1.593 7.097 1.00 2.62 14 PRO A O 21
ATOM 8032 N N . ASN A 1 15 ? 5.974 -3.226 5.761 1.00 1.89 15 ASN A N 21
ATOM 8033 C CA . ASN A 1 15 ? 7.300 -3.744 5.440 1.00 2.09 15 ASN A CA 21
ATOM 8034 C C . ASN A 1 15 ? 7.466 -3.944 3.936 1.00 1.59 15 ASN A C 21
ATOM 8035 O O . ASN A 1 15 ? 8.420 -3.449 3.338 1.00 1.59 15 ASN A O 21
ATOM 8046 N N . ARG A 1 16 ? 6.534 -4.675 3.332 1.00 1.32 16 ARG A N 21
ATOM 8047 C CA . ARG A 1 16 ? 6.580 -4.942 1.898 1.00 0.97 16 ARG A CA 21
ATOM 8048 C C . ARG A 1 16 ? 5.830 -3.864 1.114 1.00 1.13 16 ARG A C 21
ATOM 8049 O O . ARG A 1 16 ? 4.602 -3.804 1.151 1.00 1.54 16 ARG A O 21
ATOM 8070 N N . PRO A 1 17 ? 6.564 -2.996 0.389 1.00 1.34 17 PRO A N 21
ATOM 8071 C CA . PRO A 1 17 ? 5.961 -1.919 -0.401 1.00 1.75 17 PRO A CA 21
ATOM 8072 C C . PRO A 1 17 ? 5.377 -2.419 -1.718 1.00 1.40 17 PRO A C 21
ATOM 8073 O O . PRO A 1 17 ? 5.809 -3.439 -2.254 1.00 1.74 17 PRO A O 21
ATOM 8084 N N . CYS A 1 18 ? 4.396 -1.687 -2.238 1.00 1.44 18 CYS A N 21
ATOM 8085 C CA . CYS A 1 18 ? 3.747 -2.049 -3.493 1.00 1.36 18 CYS A CA 21
ATOM 8086 C C . CYS A 1 18 ? 3.875 -0.925 -4.516 1.00 1.33 18 CYS A C 21
ATOM 8087 O O . CYS A 1 18 ? 4.381 0.153 -4.210 1.00 2.27 18 CYS A O 21
ATOM 8094 N N . ARG A 1 19 ? 3.409 -1.190 -5.732 1.00 0.99 19 ARG A N 21
ATOM 8095 C CA . ARG A 1 19 ? 3.464 -0.203 -6.805 1.00 1.62 19 ARG A CA 21
ATOM 8096 C C . ARG A 1 19 ? 2.189 0.634 -6.837 1.00 1.24 19 ARG A C 21
ATOM 8097 O O . ARG A 1 19 ? 1.083 0.095 -6.879 1.00 1.80 19 ARG A O 21
ATOM 8118 N N . ASP A 1 20 ? 2.351 1.952 -6.820 1.00 0.93 20 ASP A N 21
ATOM 8119 C CA . ASP A 1 20 ? 1.212 2.863 -6.845 1.00 1.08 20 ASP A CA 21
ATOM 8120 C C . ASP A 1 20 ? 0.827 3.214 -8.278 1.00 0.84 20 ASP A C 21
ATOM 8121 O O . ASP A 1 20 ? 1.680 3.580 -9.088 1.00 1.04 20 ASP A O 21
ATOM 8130 N N . THR A 1 21 ? -0.461 3.102 -8.584 1.00 0.99 21 THR A N 21
ATOM 8131 C CA . THR A 1 21 ? -0.959 3.408 -9.919 1.00 1.20 21 THR A CA 21
ATOM 8132 C C . THR A 1 21 ? -1.828 4.663 -9.913 1.00 1.03 21 THR A C 21
ATOM 8133 O O . THR A 1 21 ? -1.926 5.364 -10.920 1.00 1.48 21 THR A O 21
ATOM 8144 N N . GLY A 1 22 ? -2.457 4.940 -8.775 1.00 0.81 22 GLY A N 21
ATOM 8145 C CA . GLY A 1 22 ? -3.310 6.111 -8.668 1.00 0.92 22 GLY A CA 21
ATOM 8146 C C . GLY A 1 22 ? -3.055 6.902 -7.400 1.00 0.88 22 GLY A C 21
ATOM 8147 O O . GLY A 1 22 ? -1.910 7.063 -6.979 1.00 1.14 22 GLY A O 21
ATOM 8151 N N . PHE A 1 23 ? -4.127 7.397 -6.791 1.00 1.07 23 PHE A N 21
ATOM 8152 C CA . PHE A 1 23 ? -4.016 8.180 -5.558 1.00 1.36 23 PHE A CA 21
ATOM 8153 C C . PHE A 1 23 ? -4.088 7.276 -4.332 1.00 1.25 23 PHE A C 21
ATOM 8154 O O . PHE A 1 23 ? -5.172 6.879 -3.903 1.00 1.95 23 PHE A O 21
ATOM 8189 N N . SER A 1 25 ? -2.616 3.872 -3.521 1.00 0.83 25 SER A N 21
ATOM 8190 C CA . SER A 1 25 ? -3.033 2.521 -3.873 1.00 0.83 25 SER A CA 21
ATOM 8191 C C . SER A 1 25 ? -1.834 1.582 -3.875 1.00 0.74 25 SER A C 21
ATOM 8192 O O . SER A 1 25 ? -0.991 1.640 -4.769 1.00 1.06 25 SER A O 21
ATOM 8200 N N . CYS A 1 26 ? -1.764 0.719 -2.871 1.00 0.57 26 CYS A N 21
ATOM 8201 C CA . CYS A 1 26 ? -0.657 -0.223 -2.757 1.00 0.56 26 CYS A CA 21
ATOM 8202 C C . CYS A 1 26 ? -1.099 -1.636 -3.131 1.00 0.52 26 CYS A C 21
ATOM 8203 O O . CYS A 1 26 ? -1.837 -2.287 -2.395 1.00 0.76 26 CYS A O 21
ATOM 8210 N N . ASP A 1 27 ? -0.642 -2.099 -4.290 1.00 0.57 27 ASP A N 21
ATOM 8211 C CA . ASP A 1 27 ? -0.986 -3.433 -4.769 1.00 0.82 27 ASP A CA 21
ATOM 8212 C C . ASP A 1 27 ? 0.259 -4.188 -5.223 1.00 1.04 27 ASP A C 21
ATOM 8213 O O . ASP A 1 27 ? 0.832 -3.887 -6.270 1.00 1.17 27 ASP A O 21
ATOM 8222 N N . CYS A 1 28 ? 0.673 -5.170 -4.428 1.00 1.41 28 CYS A N 21
ATOM 8223 C CA . CYS A 1 28 ? 1.852 -5.968 -4.748 1.00 1.76 28 CYS A CA 21
ATOM 8224 C C . CYS A 1 28 ? 1.472 -7.186 -5.583 1.00 2.29 28 CYS A C 21
ATOM 8225 O O . CYS A 1 28 ? 1.470 -7.073 -6.827 1.00 2.84 28 CYS A O 21
ATOM 8233 N N . PHE A 1 1 ? -9.190 0.663 -0.872 1.00 1.91 1 PHE A N 22
ATOM 8234 C CA . PHE A 1 1 ? -8.375 0.962 0.334 1.00 1.58 1 PHE A CA 22
ATOM 8235 C C . PHE A 1 1 ? -7.235 1.917 -0.002 1.00 1.22 1 PHE A C 22
ATOM 8236 O O . PHE A 1 1 ? -6.603 1.803 -1.053 1.00 1.22 1 PHE A O 22
ATOM 8255 N N . PHE A 1 2 ? -6.978 2.862 0.897 1.00 1.12 2 PHE A N 22
ATOM 8256 C CA . PHE A 1 2 ? -5.915 3.842 0.698 1.00 0.89 2 PHE A CA 22
ATOM 8257 C C . PHE A 1 2 ? -4.595 3.341 1.276 1.00 0.68 2 PHE A C 22
ATOM 8258 O O . PHE A 1 2 ? -4.571 2.691 2.321 1.00 0.76 2 PHE A O 22
ATOM 8275 N N . CYS A 1 3 ? -3.499 3.650 0.590 1.00 0.57 3 CYS A N 22
ATOM 8276 C CA . CYS A 1 3 ? -2.173 3.234 1.037 1.00 0.57 3 CYS A CA 22
ATOM 8277 C C . CYS A 1 3 ? -1.200 4.413 1.014 1.00 0.61 3 CYS A C 22
ATOM 8278 O O . CYS A 1 3 ? -0.855 4.916 -0.056 1.00 0.99 3 CYS A O 22
ATOM 8285 N N . PRO A 1 4 ? -0.741 4.870 2.194 1.00 0.70 4 PRO A N 22
ATOM 8286 C CA . PRO A 1 4 ? 0.184 5.995 2.299 1.00 1.04 4 PRO A CA 22
ATOM 8287 C C . PRO A 1 4 ? 1.647 5.577 2.192 1.00 1.10 4 PRO A C 22
ATOM 8288 O O . PRO A 1 4 ? 2.501 6.379 1.812 1.00 1.34 4 PRO A O 22
ATOM 8299 N N . PHE A 1 5 ? 1.936 4.323 2.526 1.00 1.14 5 PHE A N 22
ATOM 8300 C CA . PHE A 1 5 ? 3.305 3.820 2.469 1.00 1.43 5 PHE A CA 22
ATOM 8301 C C . PHE A 1 5 ? 3.361 2.437 1.828 1.00 1.59 5 PHE A C 22
ATOM 8302 O O . PHE A 1 5 ? 4.239 1.633 2.140 1.00 1.55 5 PHE A O 22
ATOM 8319 N N . GLY A 1 6 ? 2.418 2.164 0.931 1.00 2.04 6 GLY A N 22
ATOM 8320 C CA . GLY A 1 6 ? 2.386 0.877 0.259 1.00 2.45 6 GLY A CA 22
ATOM 8321 C C . GLY A 1 6 ? 1.586 -0.161 1.020 1.00 2.10 6 GLY A C 22
ATOM 8322 O O . GLY A 1 6 ? 0.399 0.028 1.282 1.00 1.85 6 GLY A O 22
ATOM 8326 N N . CYS A 1 7 ? 2.241 -1.258 1.387 1.00 2.17 7 CYS A N 22
ATOM 8327 C CA . CYS A 1 7 ? 1.584 -2.340 2.115 1.00 1.90 7 CYS A CA 22
ATOM 8328 C C . CYS A 1 7 ? 1.606 -2.088 3.624 1.00 1.77 7 CYS A C 22
ATOM 8329 O O . CYS A 1 7 ? 1.732 -3.022 4.416 1.00 1.94 7 CYS A O 22
ATOM 8336 N N . ALA A 1 8 ? 1.477 -0.825 4.019 1.00 2.01 8 ALA A N 22
ATOM 8337 C CA . ALA A 1 8 ? 1.482 -0.465 5.433 1.00 2.15 8 ALA A CA 22
ATOM 8338 C C . ALA A 1 8 ? 0.198 -0.920 6.116 1.00 1.86 8 ALA A C 22
ATOM 8339 O O . ALA A 1 8 ? -0.822 -0.234 6.063 1.00 2.17 8 ALA A O 22
ATOM 8346 N N . LEU A 1 9 ? 0.258 -2.081 6.758 1.00 1.84 9 LEU A N 22
ATOM 8347 C CA . LEU A 1 9 ? -0.901 -2.634 7.450 1.00 1.78 9 LEU A CA 22
ATOM 8348 C C . LEU A 1 9 ? -2.073 -2.798 6.487 1.00 1.36 9 LEU A C 22
ATOM 8349 O O . LEU A 1 9 ? -3.234 -2.706 6.885 1.00 1.51 9 LEU A O 22
ATOM 8365 N N . VAL A 1 10 ? -1.758 -3.039 5.219 1.00 1.09 10 VAL A N 22
ATOM 8366 C CA . VAL A 1 10 ? -2.784 -3.208 4.198 1.00 0.95 10 VAL A CA 22
ATOM 8367 C C . VAL A 1 10 ? -2.962 -4.676 3.824 1.00 0.86 10 VAL A C 22
ATOM 8368 O O . VAL A 1 10 ? -4.076 -5.198 3.848 1.00 1.06 10 VAL A O 22
ATOM 8381 N N . ASP A 1 11 ? -1.863 -5.340 3.477 1.00 0.96 11 ASP A N 22
ATOM 8382 C CA . ASP A 1 11 ? -1.925 -6.747 3.093 1.00 1.15 11 ASP A CA 22
ATOM 8383 C C . ASP A 1 11 ? -0.639 -7.485 3.442 1.00 1.38 11 ASP A C 22
ATOM 8384 O O . ASP A 1 11 ? -0.261 -8.440 2.766 1.00 1.99 11 ASP A O 22
ATOM 8393 N N . CYS A 1 12 ? 0.017 -7.048 4.509 1.00 1.17 12 CYS A N 22
ATOM 8394 C CA . CYS A 1 12 ? 1.263 -7.674 4.955 1.00 1.51 12 CYS A CA 22
ATOM 8395 C C . CYS A 1 12 ? 1.897 -6.895 6.105 1.00 1.88 12 CYS A C 22
ATOM 8396 O O . CYS A 1 12 ? 2.378 -7.481 7.074 1.00 2.20 12 CYS A O 22
ATOM 8403 N N . GLY A 1 13 ? 1.893 -5.572 5.987 1.00 2.07 13 GLY A N 22
ATOM 8404 C CA . GLY A 1 13 ? 2.484 -4.731 7.012 1.00 2.67 13 GLY A CA 22
ATOM 8405 C C . GLY A 1 13 ? 3.418 -3.693 6.418 1.00 2.12 13 GLY A C 22
ATOM 8406 O O . GLY A 1 13 ? 3.890 -3.860 5.293 1.00 1.94 13 GLY A O 22
ATOM 8410 N N . PRO A 1 14 ? 3.709 -2.604 7.148 1.00 2.13 14 PRO A N 22
ATOM 8411 C CA . PRO A 1 14 ? 4.596 -1.543 6.657 1.00 2.09 14 PRO A CA 22
ATOM 8412 C C . PRO A 1 14 ? 6.052 -1.991 6.566 1.00 2.16 14 PRO A C 22
ATOM 8413 O O . PRO A 1 14 ? 6.934 -1.401 7.190 1.00 2.62 14 PRO A O 22
ATOM 8424 N N . ASN A 1 15 ? 6.296 -3.035 5.778 1.00 1.89 15 ASN A N 22
ATOM 8425 C CA . ASN A 1 15 ? 7.645 -3.566 5.600 1.00 2.09 15 ASN A CA 22
ATOM 8426 C C . ASN A 1 15 ? 7.812 -4.192 4.216 1.00 1.59 15 ASN A C 22
ATOM 8427 O O . ASN A 1 15 ? 8.689 -5.030 4.011 1.00 1.59 15 ASN A O 22
ATOM 8438 N N . ARG A 1 16 ? 6.970 -3.782 3.269 1.00 1.32 16 ARG A N 22
ATOM 8439 C CA . ARG A 1 16 ? 7.032 -4.313 1.912 1.00 0.97 16 ARG A CA 22
ATOM 8440 C C . ARG A 1 16 ? 6.717 -3.230 0.881 1.00 1.13 16 ARG A C 22
ATOM 8441 O O . ARG A 1 16 ? 5.807 -2.424 1.078 1.00 1.54 16 ARG A O 22
ATOM 8462 N N . PRO A 1 17 ? 7.467 -3.199 -0.236 1.00 1.34 17 PRO A N 22
ATOM 8463 C CA . PRO A 1 17 ? 7.259 -2.215 -1.299 1.00 1.75 17 PRO A CA 22
ATOM 8464 C C . PRO A 1 17 ? 6.121 -2.608 -2.236 1.00 1.40 17 PRO A C 22
ATOM 8465 O O . PRO A 1 17 ? 6.204 -3.614 -2.940 1.00 1.74 17 PRO A O 22
ATOM 8476 N N . CYS A 1 18 ? 5.059 -1.809 -2.241 1.00 1.44 18 CYS A N 22
ATOM 8477 C CA . CYS A 1 18 ? 3.906 -2.077 -3.091 1.00 1.36 18 CYS A CA 22
ATOM 8478 C C . CYS A 1 18 ? 3.975 -1.254 -4.375 1.00 1.33 18 CYS A C 22
ATOM 8479 O O . CYS A 1 18 ? 4.839 -0.391 -4.525 1.00 2.27 18 CYS A O 22
ATOM 8486 N N . ARG A 1 19 ? 3.058 -1.529 -5.298 1.00 0.99 19 ARG A N 22
ATOM 8487 C CA . ARG A 1 19 ? 3.016 -0.816 -6.569 1.00 1.62 19 ARG A CA 22
ATOM 8488 C C . ARG A 1 19 ? 1.937 0.262 -6.557 1.00 1.24 19 ARG A C 22
ATOM 8489 O O . ARG A 1 19 ? 0.743 -0.040 -6.589 1.00 1.80 19 ARG A O 22
ATOM 8510 N N . ASP A 1 20 ? 2.364 1.520 -6.512 1.00 0.93 20 ASP A N 22
ATOM 8511 C CA . ASP A 1 20 ? 1.436 2.644 -6.501 1.00 1.08 20 ASP A CA 22
ATOM 8512 C C . ASP A 1 20 ? 1.206 3.169 -7.914 1.00 0.84 20 ASP A C 22
ATOM 8513 O O . ASP A 1 20 ? 2.069 3.833 -8.489 1.00 1.04 20 ASP A O 22
ATOM 8522 N N . THR A 1 21 ? 0.036 2.870 -8.469 1.00 0.99 21 THR A N 22
ATOM 8523 C CA . THR A 1 21 ? -0.305 3.308 -9.816 1.00 1.20 21 THR A CA 22
ATOM 8524 C C . THR A 1 21 ? -1.080 4.623 -9.791 1.00 1.03 21 THR A C 22
ATOM 8525 O O . THR A 1 21 ? -1.008 5.413 -10.732 1.00 1.48 21 THR A O 22
ATOM 8536 N N . GLY A 1 22 ? -1.820 4.851 -8.710 1.00 0.81 22 GLY A N 22
ATOM 8537 C CA . GLY A 1 22 ? -2.598 6.071 -8.590 1.00 0.92 22 GLY A CA 22
ATOM 8538 C C . GLY A 1 22 ? -2.431 6.740 -7.239 1.00 0.88 22 GLY A C 22
ATOM 8539 O O . GLY A 1 22 ? -1.391 6.606 -6.595 1.00 1.14 22 GLY A O 22
ATOM 8543 N N . PHE A 1 23 ? -3.462 7.462 -6.811 1.00 1.07 23 PHE A N 22
ATOM 8544 C CA . PHE A 1 23 ? -3.429 8.160 -5.523 1.00 1.36 23 PHE A CA 22
ATOM 8545 C C . PHE A 1 23 ? -3.960 7.266 -4.407 1.00 1.25 23 PHE A C 22
ATOM 8546 O O . PHE A 1 23 ? -5.134 6.894 -4.401 1.00 1.95 23 PHE A O 22
ATOM 8581 N N . SER A 1 25 ? -3.293 4.005 -3.596 1.00 0.83 25 SER A N 22
ATOM 8582 C CA . SER A 1 25 ? -3.743 2.730 -4.138 1.00 0.83 25 SER A CA 22
ATOM 8583 C C . SER A 1 25 ? -2.566 1.779 -4.304 1.00 0.74 25 SER A C 22
ATOM 8584 O O . SER A 1 25 ? -1.941 1.726 -5.363 1.00 1.06 25 SER A O 22
ATOM 8592 N N . CYS A 1 26 ? -2.268 1.030 -3.250 1.00 0.57 26 CYS A N 22
ATOM 8593 C CA . CYS A 1 26 ? -1.156 0.089 -3.275 1.00 0.56 26 CYS A CA 22
ATOM 8594 C C . CYS A 1 26 ? -1.608 -1.284 -3.763 1.00 0.52 26 CYS A C 22
ATOM 8595 O O . CYS A 1 26 ? -2.460 -1.927 -3.149 1.00 0.76 26 CYS A O 22
ATOM 8602 N N . ASP A 1 27 ? -1.035 -1.722 -4.877 1.00 0.57 27 ASP A N 22
ATOM 8603 C CA . ASP A 1 27 ? -1.369 -3.019 -5.451 1.00 0.82 27 ASP A CA 22
ATOM 8604 C C . ASP A 1 27 ? -0.147 -3.933 -5.469 1.00 1.04 27 ASP A C 22
ATOM 8605 O O . ASP A 1 27 ? 0.699 -3.837 -6.357 1.00 1.17 27 ASP A O 22
ATOM 8614 N N . CYS A 1 28 ? -0.064 -4.819 -4.482 1.00 1.41 28 CYS A N 22
ATOM 8615 C CA . CYS A 1 28 ? 1.053 -5.750 -4.382 1.00 1.76 28 CYS A CA 22
ATOM 8616 C C . CYS A 1 28 ? 0.754 -7.041 -5.136 1.00 2.29 28 CYS A C 22
ATOM 8617 O O . CYS A 1 28 ? 0.198 -7.972 -4.516 1.00 2.84 28 CYS A O 22
ATOM 8625 N N . PHE A 1 1 ? -8.708 -0.106 -1.650 1.00 1.91 1 PHE A N 23
ATOM 8626 C CA . PHE A 1 1 ? -8.178 0.361 -0.342 1.00 1.58 1 PHE A CA 23
ATOM 8627 C C . PHE A 1 1 ? -7.107 1.428 -0.539 1.00 1.22 1 PHE A C 23
ATOM 8628 O O . PHE A 1 1 ? -6.263 1.320 -1.429 1.00 1.22 1 PHE A O 23
ATOM 8647 N N . PHE A 1 2 ? -7.148 2.460 0.298 1.00 1.12 2 PHE A N 23
ATOM 8648 C CA . PHE A 1 2 ? -6.187 3.553 0.218 1.00 0.89 2 PHE A CA 23
ATOM 8649 C C . PHE A 1 2 ? -4.907 3.219 0.980 1.00 0.68 2 PHE A C 23
ATOM 8650 O O . PHE A 1 2 ? -4.948 2.878 2.162 1.00 0.76 2 PHE A O 23
ATOM 8667 N N . CYS A 1 3 ? -3.773 3.321 0.293 1.00 0.57 3 CYS A N 23
ATOM 8668 C CA . CYS A 1 3 ? -2.479 3.033 0.905 1.00 0.57 3 CYS A CA 23
ATOM 8669 C C . CYS A 1 3 ? -1.827 4.312 1.428 1.00 0.61 3 CYS A C 23
ATOM 8670 O O . CYS A 1 3 ? -1.582 5.244 0.663 1.00 0.99 3 CYS A O 23
ATOM 8677 N N . PRO A 1 4 ? -1.536 4.380 2.739 1.00 0.70 4 PRO A N 23
ATOM 8678 C CA . PRO A 1 4 ? -0.910 5.550 3.342 1.00 1.04 4 PRO A CA 23
ATOM 8679 C C . PRO A 1 4 ? 0.612 5.505 3.252 1.00 1.10 4 PRO A C 23
ATOM 8680 O O . PRO A 1 4 ? 1.272 6.543 3.203 1.00 1.34 4 PRO A O 23
ATOM 8691 N N . PHE A 1 5 ? 1.163 4.295 3.231 1.00 1.14 5 PHE A N 23
ATOM 8692 C CA . PHE A 1 5 ? 2.608 4.113 3.148 1.00 1.43 5 PHE A CA 23
ATOM 8693 C C . PHE A 1 5 ? 2.947 2.811 2.429 1.00 1.59 5 PHE A C 23
ATOM 8694 O O . PHE A 1 5 ? 3.981 2.196 2.691 1.00 1.55 5 PHE A O 23
ATOM 8711 N N . GLY A 1 6 ? 2.067 2.396 1.523 1.00 2.04 6 GLY A N 23
ATOM 8712 C CA . GLY A 1 6 ? 2.286 1.166 0.786 1.00 2.45 6 GLY A CA 23
ATOM 8713 C C . GLY A 1 6 ? 1.511 0.003 1.371 1.00 2.10 6 GLY A C 23
ATOM 8714 O O . GLY A 1 6 ? 0.282 0.027 1.413 1.00 1.85 6 GLY A O 23
ATOM 8718 N N . CYS A 1 7 ? 2.231 -1.019 1.824 1.00 2.17 7 CYS A N 23
ATOM 8719 C CA . CYS A 1 7 ? 1.601 -2.194 2.417 1.00 1.90 7 CYS A CA 23
ATOM 8720 C C . CYS A 1 7 ? 1.432 -2.024 3.929 1.00 1.77 7 CYS A C 23
ATOM 8721 O O . CYS A 1 7 ? 1.169 -2.991 4.644 1.00 1.94 7 CYS A O 23
ATOM 8728 N N . ALA A 1 8 ? 1.585 -0.790 4.409 1.00 2.01 8 ALA A N 23
ATOM 8729 C CA . ALA A 1 8 ? 1.450 -0.498 5.832 1.00 2.15 8 ALA A CA 23
ATOM 8730 C C . ALA A 1 8 ? 0.069 -0.891 6.344 1.00 1.86 8 ALA A C 23
ATOM 8731 O O . ALA A 1 8 ? -0.937 -0.291 5.968 1.00 2.17 8 ALA A O 23
ATOM 8738 N N . LEU A 1 9 ? 0.029 -1.899 7.210 1.00 1.84 9 LEU A N 23
ATOM 8739 C CA . LEU A 1 9 ? -1.230 -2.378 7.769 1.00 1.78 9 LEU A CA 23
ATOM 8740 C C . LEU A 1 9 ? -2.257 -2.632 6.670 1.00 1.36 9 LEU A C 23
ATOM 8741 O O . LEU A 1 9 ? -3.464 -2.545 6.901 1.00 1.51 9 LEU A O 23
ATOM 8757 N N . VAL A 1 10 ? -1.769 -2.948 5.474 1.00 1.09 10 VAL A N 23
ATOM 8758 C CA . VAL A 1 10 ? -2.642 -3.209 4.339 1.00 0.95 10 VAL A CA 23
ATOM 8759 C C . VAL A 1 10 ? -2.840 -4.706 4.127 1.00 0.86 10 VAL A C 23
ATOM 8760 O O . VAL A 1 10 ? -3.935 -5.230 4.331 1.00 1.06 10 VAL A O 23
ATOM 8773 N N . ASP A 1 11 ? -1.778 -5.392 3.715 1.00 0.96 11 ASP A N 23
ATOM 8774 C CA . ASP A 1 11 ? -1.858 -6.828 3.475 1.00 1.15 11 ASP A CA 23
ATOM 8775 C C . ASP A 1 11 ? -0.524 -7.512 3.740 1.00 1.38 11 ASP A C 23
ATOM 8776 O O . ASP A 1 11 ? -0.206 -8.527 3.122 1.00 1.99 11 ASP A O 23
ATOM 8785 N N . CYS A 1 12 ? 0.240 -6.962 4.675 1.00 1.17 12 CYS A N 23
ATOM 8786 C CA . CYS A 1 12 ? 1.545 -7.522 5.027 1.00 1.51 12 CYS A CA 23
ATOM 8787 C C . CYS A 1 12 ? 2.288 -6.629 6.018 1.00 1.88 12 CYS A C 23
ATOM 8788 O O . CYS A 1 12 ? 2.991 -7.116 6.904 1.00 2.20 12 CYS A O 23
ATOM 8795 N N . GLY A 1 13 ? 2.124 -5.321 5.859 1.00 2.07 13 GLY A N 23
ATOM 8796 C CA . GLY A 1 13 ? 2.801 -4.374 6.723 1.00 2.67 13 GLY A CA 23
ATOM 8797 C C . GLY A 1 13 ? 3.701 -3.441 5.933 1.00 2.12 13 GLY A C 23
ATOM 8798 O O . GLY A 1 13 ? 3.966 -3.690 4.757 1.00 1.94 13 GLY A O 23
ATOM 8802 N N . PRO A 1 14 ? 4.191 -2.353 6.549 1.00 2.13 14 PRO A N 23
ATOM 8803 C CA . PRO A 1 14 ? 5.066 -1.393 5.869 1.00 2.09 14 PRO A CA 23
ATOM 8804 C C . PRO A 1 14 ? 6.489 -1.923 5.700 1.00 2.16 14 PRO A C 23
ATOM 8805 O O . PRO A 1 14 ? 7.426 -1.426 6.324 1.00 2.62 14 PRO A O 23
ATOM 8816 N N . ASN A 1 15 ? 6.644 -2.937 4.851 1.00 1.89 15 ASN A N 23
ATOM 8817 C CA . ASN A 1 15 ? 7.956 -3.533 4.609 1.00 2.09 15 ASN A CA 23
ATOM 8818 C C . ASN A 1 15 ? 8.070 -4.099 3.192 1.00 1.59 15 ASN A C 23
ATOM 8819 O O . ASN A 1 15 ? 9.141 -4.051 2.585 1.00 1.59 15 ASN A O 23
ATOM 8830 N N . ARG A 1 16 ? 6.969 -4.630 2.667 1.00 1.32 16 ARG A N 23
ATOM 8831 C CA . ARG A 1 16 ? 6.964 -5.208 1.326 1.00 0.97 16 ARG A CA 23
ATOM 8832 C C . ARG A 1 16 ? 6.614 -4.150 0.283 1.00 1.13 16 ARG A C 23
ATOM 8833 O O . ARG A 1 16 ? 5.607 -3.454 0.413 1.00 1.54 16 ARG A O 23
ATOM 8854 N N . PRO A 1 17 ? 7.442 -4.009 -0.768 1.00 1.34 17 PRO A N 23
ATOM 8855 C CA . PRO A 1 17 ? 7.198 -3.029 -1.829 1.00 1.75 17 PRO A CA 23
ATOM 8856 C C . PRO A 1 17 ? 5.845 -3.243 -2.501 1.00 1.40 17 PRO A C 23
ATOM 8857 O O . PRO A 1 17 ? 5.239 -4.305 -2.368 1.00 1.74 17 PRO A O 23
ATOM 8868 N N . CYS A 1 18 ? 5.380 -2.231 -3.227 1.00 1.44 18 CYS A N 23
ATOM 8869 C CA . CYS A 1 18 ? 4.095 -2.315 -3.912 1.00 1.36 18 CYS A CA 23
ATOM 8870 C C . CYS A 1 18 ? 4.111 -1.515 -5.210 1.00 1.33 18 CYS A C 23
ATOM 8871 O O . CYS A 1 18 ? 5.081 -0.819 -5.512 1.00 2.27 18 CYS A O 23
ATOM 8878 N N . ARG A 1 19 ? 3.028 -1.620 -5.973 1.00 0.99 19 ARG A N 23
ATOM 8879 C CA . ARG A 1 19 ? 2.912 -0.905 -7.237 1.00 1.62 19 ARG A CA 23
ATOM 8880 C C . ARG A 1 19 ? 2.068 0.353 -7.069 1.00 1.24 19 ARG A C 23
ATOM 8881 O O . ARG A 1 19 ? 0.838 0.298 -7.112 1.00 1.80 19 ARG A O 23
ATOM 8902 N N . ASP A 1 20 ? 2.736 1.486 -6.876 1.00 0.93 20 ASP A N 23
ATOM 8903 C CA . ASP A 1 20 ? 2.047 2.758 -6.700 1.00 1.08 20 ASP A CA 23
ATOM 8904 C C . ASP A 1 20 ? 1.830 3.444 -8.044 1.00 0.84 20 ASP A C 23
ATOM 8905 O O . ASP A 1 20 ? 2.669 4.223 -8.499 1.00 1.04 20 ASP A O 23
ATOM 8914 N N . THR A 1 21 ? 0.697 3.151 -8.675 1.00 0.99 21 THR A N 23
ATOM 8915 C CA . THR A 1 21 ? 0.368 3.737 -9.968 1.00 1.20 21 THR A CA 23
ATOM 8916 C C . THR A 1 21 ? -0.400 5.043 -9.801 1.00 1.03 21 THR A C 23
ATOM 8917 O O . THR A 1 21 ? -0.342 5.922 -10.661 1.00 1.48 21 THR A O 23
ATOM 8928 N N . GLY A 1 22 ? -1.121 5.165 -8.691 1.00 0.81 22 GLY A N 23
ATOM 8929 C CA . GLY A 1 22 ? -1.888 6.369 -8.436 1.00 0.92 22 GLY A CA 23
ATOM 8930 C C . GLY A 1 22 ? -1.811 6.808 -6.987 1.00 0.88 22 GLY A C 23
ATOM 8931 O O . GLY A 1 22 ? -0.961 6.333 -6.234 1.00 1.14 22 GLY A O 23
ATOM 8935 N N . PHE A 1 23 ? -2.699 7.714 -6.598 1.00 1.07 23 PHE A N 23
ATOM 8936 C CA . PHE A 1 23 ? -2.725 8.215 -5.223 1.00 1.36 23 PHE A CA 23
ATOM 8937 C C . PHE A 1 23 ? -3.640 7.362 -4.350 1.00 1.25 23 PHE A C 23
ATOM 8938 O O . PHE A 1 23 ? -4.848 7.300 -4.573 1.00 1.95 23 PHE A O 23
ATOM 8973 N N . SER A 1 25 ? -3.496 3.956 -3.927 1.00 0.83 25 SER A N 23
ATOM 8974 C CA . SER A 1 25 ? -3.894 2.771 -4.674 1.00 0.83 25 SER A CA 23
ATOM 8975 C C . SER A 1 25 ? -2.715 1.818 -4.831 1.00 0.74 25 SER A C 23
ATOM 8976 O O . SER A 1 25 ? -2.281 1.525 -5.945 1.00 1.06 25 SER A O 23
ATOM 8984 N N . CYS A 1 26 ? -2.201 1.338 -3.706 1.00 0.57 26 CYS A N 23
ATOM 8985 C CA . CYS A 1 26 ? -1.064 0.427 -3.714 1.00 0.56 26 CYS A CA 23
ATOM 8986 C C . CYS A 1 26 ? -1.522 -1.027 -3.688 1.00 0.52 26 CYS A C 23
ATOM 8987 O O . CYS A 1 26 ? -2.056 -1.503 -2.686 1.00 0.76 26 CYS A O 23
ATOM 8994 N N . ASP A 1 27 ? -1.311 -1.726 -4.798 1.00 0.57 27 ASP A N 23
ATOM 8995 C CA . ASP A 1 27 ? -1.694 -3.128 -4.903 1.00 0.82 27 ASP A CA 23
ATOM 8996 C C . ASP A 1 27 ? -0.527 -4.028 -4.517 1.00 1.04 27 ASP A C 23
ATOM 8997 O O . ASP A 1 27 ? 0.282 -4.412 -5.361 1.00 1.17 27 ASP A O 23
ATOM 9006 N N . CYS A 1 28 ? -0.446 -4.357 -3.234 1.00 1.41 28 CYS A N 23
ATOM 9007 C CA . CYS A 1 28 ? 0.627 -5.203 -2.728 1.00 1.76 28 CYS A CA 23
ATOM 9008 C C . CYS A 1 28 ? 0.234 -6.676 -2.787 1.00 2.29 28 CYS A C 23
ATOM 9009 O O . CYS A 1 28 ? -0.336 -7.176 -1.795 1.00 2.84 28 CYS A O 23
ATOM 9017 N N . PHE A 1 1 ? -9.002 -0.083 -0.249 1.00 1.91 1 PHE A N 24
ATOM 9018 C CA . PHE A 1 1 ? -8.024 0.276 0.811 1.00 1.58 1 PHE A CA 24
ATOM 9019 C C . PHE A 1 1 ? -7.017 1.300 0.297 1.00 1.22 1 PHE A C 24
ATOM 9020 O O . PHE A 1 1 ? -6.457 1.145 -0.789 1.00 1.22 1 PHE A O 24
ATOM 9039 N N . PHE A 1 2 ? -6.791 2.345 1.086 1.00 1.12 2 PHE A N 24
ATOM 9040 C CA . PHE A 1 2 ? -5.854 3.399 0.714 1.00 0.89 2 PHE A CA 24
ATOM 9041 C C . PHE A 1 2 ? -4.445 3.085 1.208 1.00 0.68 2 PHE A C 24
ATOM 9042 O O . PHE A 1 2 ? -4.265 2.414 2.224 1.00 0.76 2 PHE A O 24
ATOM 9059 N N . CYS A 1 3 ? -3.449 3.578 0.478 1.00 0.57 3 CYS A N 24
ATOM 9060 C CA . CYS A 1 3 ? -2.052 3.356 0.831 1.00 0.57 3 CYS A CA 24
ATOM 9061 C C . CYS A 1 3 ? -1.370 4.666 1.225 1.00 0.61 3 CYS A C 24
ATOM 9062 O O . CYS A 1 3 ? -1.134 5.527 0.375 1.00 0.99 3 CYS A O 24
ATOM 9069 N N . PRO A 1 4 ? -1.040 4.838 2.519 1.00 0.70 4 PRO A N 24
ATOM 9070 C CA . PRO A 1 4 ? -0.380 6.046 3.007 1.00 1.04 4 PRO A CA 24
ATOM 9071 C C . PRO A 1 4 ? 1.135 5.990 2.832 1.00 1.10 4 PRO A C 24
ATOM 9072 O O . PRO A 1 4 ? 1.807 7.021 2.824 1.00 1.34 4 PRO A O 24
ATOM 9083 N N . PHE A 1 5 ? 1.667 4.778 2.689 1.00 1.14 5 PHE A N 24
ATOM 9084 C CA . PHE A 1 5 ? 3.102 4.588 2.514 1.00 1.43 5 PHE A CA 24
ATOM 9085 C C . PHE A 1 5 ? 3.382 3.436 1.552 1.00 1.59 5 PHE A C 24
ATOM 9086 O O . PHE A 1 5 ? 4.020 3.618 0.516 1.00 1.55 5 PHE A O 24
ATOM 9103 N N . GLY A 1 6 ? 2.898 2.250 1.907 1.00 2.04 6 GLY A N 24
ATOM 9104 C CA . GLY A 1 6 ? 3.101 1.081 1.072 1.00 2.45 6 GLY A CA 24
ATOM 9105 C C . GLY A 1 6 ? 2.174 -0.061 1.444 1.00 2.10 6 GLY A C 24
ATOM 9106 O O . GLY A 1 6 ? 0.961 0.032 1.261 1.00 1.85 6 GLY A O 24
ATOM 9110 N N . CYS A 1 7 ? 2.747 -1.141 1.967 1.00 2.17 7 CYS A N 24
ATOM 9111 C CA . CYS A 1 7 ? 1.964 -2.305 2.372 1.00 1.90 7 CYS A CA 24
ATOM 9112 C C . CYS A 1 7 ? 1.527 -2.187 3.836 1.00 1.77 7 CYS A C 24
ATOM 9113 O O . CYS A 1 7 ? 1.164 -3.178 4.467 1.00 1.94 7 CYS A O 24
ATOM 9120 N N . ALA A 1 8 ? 1.563 -0.967 4.371 1.00 2.01 8 ALA A N 24
ATOM 9121 C CA . ALA A 1 8 ? 1.172 -0.724 5.755 1.00 2.15 8 ALA A CA 24
ATOM 9122 C C . ALA A 1 8 ? -0.323 -0.945 5.952 1.00 1.86 8 ALA A C 24
ATOM 9123 O O . ALA A 1 8 ? -1.148 -0.254 5.355 1.00 2.17 8 ALA A O 24
ATOM 9130 N N . LEU A 1 9 ? -0.668 -1.912 6.798 1.00 1.84 9 LEU A N 24
ATOM 9131 C CA . LEU A 1 9 ? -2.064 -2.227 7.073 1.00 1.78 9 LEU A CA 24
ATOM 9132 C C . LEU A 1 9 ? -2.814 -2.548 5.781 1.00 1.36 9 LEU A C 24
ATOM 9133 O O . LEU A 1 9 ? -4.035 -2.423 5.711 1.00 1.51 9 LEU A O 24
ATOM 9149 N N . VAL A 1 10 ? -2.071 -2.964 4.759 1.00 1.09 10 VAL A N 24
ATOM 9150 C CA . VAL A 1 10 ? -2.667 -3.300 3.473 1.00 0.95 10 VAL A CA 24
ATOM 9151 C C . VAL A 1 10 ? -2.869 -4.807 3.342 1.00 0.86 10 VAL A C 24
ATOM 9152 O O . VAL A 1 10 ? -3.993 -5.300 3.435 1.00 1.06 10 VAL A O 24
ATOM 9165 N N . ASP A 1 11 ? -1.778 -5.537 3.128 1.00 0.96 11 ASP A N 24
ATOM 9166 C CA . ASP A 1 11 ? -1.850 -6.987 2.990 1.00 1.15 11 ASP A CA 24
ATOM 9167 C C . ASP A 1 11 ? -0.571 -7.655 3.470 1.00 1.38 11 ASP A C 24
ATOM 9168 O O . ASP A 1 11 ? -0.184 -8.709 2.965 1.00 1.99 11 ASP A O 24
ATOM 9177 N N . CYS A 1 12 ? 0.073 -7.043 4.456 1.00 1.17 12 CYS A N 24
ATOM 9178 C CA . CYS A 1 12 ? 1.314 -7.580 5.014 1.00 1.51 12 CYS A CA 24
ATOM 9179 C C . CYS A 1 12 ? 1.887 -6.653 6.083 1.00 1.88 12 CYS A C 24
ATOM 9180 O O . CYS A 1 12 ? 2.429 -7.108 7.090 1.00 2.20 12 CYS A O 24
ATOM 9187 N N . GLY A 1 13 ? 1.761 -5.350 5.853 1.00 2.07 13 GLY A N 24
ATOM 9188 C CA . GLY A 1 13 ? 2.285 -4.374 6.790 1.00 2.67 13 GLY A CA 24
ATOM 9189 C C . GLY A 1 13 ? 3.314 -3.464 6.143 1.00 2.12 13 GLY A C 24
ATOM 9190 O O . GLY A 1 13 ? 3.708 -3.693 5.001 1.00 1.94 13 GLY A O 24
ATOM 9194 N N . PRO A 1 14 ? 3.771 -2.420 6.851 1.00 2.13 14 PRO A N 24
ATOM 9195 C CA . PRO A 1 14 ? 4.764 -1.479 6.318 1.00 2.09 14 PRO A CA 24
ATOM 9196 C C . PRO A 1 14 ? 6.153 -2.102 6.207 1.00 2.16 14 PRO A C 24
ATOM 9197 O O . PRO A 1 14 ? 7.064 -1.750 6.957 1.00 2.62 14 PRO A O 24
ATOM 9208 N N . ASN A 1 15 ? 6.311 -3.029 5.267 1.00 1.89 15 ASN A N 24
ATOM 9209 C CA . ASN A 1 15 ? 7.593 -3.697 5.066 1.00 2.09 15 ASN A CA 24
ATOM 9210 C C . ASN A 1 15 ? 7.817 -4.054 3.597 1.00 1.59 15 ASN A C 24
ATOM 9211 O O . ASN A 1 15 ? 8.892 -3.808 3.050 1.00 1.59 15 ASN A O 24
ATOM 9222 N N . ARG A 1 16 ? 6.800 -4.631 2.963 1.00 1.32 16 ARG A N 24
ATOM 9223 C CA . ARG A 1 16 ? 6.901 -5.027 1.562 1.00 0.97 16 ARG A CA 24
ATOM 9224 C C . ARG A 1 16 ? 6.396 -3.920 0.635 1.00 1.13 16 ARG A C 24
ATOM 9225 O O . ARG A 1 16 ? 5.292 -3.408 0.819 1.00 1.54 16 ARG A O 24
ATOM 9246 N N . PRO A 1 17 ? 7.200 -3.532 -0.375 1.00 1.34 17 PRO A N 24
ATOM 9247 C CA . PRO A 1 17 ? 6.813 -2.488 -1.331 1.00 1.75 17 PRO A CA 24
ATOM 9248 C C . PRO A 1 17 ? 5.588 -2.886 -2.148 1.00 1.40 17 PRO A C 24
ATOM 9249 O O . PRO A 1 17 ? 5.163 -4.040 -2.123 1.00 1.74 17 PRO A O 24
ATOM 9260 N N . CYS A 1 18 ? 5.027 -1.924 -2.872 1.00 1.44 18 CYS A N 24
ATOM 9261 C CA . CYS A 1 18 ? 3.847 -2.176 -3.695 1.00 1.36 18 CYS A CA 24
ATOM 9262 C C . CYS A 1 18 ? 3.885 -1.340 -4.969 1.00 1.33 18 CYS A C 24
ATOM 9263 O O . CYS A 1 18 ? 4.741 -0.470 -5.130 1.00 2.27 18 CYS A O 24
ATOM 9270 N N . ARG A 1 19 ? 2.948 -1.610 -5.873 1.00 0.99 19 ARG A N 24
ATOM 9271 C CA . ARG A 1 19 ? 2.868 -0.883 -7.134 1.00 1.62 19 ARG A CA 24
ATOM 9272 C C . ARG A 1 19 ? 1.976 0.346 -6.993 1.00 1.24 19 ARG A C 24
ATOM 9273 O O . ARG A 1 19 ? 0.774 0.227 -6.749 1.00 1.80 19 ARG A O 24
ATOM 9294 N N . ASP A 1 20 ? 2.570 1.524 -7.148 1.00 0.93 20 ASP A N 24
ATOM 9295 C CA . ASP A 1 20 ? 1.828 2.774 -7.035 1.00 1.08 20 ASP A CA 24
ATOM 9296 C C . ASP A 1 20 ? 1.264 3.197 -8.387 1.00 0.84 20 ASP A C 24
ATOM 9297 O O . ASP A 1 20 ? 1.978 3.752 -9.223 1.00 1.04 20 ASP A O 24
ATOM 9306 N N . THR A 1 21 ? -0.021 2.933 -8.594 1.00 0.99 21 THR A N 24
ATOM 9307 C CA . THR A 1 21 ? -0.683 3.288 -9.843 1.00 1.20 21 THR A CA 24
ATOM 9308 C C . THR A 1 21 ? -1.281 4.689 -9.766 1.00 1.03 21 THR A C 24
ATOM 9309 O O . THR A 1 21 ? -1.394 5.383 -10.777 1.00 1.48 21 THR A O 24
ATOM 9320 N N . GLY A 1 22 ? -1.661 5.098 -8.561 1.00 0.81 22 GLY A N 24
ATOM 9321 C CA . GLY A 1 22 ? -2.243 6.415 -8.372 1.00 0.92 22 GLY A CA 24
ATOM 9322 C C . GLY A 1 22 ? -2.063 6.930 -6.958 1.00 0.88 22 GLY A C 24
ATOM 9323 O O . GLY A 1 22 ? -1.041 6.673 -6.322 1.00 1.14 22 GLY A O 24
ATOM 9327 N N . PHE A 1 23 ? -3.059 7.659 -6.465 1.00 1.07 23 PHE A N 24
ATOM 9328 C CA . PHE A 1 23 ? -3.005 8.215 -5.111 1.00 1.36 23 PHE A CA 24
ATOM 9329 C C . PHE A 1 23 ? -3.601 7.241 -4.099 1.00 1.25 23 PHE A C 24
ATOM 9330 O O . PHE A 1 23 ? -4.788 6.920 -4.155 1.00 1.95 23 PHE A O 24
ATOM 9365 N N . SER A 1 25 ? -3.002 3.866 -3.550 1.00 0.83 25 SER A N 24
ATOM 9366 C CA . SER A 1 25 ? -3.452 2.652 -4.216 1.00 0.83 25 SER A CA 24
ATOM 9367 C C . SER A 1 25 ? -2.286 1.689 -4.405 1.00 0.74 25 SER A C 24
ATOM 9368 O O . SER A 1 25 ? -1.805 1.489 -5.521 1.00 1.06 25 SER A O 24
ATOM 9376 N N . CYS A 1 26 ? -1.840 1.094 -3.309 1.00 0.57 26 CYS A N 24
ATOM 9377 C CA . CYS A 1 26 ? -0.722 0.162 -3.341 1.00 0.56 26 CYS A CA 24
ATOM 9378 C C . CYS A 1 26 ? -1.201 -1.267 -3.573 1.00 0.52 26 CYS A C 24
ATOM 9379 O O . CYS A 1 26 ? -1.844 -1.866 -2.711 1.00 0.76 26 CYS A O 24
ATOM 9386 N N . ASP A 1 27 ? -0.880 -1.812 -4.743 1.00 0.57 27 ASP A N 24
ATOM 9387 C CA . ASP A 1 27 ? -1.279 -3.172 -5.087 1.00 0.82 27 ASP A CA 24
ATOM 9388 C C . ASP A 1 27 ? -0.095 -4.130 -5.001 1.00 1.04 27 ASP A C 24
ATOM 9389 O O . ASP A 1 27 ? 0.641 -4.315 -5.970 1.00 1.17 27 ASP A O 24
ATOM 9398 N N . CYS A 1 28 ? 0.082 -4.736 -3.831 1.00 1.41 28 CYS A N 24
ATOM 9399 C CA . CYS A 1 28 ? 1.173 -5.682 -3.612 1.00 1.76 28 CYS A CA 24
ATOM 9400 C C . CYS A 1 28 ? 0.639 -7.029 -3.139 1.00 2.29 28 CYS A C 24
ATOM 9401 O O . CYS A 1 28 ? 0.512 -7.216 -1.910 1.00 2.84 28 CYS A O 24
#

Sequence (27 aa):
FFCPFGCALVDCGPNRPCRDTGFSCDCFFCPFGCALVDCGPNRPCRDTGFSCDCFFCPFGCALVDCGPNRPCRDTGFSCDCFFCPFGCALVDCGPNRPCRDTGFSCDCFFCPFGCALVDCGPNRPCRDTGFSCDCFFCPFGCALVDCGPNRPCRDTGFSCDCFFCPFGCALVDCGPNRPCRDTGFSCDCFFCPFGCALVDCGPNRPCRDTGFSCDCFFCPFGCALVDCGPNRPCRDTGFSCDCFFCPFGCALVDCGPNRPCRDTGFSCDCFFCPFGCALVDCGPNRPCRDTGFSCDCFFCPFGCALVDCGPNRPCRDTGFSCDCFFCPFGCALVDCGPNRPCRDTGFSCDCFFCPFGCALVDCGPNRPCRDTGFSCDCFFCPFGCALVDCGPNRPCRDTGFSCDCFFCPFGCALVDCGPNRPCRDTGFSCDCFFCPFGCALVDCGPNRPCRDTGFSCDCFFCPFGCALVDCGPNRPCRDTGFSCDCFFCPFGCALVDCGPNRPCRDTGFSCDCFFCPFGCALVDCGPNRPCRDTGFSCDCFFCPFGCALVDCGPNRPCRDTGFSCDCFFCPFGCALVDCGPNRPCRDTGFSCDCFFCPFGCALVDCGPNRPCRDTGFSCDCFFCPFGCALVDCGPNRPCRDTGFSCDC

B-factor: mean 2.09, std 1.07, range [0.52, 7.12]

Secondary structure (DSSP, 8-state):
---SSSSTTTTS-TTS--EE----EE-

Radius of gyration: 7.41 Å; Cα contacts (8 Å, |Δi|>4): 45; chains: 1; bounding box: 16×16×17 Å